Protein AF-A0A8K1FDN0-F1 (afdb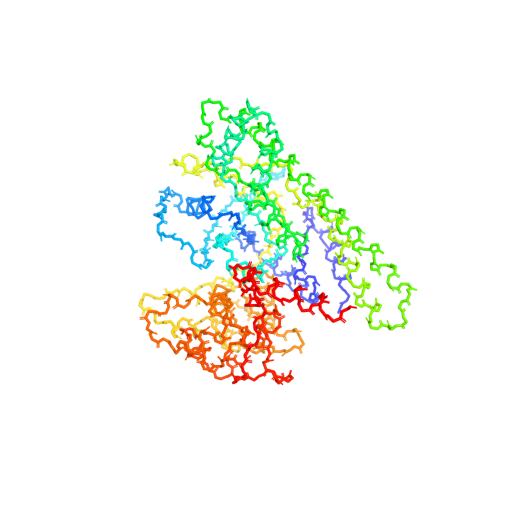_monomer_lite)

Radius of gyration: 26.01 Å; chains: 1; bounding box: 62×66×81 Å

Structure (mmCIF, N/CA/C/O backbone):
data_AF-A0A8K1FDN0-F1
#
_entry.id   AF-A0A8K1FDN0-F1
#
loop_
_atom_site.group_PDB
_atom_site.id
_atom_site.type_symbol
_atom_site.label_atom_id
_atom_site.label_alt_id
_atom_site.label_comp_id
_atom_site.label_asym_id
_atom_site.label_entity_id
_atom_site.label_seq_id
_atom_site.pdbx_PDB_ins_code
_atom_site.Cartn_x
_atom_site.Cartn_y
_atom_site.Cartn_z
_atom_site.occupancy
_atom_site.B_iso_or_equiv
_atom_site.auth_seq_id
_atom_site.auth_comp_id
_atom_site.auth_asym_id
_atom_site.auth_atom_id
_atom_site.pdbx_PDB_model_num
ATOM 1 N N . MET A 1 1 ? -29.673 6.121 6.613 1.00 52.88 1 MET A N 1
ATOM 2 C CA . MET A 1 1 ? -29.598 7.569 6.909 1.00 52.88 1 MET A CA 1
ATOM 3 C C . MET A 1 1 ? -28.917 8.258 5.747 1.00 52.88 1 MET A C 1
ATOM 5 O O . MET A 1 1 ? -28.013 7.662 5.174 1.00 52.88 1 MET A O 1
ATOM 9 N N . ASP A 1 2 ? -29.366 9.460 5.398 1.00 77.56 2 ASP A N 1
ATOM 10 C CA . ASP A 1 2 ? -28.738 10.281 4.362 1.00 77.56 2 ASP A CA 1
ATOM 11 C C . ASP A 1 2 ? -27.363 10.771 4.853 1.00 77.56 2 ASP A C 1
ATOM 13 O O . ASP A 1 2 ? -27.277 11.447 5.880 1.00 77.56 2 ASP A O 1
ATOM 17 N N . ILE A 1 3 ? -26.295 10.378 4.150 1.00 80.56 3 ILE A N 1
ATOM 18 C CA . ILE A 1 3 ? -24.901 10.748 4.454 1.00 80.56 3 ILE A CA 1
ATOM 19 C C . ILE A 1 3 ? -24.767 12.272 4.514 1.00 80.56 3 ILE A C 1
ATOM 21 O O . ILE A 1 3 ? -24.139 12.804 5.428 1.00 80.56 3 ILE A O 1
ATOM 25 N N . VAL A 1 4 ? -25.421 12.973 3.583 1.00 79.00 4 VAL A N 1
ATOM 26 C CA . VAL A 1 4 ? -25.337 14.431 3.465 1.00 79.00 4 VAL A CA 1
ATOM 27 C C . VAL A 1 4 ? -25.906 15.098 4.713 1.00 79.00 4 VAL A C 1
ATOM 29 O O . VAL A 1 4 ? -25.285 16.003 5.265 1.00 79.00 4 VAL A O 1
ATOM 32 N N . ALA A 1 5 ? -27.046 14.615 5.211 1.00 78.00 5 ALA A N 1
ATOM 33 C CA . ALA A 1 5 ? -27.681 15.167 6.403 1.00 78.00 5 ALA A CA 1
ATOM 34 C C . ALA A 1 5 ? -26.796 15.034 7.656 1.00 78.00 5 ALA A C 1
ATOM 36 O O . ALA A 1 5 ? -26.719 15.969 8.454 1.00 78.00 5 ALA A O 1
ATOM 37 N N . VAL A 1 6 ? -26.103 13.900 7.813 1.00 78.00 6 VAL A N 1
ATOM 38 C CA . VAL A 1 6 ? -25.187 13.661 8.941 1.00 78.00 6 VAL A CA 1
ATOM 39 C C . VAL A 1 6 ? -23.973 14.590 8.867 1.00 78.00 6 VAL A C 1
ATOM 41 O O . VAL A 1 6 ? -23.654 15.255 9.854 1.00 78.00 6 VAL A O 1
ATOM 44 N N . CYS A 1 7 ? -23.328 14.687 7.700 1.00 76.69 7 CYS A N 1
ATOM 45 C CA . CYS A 1 7 ? -22.164 15.555 7.503 1.00 76.69 7 CYS A CA 1
ATOM 46 C C . CYS A 1 7 ? -22.513 17.035 7.719 1.00 76.69 7 CYS A C 1
ATOM 48 O O . CYS A 1 7 ? -21.816 17.731 8.453 1.00 76.69 7 CYS A O 1
ATOM 50 N N . VAL A 1 8 ? -23.630 17.505 7.148 1.00 78.50 8 VAL A N 1
ATOM 51 C CA . VAL A 1 8 ? -24.090 18.897 7.295 1.00 78.50 8 VAL A CA 1
ATOM 52 C C . VAL A 1 8 ? -24.383 19.230 8.754 1.00 78.50 8 VAL A C 1
ATOM 54 O O . VAL A 1 8 ? -23.975 20.289 9.229 1.00 78.50 8 VAL A O 1
ATOM 57 N N . LYS A 1 9 ? -25.052 18.329 9.483 1.00 79.00 9 LYS A N 1
ATOM 58 C CA . LYS A 1 9 ? -25.319 18.520 10.912 1.00 79.00 9 LYS A CA 1
ATOM 59 C C . LYS A 1 9 ? -24.020 18.626 11.710 1.00 79.00 9 LYS A C 1
ATOM 61 O O . LYS A 1 9 ? -23.882 19.532 12.522 1.00 79.00 9 LYS A O 1
ATOM 66 N N . HIS A 1 10 ? -23.061 17.739 11.450 1.00 74.31 10 HIS A N 1
ATOM 67 C CA . HIS A 1 10 ? -21.774 17.764 12.135 1.00 74.31 10 HIS A CA 1
ATOM 68 C C . HIS A 1 10 ? -21.011 19.073 11.900 1.00 74.31 10 HIS A C 1
ATOM 70 O O . HIS A 1 10 ? -20.575 19.706 12.859 1.00 74.31 10 HIS A O 1
ATOM 76 N N . TRP A 1 11 ? -20.899 19.515 10.646 1.00 74.75 11 TRP A N 1
ATOM 77 C CA . TRP A 1 11 ? -20.204 20.760 10.320 1.00 74.75 11 TRP A CA 1
ATOM 78 C C . TRP A 1 11 ? -20.925 21.999 10.861 1.00 74.75 11 TRP A C 1
ATOM 80 O O . TRP A 1 11 ? -20.268 22.953 11.275 1.00 74.75 11 TRP A O 1
ATOM 90 N N . ALA A 1 12 ? -22.261 21.986 10.912 1.00 73.31 12 ALA A N 1
ATOM 91 C CA . ALA A 1 12 ? -23.035 23.049 11.550 1.00 73.31 12 ALA A CA 1
ATOM 92 C C . ALA A 1 12 ? -22.771 23.123 13.066 1.00 73.31 12 ALA A C 1
ATOM 94 O O . ALA A 1 12 ? -22.576 24.220 13.596 1.00 73.31 12 ALA A O 1
ATOM 95 N N . ASP A 1 13 ? -22.704 21.972 13.744 1.00 69.31 13 ASP A N 1
ATOM 96 C CA . ASP A 1 13 ? -22.394 21.883 15.175 1.00 69.31 13 ASP A CA 1
ATOM 97 C C . ASP A 1 13 ? -20.944 22.327 15.473 1.00 69.31 13 ASP A C 1
ATOM 99 O O . ASP A 1 13 ? -20.707 23.044 16.450 1.00 69.31 13 ASP A O 1
ATOM 103 N N . GLU A 1 14 ? -19.967 21.954 14.631 1.00 67.44 14 GLU A N 1
ATOM 104 C CA . GLU A 1 14 ? -18.563 22.382 14.778 1.00 67.44 14 GLU A CA 1
ATOM 105 C C . GLU A 1 14 ? -18.415 23.906 14.640 1.00 67.44 14 GLU A C 1
ATOM 107 O O . GLU A 1 14 ? -17.796 24.536 15.501 1.00 67.44 14 GLU A O 1
ATOM 112 N N . GLN A 1 15 ? -19.056 24.511 13.633 1.00 61.34 15 GLN A N 1
ATOM 113 C CA . GLN A 1 15 ? -19.046 25.963 13.402 1.00 61.34 15 GLN A CA 1
ATOM 114 C C . GLN A 1 15 ? -19.706 26.759 14.542 1.00 61.34 15 GLN A C 1
ATOM 116 O O . GLN A 1 15 ? -19.290 27.882 14.833 1.00 61.34 15 GLN A O 1
ATOM 121 N N . GLN A 1 16 ? -20.725 26.199 15.207 1.00 56.97 16 GLN A N 1
ATOM 122 C CA . GLN A 1 16 ? -21.401 26.858 16.331 1.00 56.97 16 GLN A CA 1
ATOM 123 C C . GLN A 1 16 ? -20.631 26.758 17.653 1.00 56.97 16 GLN A C 1
ATOM 125 O O . GLN A 1 16 ? -20.734 27.671 18.477 1.00 56.97 16 GLN A O 1
ATOM 130 N N . HIS A 1 17 ? -19.871 25.679 17.881 1.00 53.75 17 HIS A N 1
ATOM 131 C CA . HIS A 1 17 ? -19.325 25.383 19.208 1.00 53.75 17 HIS A CA 1
ATOM 132 C C . HIS A 1 17 ? -17.808 25.564 19.382 1.00 53.75 17 HIS A C 1
ATOM 134 O O . HIS A 1 17 ? -17.395 25.750 20.530 1.00 53.75 17 HIS A O 1
ATOM 140 N N . ARG A 1 18 ? -16.961 25.589 18.334 1.00 50.69 18 ARG A N 1
ATOM 141 C CA . ARG A 1 18 ? -15.517 25.917 18.459 1.00 50.69 18 ARG A CA 1
ATOM 142 C C . ARG A 1 18 ? -14.921 26.460 17.152 1.00 50.69 18 ARG A C 1
ATOM 144 O O . ARG A 1 18 ? -15.207 25.948 16.083 1.00 50.69 18 ARG A O 1
ATOM 151 N N . LYS A 1 19 ? -13.968 27.400 17.251 1.00 48.00 19 LYS A N 1
ATOM 152 C CA . LYS A 1 19 ? -13.029 27.778 16.169 1.00 48.00 19 LYS A CA 1
ATOM 153 C C . LYS A 1 19 ? -12.035 26.635 15.848 1.00 48.00 19 LYS A C 1
ATOM 155 O O . LYS A 1 19 ? -10.828 26.844 15.905 1.00 48.00 19 LYS A O 1
ATOM 160 N N . ARG A 1 20 ? -12.505 25.405 15.630 1.00 48.81 20 ARG A N 1
ATOM 161 C CA . ARG A 1 20 ? -11.653 24.252 15.295 1.00 48.81 20 ARG A CA 1
ATOM 162 C C . ARG A 1 20 ? -11.696 24.026 13.783 1.00 48.81 20 ARG A C 1
ATOM 164 O O . ARG A 1 20 ? -12.725 24.278 13.164 1.00 48.81 20 ARG A O 1
ATOM 171 N N . ALA A 1 21 ? -10.581 23.594 13.195 1.00 55.53 21 ALA A N 1
ATOM 172 C CA . ALA A 1 21 ? -10.560 23.168 11.799 1.00 55.53 21 ALA A CA 1
ATOM 173 C C . ALA A 1 21 ? -11.542 22.002 11.603 1.00 55.53 21 ALA A C 1
ATOM 175 O O . ALA A 1 21 ? -11.623 21.130 12.468 1.00 55.53 21 ALA A O 1
ATOM 176 N N . LEU A 1 22 ? -12.288 22.026 10.495 1.00 58.75 22 LEU A N 1
ATOM 177 C CA . LEU A 1 22 ? -13.262 20.990 10.151 1.00 58.75 22 LEU A CA 1
ATOM 178 C C . LEU A 1 22 ? -12.576 19.622 10.112 1.00 58.75 22 LEU A C 1
ATOM 180 O O . LEU A 1 22 ? -11.565 19.461 9.424 1.00 58.75 22 LEU A O 1
ATOM 184 N N . THR A 1 23 ? -13.129 18.643 10.828 1.00 66.75 23 THR A N 1
ATOM 185 C CA . THR A 1 23 ? -12.606 17.273 10.784 1.00 66.75 23 THR A CA 1
ATOM 186 C C . THR A 1 23 ? -12.982 16.641 9.440 1.00 66.75 23 THR A C 1
ATOM 188 O O . THR A 1 23 ? -14.165 16.457 9.141 1.00 66.75 23 THR A O 1
ATOM 191 N N . GLU A 1 24 ? -11.991 16.318 8.605 1.00 76.62 24 GLU A N 1
ATOM 192 C CA . GLU A 1 24 ? -12.232 15.613 7.343 1.00 76.62 24 GLU A CA 1
ATOM 193 C C . GLU A 1 24 ? -12.692 14.177 7.627 1.00 76.62 24 GLU A C 1
ATOM 195 O O . GLU A 1 24 ? -12.065 13.451 8.399 1.00 76.62 24 GLU A O 1
ATOM 200 N N . ILE A 1 25 ? -13.805 13.761 7.017 1.00 85.31 25 ILE A N 1
ATOM 201 C CA . ILE A 1 25 ? -14.350 12.415 7.211 1.00 85.31 25 ILE A CA 1
ATOM 202 C C . ILE A 1 25 ? -13.663 11.471 6.218 1.00 85.31 25 ILE A C 1
ATOM 204 O O . ILE A 1 25 ? -13.808 11.662 5.007 1.00 85.31 25 ILE A O 1
ATOM 208 N N . PRO A 1 26 ? -12.959 10.426 6.689 1.00 87.38 26 PRO A N 1
ATOM 209 C CA . PRO A 1 26 ? -12.273 9.503 5.798 1.00 87.38 26 PRO A CA 1
ATOM 210 C C . PRO A 1 26 ? -13.236 8.766 4.856 1.00 87.38 26 PRO A C 1
ATOM 212 O O . PRO A 1 26 ? -14.322 8.347 5.259 1.00 87.38 26 PRO A O 1
ATOM 215 N N . PHE A 1 27 ? -12.810 8.537 3.612 1.00 84.94 27 PHE A N 1
ATOM 216 C CA . PHE A 1 27 ? -13.577 7.805 2.600 1.00 84.94 27 PHE A CA 1
ATOM 217 C C . PHE A 1 27 ? -14.055 6.420 3.075 1.00 84.94 27 PHE A C 1
ATOM 219 O O . PHE A 1 27 ? -15.198 6.053 2.824 1.00 84.94 27 PHE A O 1
ATOM 226 N N . GLU A 1 28 ? -13.225 5.698 3.827 1.00 87.31 28 GLU A N 1
ATOM 227 C CA . GLU A 1 28 ? -13.504 4.374 4.407 1.00 87.31 28 GLU A CA 1
ATOM 228 C C . GLU A 1 28 ? -14.698 4.402 5.371 1.00 87.31 28 GLU A C 1
ATOM 230 O O . GLU A 1 28 ? -15.425 3.422 5.518 1.00 87.31 28 GLU A O 1
ATOM 235 N N . ILE A 1 29 ? -14.919 5.546 6.020 1.00 89.31 29 ILE A N 1
ATOM 236 C CA . ILE A 1 29 ? -16.065 5.784 6.899 1.00 89.31 29 ILE A CA 1
ATOM 237 C C . ILE A 1 29 ? -17.268 6.249 6.066 1.00 89.31 29 ILE A C 1
ATOM 239 O O . ILE A 1 29 ? -18.388 5.788 6.294 1.00 89.31 29 ILE A O 1
ATOM 243 N N . LEU A 1 30 ? -17.045 7.113 5.066 1.00 86.88 30 LEU A N 1
ATOM 244 C CA . LEU A 1 30 ? -18.099 7.654 4.198 1.00 86.88 30 LEU A CA 1
ATOM 245 C C . LEU A 1 30 ? -18.864 6.564 3.439 1.00 86.88 30 LEU A C 1
ATOM 247 O O . LEU A 1 30 ? -20.097 6.577 3.433 1.00 86.88 30 LEU A O 1
ATOM 251 N N . ILE A 1 31 ? -18.162 5.599 2.835 1.00 84.19 31 ILE A N 1
ATOM 252 C CA . ILE A 1 31 ? -18.788 4.551 2.008 1.00 84.19 31 ILE A CA 1
ATOM 253 C C . ILE A 1 31 ? -19.705 3.605 2.796 1.00 84.19 31 ILE A C 1
ATOM 255 O O . ILE A 1 31 ? -20.489 2.867 2.201 1.00 84.19 31 ILE A O 1
ATOM 259 N N . ARG A 1 32 ? -19.648 3.634 4.133 1.00 82.81 32 ARG A N 1
ATOM 260 C CA . ARG A 1 32 ? -20.455 2.769 5.012 1.00 82.81 32 ARG A CA 1
ATOM 261 C C . ARG A 1 32 ? -21.753 3.395 5.489 1.00 82.81 32 ARG A C 1
ATOM 263 O O . ARG A 1 32 ? -22.588 2.705 6.074 1.00 82.81 32 ARG A O 1
ATOM 270 N N . GLY A 1 33 ? -21.960 4.672 5.187 1.00 85.38 33 GLY A N 1
ATOM 271 C CA . GLY A 1 33 ? -23.205 5.374 5.455 1.00 85.38 33 GLY A CA 1
ATOM 272 C C . GLY A 1 33 ? -23.245 6.117 6.791 1.00 85.38 33 GLY A C 1
ATOM 273 O O . GLY A 1 33 ? -22.330 6.066 7.610 1.00 85.38 33 GLY A O 1
ATOM 274 N N . GLY A 1 34 ? -24.354 6.833 7.001 1.00 84.81 34 GLY A N 1
ATOM 275 C CA . GLY A 1 34 ? -24.495 7.822 8.077 1.00 84.81 34 GLY A CA 1
ATOM 276 C C . GLY A 1 34 ? -24.262 7.305 9.502 1.00 84.81 34 GLY A C 1
ATOM 277 O O . GLY A 1 34 ? -23.654 8.007 10.298 1.00 84.81 34 GLY A O 1
ATOM 278 N N . GLU A 1 35 ? -24.685 6.080 9.828 1.00 85.62 35 GLU A N 1
ATOM 279 C CA . GLU A 1 35 ? -24.536 5.536 11.192 1.00 85.62 35 GLU A CA 1
ATOM 280 C C . GLU A 1 35 ? -23.058 5.320 11.575 1.00 85.62 35 GLU A C 1
ATOM 282 O O . GLU A 1 35 ? -22.634 5.642 12.689 1.00 85.62 35 GLU A O 1
ATOM 287 N N . THR A 1 36 ? -22.250 4.816 10.638 1.00 86.69 36 THR A N 1
ATOM 288 C CA . THR A 1 36 ? -20.805 4.637 10.828 1.00 86.69 36 THR A CA 1
ATOM 289 C C . THR A 1 36 ? -20.095 5.981 10.972 1.00 86.69 36 THR A C 1
ATOM 291 O O . THR A 1 36 ? -19.227 6.115 11.833 1.00 86.69 36 THR A O 1
ATOM 294 N N . ILE A 1 37 ? -20.513 6.991 10.202 1.00 89.19 37 ILE A N 1
ATOM 295 C CA . ILE A 1 37 ? -20.001 8.364 10.312 1.00 89.19 37 ILE A CA 1
ATOM 296 C C . ILE A 1 37 ? -20.283 8.940 11.706 1.00 89.19 37 ILE A C 1
ATOM 298 O O . ILE A 1 37 ? -19.366 9.440 12.353 1.00 89.19 37 ILE A O 1
ATOM 302 N N . GLU A 1 38 ? -21.519 8.839 12.203 1.00 86.44 38 GLU A N 1
ATOM 303 C CA . GLU A 1 38 ? -21.872 9.340 13.540 1.00 86.44 38 GLU A CA 1
ATOM 304 C C . GLU A 1 38 ? -21.057 8.657 14.644 1.00 86.44 38 GLU A C 1
ATOM 306 O O . GLU A 1 38 ? -20.554 9.329 15.548 1.00 86.44 38 GLU A O 1
ATOM 311 N N . THR A 1 39 ? -20.891 7.335 14.543 1.00 88.56 39 THR A N 1
ATOM 312 C CA . THR A 1 39 ? -20.127 6.527 15.506 1.00 88.56 39 THR A CA 1
ATOM 313 C C . THR A 1 39 ? -18.651 6.922 15.504 1.00 88.56 39 THR A C 1
ATOM 315 O O . THR A 1 39 ? -18.072 7.161 16.562 1.00 88.56 39 THR A O 1
ATOM 318 N N . TYR A 1 40 ? -18.055 7.069 14.318 1.00 90.94 40 TYR A N 1
ATOM 319 C CA . TYR A 1 40 ? -16.671 7.513 14.158 1.00 90.94 40 TYR A CA 1
ATOM 320 C C . TYR A 1 40 ? -16.454 8.915 14.743 1.00 90.94 40 TYR A C 1
ATOM 322 O O . TYR A 1 40 ? -15.577 9.110 15.579 1.00 90.94 40 TYR A O 1
ATOM 330 N N . LEU A 1 41 ? -17.297 9.885 14.377 1.00 88.88 41 LEU A N 1
ATOM 331 C CA . LEU A 1 41 ? -17.181 11.267 14.856 1.00 88.88 41 LEU A CA 1
ATOM 332 C C . LEU A 1 41 ? -17.452 11.404 16.357 1.00 88.88 41 LEU A C 1
ATOM 334 O O . LEU A 1 41 ? -16.943 12.316 17.009 1.00 88.88 41 LEU A O 1
ATOM 338 N N . LYS A 1 42 ? -18.293 10.539 16.929 1.00 88.31 42 LYS A N 1
ATOM 339 C CA . LYS A 1 42 ? -18.464 10.448 18.380 1.00 88.31 42 LYS A CA 1
ATOM 340 C C . LYS A 1 42 ? -17.165 9.977 19.041 1.00 88.31 42 LYS A C 1
ATOM 342 O O . LYS A 1 42 ? -16.681 10.661 19.935 1.00 88.31 42 LYS A O 1
ATOM 347 N N . GLU A 1 43 ? -16.566 8.898 18.546 1.00 89.06 43 GLU A N 1
ATOM 348 C CA . GLU A 1 43 ? -15.330 8.338 19.101 1.00 89.06 43 GLU A CA 1
ATOM 349 C C . GLU A 1 43 ? -14.135 9.305 18.969 1.00 89.06 43 GLU A C 1
ATOM 351 O O . GLU A 1 43 ? -13.343 9.438 19.902 1.00 89.06 43 GLU A O 1
ATOM 356 N N . VAL A 1 44 ? -14.026 10.049 17.858 1.00 89.38 44 VAL A N 1
ATOM 357 C CA . VAL A 1 44 ? -13.019 11.120 17.695 1.00 89.38 44 VAL A CA 1
ATOM 358 C C . VAL A 1 44 ? -13.187 12.211 18.758 1.00 89.38 44 VAL A C 1
ATOM 360 O O . VAL A 1 44 ? -12.197 12.709 19.285 1.00 89.38 44 VAL A O 1
ATOM 363 N N . ARG A 1 45 ? -14.429 12.586 19.095 1.00 86.50 45 ARG A N 1
ATOM 364 C CA . ARG A 1 45 ? -14.720 13.617 20.109 1.00 86.50 45 ARG A CA 1
ATOM 365 C C . ARG A 1 45 ? -14.478 13.142 21.539 1.00 86.50 45 ARG A C 1
ATOM 367 O O . ARG A 1 45 ? -14.147 13.964 22.390 1.00 86.50 45 ARG A O 1
ATOM 374 N N . GLU A 1 46 ? -14.696 11.858 21.800 1.00 87.19 46 GLU A N 1
ATOM 375 C CA . GLU A 1 46 ? -14.474 11.230 23.108 1.00 87.19 46 GLU A CA 1
ATOM 376 C C . GLU A 1 46 ? -12.991 10.902 23.348 1.00 87.19 46 GLU A C 1
ATOM 378 O O . GLU A 1 46 ? -12.545 10.873 24.495 1.00 87.19 46 GLU A O 1
ATOM 383 N N . SER A 1 47 ? -12.213 10.718 22.277 1.00 85.69 47 SER A N 1
ATOM 384 C CA . SER A 1 47 ? -10.763 10.523 22.345 1.00 85.69 47 SER A CA 1
ATOM 385 C C . SER A 1 47 ? -10.048 11.809 22.774 1.00 85.69 47 SER A C 1
ATOM 387 O O . SER A 1 47 ? -10.339 12.903 22.285 1.00 85.69 47 SER A O 1
ATOM 389 N N . SER A 1 48 ? -9.079 11.682 23.683 1.00 83.94 48 SER A N 1
ATOM 390 C CA . SER A 1 48 ? -8.169 12.786 24.002 1.00 83.94 48 SER A CA 1
ATOM 391 C C . SER A 1 48 ? -7.206 13.043 22.835 1.00 83.94 48 SER A C 1
ATOM 393 O O . SER A 1 48 ? -6.981 12.157 22.014 1.00 83.94 48 SER A O 1
ATOM 395 N N . GLU A 1 49 ? -6.607 14.236 22.752 1.00 80.25 49 GLU A N 1
ATOM 396 C CA . GLU A 1 49 ? -5.636 14.552 21.685 1.00 80.25 49 GLU A CA 1
ATOM 397 C C . GLU A 1 49 ? -4.413 13.622 21.704 1.00 80.25 49 GLU A C 1
ATOM 399 O O . GLU A 1 49 ? -3.849 13.338 20.654 1.00 80.25 49 GLU A O 1
ATOM 404 N N . GLU A 1 50 ? -4.052 13.096 22.876 1.00 81.38 50 GLU A N 1
ATOM 405 C CA . GLU A 1 50 ? -2.957 12.136 23.049 1.00 81.38 50 GLU A CA 1
ATOM 406 C C . GLU A 1 50 ? -3.320 10.714 22.600 1.00 81.38 50 GLU A C 1
ATOM 408 O O . GLU A 1 50 ? -2.436 9.926 22.278 1.00 81.38 50 GLU A O 1
ATOM 413 N N . ASP A 1 51 ? -4.615 10.381 22.563 1.00 86.19 51 ASP A N 1
ATOM 414 C CA . ASP A 1 51 ? -5.108 9.081 22.097 1.00 86.19 51 ASP A CA 1
ATOM 415 C C . ASP A 1 51 ? -5.360 9.054 20.571 1.00 86.19 51 ASP A C 1
ATOM 417 O O . ASP A 1 51 ? -5.590 7.982 20.005 1.00 86.19 51 ASP A O 1
ATOM 421 N N . LEU A 1 52 ? -5.357 10.216 19.905 1.00 90.62 52 LEU A N 1
ATOM 422 C CA . LEU A 1 52 ? -5.566 10.338 18.462 1.00 90.62 52 LEU A CA 1
ATOM 423 C C . LEU A 1 52 ? -4.267 10.059 17.698 1.00 90.62 52 LEU A C 1
ATOM 425 O O . LEU A 1 52 ? -3.262 10.745 17.882 1.00 90.62 52 LEU A O 1
ATOM 429 N N . VAL A 1 53 ? -4.313 9.085 16.787 1.00 92.94 53 VAL A N 1
ATOM 430 C CA . VAL A 1 53 ? -3.141 8.650 16.013 1.00 92.94 53 VAL A CA 1
ATOM 431 C C . VAL A 1 53 ? -3.408 8.795 14.519 1.00 92.94 53 VAL A C 1
ATOM 433 O O . VAL A 1 53 ? -4.405 8.306 14.001 1.00 92.94 53 VAL A O 1
ATOM 436 N N . LEU A 1 54 ? -2.505 9.446 13.796 1.00 92.94 54 LEU A N 1
ATOM 437 C CA . LEU A 1 54 ? -2.531 9.534 12.342 1.00 92.94 54 LEU A CA 1
ATOM 438 C C . LEU A 1 54 ? -1.836 8.317 11.740 1.00 92.94 54 LEU A C 1
ATOM 440 O O . LEU A 1 54 ? -0.614 8.198 11.746 1.00 92.94 54 LEU A O 1
ATOM 444 N N . ARG A 1 55 ? -2.634 7.397 11.208 1.00 92.94 55 ARG A N 1
ATOM 445 C CA . ARG A 1 55 ? -2.175 6.153 10.599 1.00 92.94 55 ARG A CA 1
ATOM 446 C C . ARG A 1 55 ? -1.878 6.354 9.115 1.00 92.94 55 ARG A C 1
ATOM 448 O O . ARG A 1 55 ? -2.749 6.790 8.359 1.00 92.94 55 ARG A O 1
ATOM 455 N N . ARG A 1 56 ? -0.691 5.941 8.664 1.00 92.44 56 ARG A N 1
ATOM 456 C CA . ARG A 1 56 ? -0.295 5.985 7.247 1.00 92.44 56 ARG A CA 1
ATOM 457 C C . ARG A 1 56 ? 0.431 4.720 6.806 1.00 92.44 56 ARG A C 1
ATOM 459 O O . ARG A 1 56 ? 1.232 4.149 7.542 1.00 92.44 56 ARG A O 1
ATOM 466 N N . LYS A 1 57 ? 0.193 4.299 5.567 1.00 91.00 57 LYS A N 1
ATOM 467 C CA . LYS A 1 57 ? 0.982 3.248 4.921 1.00 91.00 57 LYS A CA 1
ATOM 468 C C . LYS A 1 57 ? 1.859 3.841 3.841 1.00 91.00 57 LYS A C 1
ATOM 470 O O . LYS A 1 57 ? 1.399 4.668 3.058 1.00 91.00 57 LYS A O 1
ATOM 475 N N . VAL A 1 58 ? 3.100 3.390 3.813 1.00 92.00 58 VAL A N 1
ATOM 476 C CA . VAL A 1 58 ? 4.087 3.781 2.818 1.00 92.00 58 VAL A CA 1
ATOM 477 C C . VAL A 1 58 ? 4.529 2.521 2.097 1.00 92.00 58 VAL A C 1
ATOM 479 O O . VAL A 1 58 ? 4.935 1.552 2.728 1.00 92.00 58 VAL A O 1
ATOM 482 N N . CYS A 1 59 ? 4.403 2.518 0.784 1.00 89.94 59 CYS A N 1
ATOM 483 C CA . CYS A 1 59 ? 4.797 1.438 -0.097 1.00 89.94 59 CYS A CA 1
ATOM 484 C C . CYS A 1 59 ? 6.080 1.849 -0.808 1.00 89.94 59 CYS A C 1
ATOM 486 O O . CYS A 1 59 ? 6.129 2.911 -1.423 1.00 89.94 59 CYS A O 1
ATOM 488 N N . ILE A 1 60 ? 7.112 1.019 -0.734 1.00 87.75 60 ILE A N 1
ATOM 489 C CA . ILE A 1 60 ? 8.417 1.336 -1.308 1.00 87.75 60 ILE A CA 1
ATOM 490 C C . ILE A 1 60 ? 8.632 0.428 -2.501 1.00 87.75 60 ILE A C 1
ATOM 492 O O . ILE A 1 60 ? 8.555 -0.797 -2.403 1.00 87.75 60 ILE A O 1
ATOM 496 N N . VAL A 1 61 ? 8.821 1.062 -3.652 1.00 86.94 61 VAL A N 1
ATOM 497 C CA . VAL A 1 61 ? 8.832 0.419 -4.963 1.00 86.94 61 VAL A CA 1
ATOM 498 C C . VAL A 1 61 ? 10.004 0.924 -5.778 1.00 86.94 61 VAL A C 1
ATOM 500 O O . VAL A 1 61 ? 10.558 1.986 -5.518 1.00 86.94 61 VAL A O 1
ATOM 503 N N . GLY A 1 62 ? 10.418 0.132 -6.754 1.00 81.62 62 GLY A N 1
ATOM 504 C CA . GLY A 1 62 ? 11.606 0.407 -7.545 1.00 81.62 62 GLY A CA 1
ATOM 505 C C . GLY A 1 62 ? 12.385 -0.868 -7.798 1.00 81.62 62 GLY A C 1
ATOM 506 O O . GLY A 1 62 ? 12.147 -1.914 -7.182 1.00 81.62 62 GLY A O 1
ATOM 507 N N . SER A 1 63 ? 13.329 -0.787 -8.725 1.00 76.56 63 SER A N 1
ATOM 508 C CA . SER A 1 63 ? 14.057 -1.961 -9.196 1.00 76.56 63 SER A CA 1
ATOM 509 C C . SER A 1 63 ? 14.820 -2.708 -8.093 1.00 76.56 63 SER A C 1
ATOM 511 O O . SER A 1 63 ? 15.097 -2.179 -7.008 1.00 76.56 63 SER A O 1
ATOM 513 N N . SER A 1 64 ? 15.147 -3.978 -8.343 1.00 72.00 64 SER A N 1
ATOM 514 C CA . SER A 1 64 ? 16.038 -4.739 -7.464 1.00 72.00 64 SER A CA 1
ATOM 515 C C . SER A 1 64 ? 17.347 -3.975 -7.253 1.00 72.00 64 SER A C 1
ATOM 517 O O . SER A 1 64 ? 17.920 -3.488 -8.227 1.00 72.00 64 SER A O 1
ATOM 519 N N . ARG A 1 65 ? 17.823 -3.926 -6.002 1.00 71.25 65 ARG A N 1
ATOM 520 C CA . ARG A 1 65 ? 19.041 -3.208 -5.581 1.00 71.25 65 ARG A CA 1
ATOM 521 C C . ARG A 1 65 ? 18.985 -1.677 -5.631 1.00 71.25 65 ARG A C 1
ATOM 523 O O . ARG A 1 65 ? 19.986 -1.059 -5.336 1.00 71.25 65 ARG A O 1
ATOM 530 N N . ALA A 1 66 ? 17.824 -1.059 -5.850 1.00 72.88 66 ALA A N 1
ATOM 531 C CA . ALA A 1 66 ? 17.665 0.399 -5.738 1.00 72.88 66 ALA A CA 1
ATOM 532 C C . ALA A 1 66 ? 17.727 0.947 -4.286 1.00 72.88 66 ALA A C 1
ATOM 534 O O . ALA A 1 66 ? 17.008 1.879 -3.952 1.00 72.88 66 ALA A O 1
ATOM 535 N N . GLY A 1 67 ? 18.439 0.293 -3.362 1.00 76.19 67 GLY A N 1
ATOM 536 C CA . GLY A 1 67 ? 18.579 0.752 -1.971 1.00 76.19 67 GLY A CA 1
ATOM 537 C C . GLY A 1 67 ? 17.326 0.718 -1.073 1.00 76.19 67 GLY A C 1
ATOM 538 O O . GLY A 1 67 ? 17.422 1.116 0.085 1.00 76.19 67 GLY A O 1
ATOM 539 N N . LYS A 1 68 ? 16.167 0.222 -1.545 1.00 83.75 68 LYS A N 1
ATOM 540 C CA . LYS A 1 68 ? 14.873 0.222 -0.814 1.00 83.75 68 LYS A CA 1
ATOM 541 C C . LYS A 1 68 ? 14.977 -0.296 0.624 1.00 83.75 68 LYS A C 1
ATOM 543 O O . LYS A 1 68 ? 14.771 0.453 1.575 1.00 83.75 68 LYS A O 1
ATOM 548 N N . THR A 1 69 ? 15.350 -1.563 0.788 1.00 82.00 69 THR A N 1
ATOM 549 C CA . THR A 1 69 ? 15.424 -2.228 2.094 1.00 82.00 69 THR A CA 1
ATOM 550 C C . THR A 1 69 ? 16.421 -1.550 3.027 1.00 82.00 69 THR A C 1
ATOM 552 O O . THR A 1 69 ? 16.140 -1.382 4.213 1.00 82.00 69 THR A O 1
ATOM 555 N N . SER A 1 70 ? 17.565 -1.109 2.495 1.00 82.12 70 SER A N 1
ATOM 556 C CA . SER A 1 70 ? 18.590 -0.380 3.249 1.00 82.12 70 SER A CA 1
ATOM 557 C C . SER A 1 70 ? 18.072 0.968 3.750 1.00 82.12 70 SER A C 1
ATOM 559 O O . SER A 1 70 ? 18.279 1.296 4.919 1.00 82.12 70 SER A O 1
ATOM 561 N N . LEU A 1 71 ? 17.343 1.717 2.914 1.00 83.69 71 LEU A N 1
ATOM 562 C CA . LEU A 1 71 ? 16.707 2.978 3.296 1.00 83.69 71 LEU A CA 1
ATOM 563 C C . LEU A 1 71 ? 15.708 2.762 4.439 1.00 83.69 71 LEU A C 1
ATOM 565 O O . LEU A 1 71 ? 15.821 3.411 5.478 1.00 83.69 71 LEU A O 1
ATOM 569 N N . VAL A 1 72 ? 14.778 1.812 4.297 1.00 85.88 72 VAL A N 1
ATOM 570 C CA . VAL A 1 72 ? 13.730 1.573 5.308 1.00 85.88 72 VAL A CA 1
ATOM 571 C C . VAL A 1 72 ? 14.297 1.070 6.616 1.00 85.88 72 VAL A C 1
ATOM 573 O O . VAL A 1 72 ? 13.941 1.581 7.680 1.00 85.88 72 VAL A O 1
ATOM 576 N N . LYS A 1 73 ? 15.181 0.069 6.557 1.00 84.50 73 LYS A N 1
ATOM 577 C CA . LYS A 1 73 ? 15.822 -0.465 7.758 1.00 84.50 73 LYS A CA 1
ATOM 578 C C . LYS A 1 73 ? 16.526 0.668 8.493 1.00 84.50 73 LYS A C 1
ATOM 580 O O . LYS A 1 73 ? 16.252 0.874 9.666 1.00 84.50 73 LYS A O 1
ATOM 585 N N . SER A 1 74 ? 17.308 1.481 7.792 1.00 84.62 74 SER A N 1
ATOM 586 C CA . SER A 1 74 ? 18.096 2.528 8.440 1.00 84.62 74 SER A CA 1
ATOM 587 C C . SER A 1 74 ? 17.256 3.647 9.060 1.00 84.62 74 SER A C 1
ATOM 589 O O . SER A 1 74 ? 17.552 4.047 10.183 1.00 84.62 74 SER A O 1
ATOM 591 N N . ILE A 1 75 ? 16.187 4.126 8.407 1.00 85.38 75 ILE A N 1
ATOM 592 C CA . ILE A 1 75 ? 15.325 5.179 8.993 1.00 85.38 75 ILE A CA 1
ATOM 593 C C . ILE A 1 75 ? 14.476 4.666 10.166 1.00 85.38 75 ILE A C 1
ATOM 595 O O . ILE A 1 75 ? 14.134 5.432 11.071 1.00 85.38 75 ILE A O 1
ATOM 599 N N . THR A 1 76 ? 14.128 3.373 10.163 1.00 84.19 76 THR A N 1
ATOM 600 C CA . THR A 1 76 ? 13.295 2.767 11.212 1.00 84.19 76 THR A CA 1
ATOM 601 C C . THR A 1 76 ? 14.118 2.305 12.411 1.00 84.19 76 THR A C 1
ATOM 603 O O . THR A 1 76 ? 13.711 2.545 13.547 1.00 84.19 76 THR A O 1
ATOM 606 N N . SER A 1 77 ? 15.295 1.711 12.191 1.00 77.81 77 SER A N 1
ATOM 607 C CA . SER A 1 77 ? 16.190 1.237 13.254 1.00 77.81 77 SER A CA 1
ATOM 608 C C . SER A 1 77 ? 17.221 2.270 13.712 1.00 77.81 77 SER A C 1
ATOM 610 O O . SER A 1 77 ? 17.905 2.030 14.705 1.00 77.81 77 SER A O 1
ATOM 612 N N . MET A 1 78 ? 17.340 3.407 13.015 1.00 71.06 78 MET A N 1
ATOM 613 C CA . MET A 1 78 ? 18.369 4.433 13.247 1.00 71.06 78 MET A CA 1
ATOM 614 C C . MET A 1 78 ? 19.800 3.877 13.210 1.00 71.06 78 MET A C 1
ATOM 616 O O . MET A 1 78 ? 20.679 4.332 13.942 1.00 71.06 78 MET A O 1
ATOM 620 N N . SER A 1 79 ? 20.043 2.869 12.371 1.00 63.03 79 SER A N 1
ATOM 621 C CA . SER A 1 79 ? 21.352 2.229 12.232 1.00 63.03 79 SER A CA 1
ATOM 622 C C . SER A 1 79 ? 21.635 1.885 10.775 1.00 63.03 79 SER A C 1
ATOM 624 O O . SER A 1 79 ? 20.824 1.196 10.151 1.00 63.03 79 SER A O 1
ATOM 626 N N . SER A 1 80 ? 22.797 2.293 10.248 1.00 49.50 80 SER A N 1
ATOM 627 C CA . SER A 1 80 ? 23.219 1.863 8.913 1.00 49.50 80 SER A CA 1
ATOM 628 C C . SER A 1 80 ? 23.446 0.355 8.944 1.00 49.50 80 SER A C 1
ATOM 630 O O . SER A 1 80 ? 24.303 -0.167 9.657 1.00 49.50 80 SER A O 1
ATOM 632 N N . THR A 1 81 ? 22.609 -0.374 8.215 1.00 52.50 81 THR A N 1
ATOM 633 C CA . THR A 1 81 ? 22.763 -1.819 8.072 1.00 52.50 81 THR A CA 1
ATOM 634 C C . THR A 1 81 ? 23.003 -2.081 6.602 1.00 52.50 81 THR A C 1
ATOM 636 O O . THR A 1 81 ? 22.076 -1.985 5.801 1.00 52.50 81 THR A O 1
ATOM 639 N N . LEU A 1 82 ? 24.251 -2.387 6.240 1.00 49.56 82 LEU A N 1
ATOM 640 C CA . LEU A 1 82 ? 24.540 -2.968 4.934 1.00 49.56 82 LEU A CA 1
ATOM 641 C C . LEU A 1 82 ? 23.845 -4.328 4.898 1.00 49.56 82 LEU A C 1
ATOM 643 O O . LEU A 1 82 ? 24.227 -5.255 5.615 1.00 49.56 82 LEU A O 1
ATOM 647 N N . VAL A 1 83 ? 22.766 -4.416 4.128 1.00 52.44 83 VAL A N 1
ATOM 648 C CA . VAL A 1 83 ? 22.111 -5.689 3.840 1.00 52.44 83 VAL A CA 1
ATOM 649 C C . VAL A 1 83 ? 23.077 -6.476 2.954 1.00 52.44 83 VAL A C 1
ATOM 651 O O . VAL A 1 83 ? 23.567 -5.944 1.962 1.00 52.44 83 VAL A O 1
ATOM 654 N N . ALA A 1 84 ? 23.422 -7.704 3.349 1.00 43.25 84 ALA A N 1
ATOM 655 C CA . ALA A 1 84 ? 24.302 -8.550 2.547 1.00 43.25 84 ALA A CA 1
ATOM 656 C C . ALA A 1 84 ? 23.671 -8.801 1.166 1.00 43.25 84 ALA A C 1
ATOM 658 O O . ALA A 1 84 ? 22.454 -8.955 1.076 1.00 43.25 84 ALA A O 1
ATOM 659 N N . ASP A 1 85 ? 24.492 -8.887 0.114 1.00 42.19 85 ASP A N 1
ATOM 660 C CA . ASP A 1 85 ? 24.034 -9.062 -1.277 1.00 42.19 85 ASP A CA 1
ATOM 661 C C . ASP A 1 85 ? 23.121 -10.287 -1.488 1.00 42.19 85 ASP A C 1
ATOM 663 O O . ASP A 1 85 ? 22.344 -10.294 -2.438 1.00 42.19 85 ASP A O 1
ATOM 667 N N . ASP A 1 86 ? 23.179 -11.280 -0.592 1.00 38.00 86 ASP A N 1
ATOM 668 C CA . ASP A 1 86 ? 22.384 -12.515 -0.632 1.00 38.00 86 ASP A CA 1
ATOM 669 C C . ASP A 1 86 ? 21.053 -12.439 0.157 1.00 38.00 86 ASP A C 1
ATOM 671 O O . ASP A 1 86 ? 20.244 -13.367 0.096 1.00 38.00 86 ASP A O 1
ATOM 675 N N . ASP A 1 87 ? 20.795 -11.356 0.903 1.00 45.00 87 ASP A N 1
ATOM 676 C CA . ASP A 1 87 ? 19.576 -11.160 1.709 1.00 45.00 87 ASP A CA 1
ATOM 677 C C . ASP A 1 87 ? 18.510 -10.413 0.889 1.00 45.00 87 ASP A C 1
ATOM 679 O O . ASP A 1 87 ? 18.115 -9.279 1.168 1.00 45.00 87 ASP A O 1
ATOM 683 N N . HIS A 1 88 ? 18.093 -11.035 -0.216 1.00 49.69 88 HIS A N 1
ATOM 684 C CA . HIS A 1 88 ? 17.030 -10.513 -1.070 1.00 49.69 88 HIS A CA 1
ATOM 685 C C . HIS A 1 88 ? 15.665 -10.647 -0.380 1.00 49.69 88 HIS A C 1
ATOM 687 O O . HIS A 1 88 ? 15.285 -11.744 0.027 1.00 49.69 88 HIS A O 1
ATOM 693 N N . THR A 1 89 ? 14.877 -9.566 -0.318 1.00 50.50 89 THR A N 1
ATOM 694 C CA . THR A 1 89 ? 13.471 -9.624 0.116 1.00 50.50 89 THR A CA 1
ATOM 695 C C . THR A 1 89 ? 12.699 -10.591 -0.787 1.00 50.50 89 THR A C 1
ATOM 697 O O . THR A 1 89 ? 12.503 -10.329 -1.971 1.00 50.50 89 THR A O 1
ATOM 700 N N . ILE A 1 90 ? 12.280 -11.735 -0.233 1.00 50.88 90 ILE A N 1
ATOM 701 C CA . ILE A 1 90 ? 11.634 -12.836 -0.979 1.00 50.88 90 ILE A CA 1
ATOM 702 C C . ILE A 1 90 ? 10.132 -12.569 -1.202 1.00 50.88 90 ILE A C 1
ATOM 704 O O . ILE A 1 90 ? 9.506 -13.163 -2.077 1.00 50.88 90 ILE A O 1
ATOM 708 N N . SER A 1 91 ? 9.512 -11.703 -0.390 1.00 57.31 91 SER A N 1
ATOM 709 C CA . SER A 1 91 ? 8.086 -11.376 -0.531 1.00 57.31 91 SER A CA 1
ATOM 710 C C . SER A 1 91 ? 7.761 -9.939 -0.121 1.00 57.31 91 SER A C 1
ATOM 712 O O . SER A 1 91 ? 7.702 -9.074 -0.987 1.00 57.31 91 SER A O 1
ATOM 714 N N . VAL A 1 92 ? 7.537 -9.673 1.167 1.00 70.38 92 VAL A N 1
ATOM 715 C CA . VAL A 1 92 ? 7.273 -8.330 1.705 1.00 70.38 92 VAL A CA 1
ATOM 716 C C . VAL A 1 92 ? 7.846 -8.224 3.104 1.00 70.38 92 VAL A C 1
ATOM 718 O O . VAL A 1 92 ? 7.456 -9.006 3.977 1.00 70.38 92 VAL A O 1
ATOM 721 N N . ASP A 1 93 ? 8.677 -7.213 3.325 1.00 75.25 93 ASP A N 1
ATOM 722 C CA . ASP A 1 93 ? 9.135 -6.842 4.658 1.00 75.25 93 ASP A CA 1
ATOM 723 C C . ASP A 1 93 ? 8.307 -5.660 5.178 1.00 75.25 93 ASP A C 1
ATOM 725 O O . ASP A 1 93 ? 8.060 -4.676 4.475 1.00 75.25 93 ASP A O 1
ATOM 729 N N . LEU A 1 94 ? 7.824 -5.780 6.417 1.00 79.94 94 LEU A N 1
ATOM 730 C CA . LEU A 1 94 ? 7.034 -4.747 7.082 1.00 79.94 94 LEU A CA 1
ATOM 731 C C . LEU A 1 94 ? 7.868 -4.074 8.165 1.00 79.94 94 LEU A C 1
ATOM 733 O O . LEU A 1 94 ? 8.315 -4.737 9.102 1.00 79.94 94 LEU A O 1
ATOM 737 N N . PHE A 1 95 ? 7.993 -2.754 8.079 1.00 85.69 95 PHE A N 1
ATOM 738 C CA . PHE A 1 95 ? 8.661 -1.944 9.096 1.00 85.69 95 PHE A CA 1
ATOM 739 C C . PHE A 1 95 ? 7.695 -0.928 9.692 1.00 85.69 95 PHE A C 1
ATOM 741 O O . PHE A 1 95 ? 6.727 -0.510 9.055 1.00 85.69 95 PHE A O 1
ATOM 748 N N . HIS A 1 96 ? 7.947 -0.546 10.937 1.00 87.75 96 HIS A N 1
ATOM 749 C CA . HIS A 1 96 ? 7.068 0.320 11.711 1.00 87.75 96 HIS A CA 1
ATOM 750 C C . HIS A 1 96 ? 7.837 1.539 12.209 1.00 87.75 96 HIS A C 1
ATOM 752 O O . HIS A 1 96 ? 8.989 1.420 12.625 1.00 87.75 96 HIS A O 1
ATOM 758 N N . LEU A 1 97 ? 7.201 2.703 12.123 1.00 90.06 97 LEU A N 1
ATOM 759 C CA . LEU A 1 97 ? 7.764 3.977 12.531 1.00 90.06 97 LEU A CA 1
ATOM 760 C C . LEU A 1 97 ? 6.688 4.814 13.214 1.00 90.06 97 LEU A C 1
ATOM 762 O O . LEU A 1 97 ? 5.674 5.149 12.603 1.00 90.06 97 LEU A O 1
ATOM 766 N N . SER A 1 98 ? 6.956 5.216 14.452 1.00 90.94 98 SER A N 1
ATOM 767 C CA . SER A 1 98 ? 6.158 6.217 15.155 1.00 90.94 98 SER A CA 1
ATOM 768 C C . SER A 1 98 ? 6.974 7.468 15.427 1.00 90.94 98 SER A C 1
ATOM 770 O O . SER A 1 98 ? 8.144 7.386 15.810 1.00 90.94 98 SER A O 1
ATOM 772 N N . PHE A 1 99 ? 6.339 8.622 15.248 1.00 92.00 99 PHE A N 1
ATOM 773 C CA . PHE A 1 99 ? 6.921 9.926 15.543 1.00 92.00 99 PHE A CA 1
ATOM 774 C C . PHE A 1 99 ? 5.837 10.925 15.957 1.00 92.00 99 PHE A C 1
ATOM 776 O O . PHE A 1 99 ? 4.639 10.672 15.805 1.00 92.00 99 PHE A O 1
ATOM 783 N N . THR A 1 100 ? 6.265 12.054 16.516 1.00 90.00 100 THR A N 1
ATOM 784 C CA . THR A 1 100 ? 5.380 13.138 16.951 1.00 90.00 100 THR A CA 1
ATOM 785 C C . THR A 1 100 ? 5.681 14.413 16.189 1.00 90.00 100 THR A C 1
ATOM 787 O O . THR A 1 100 ? 6.836 14.821 16.110 1.00 90.00 100 THR A O 1
ATOM 790 N N . GLU A 1 101 ? 4.637 15.061 15.692 1.00 86.88 101 GLU A N 1
ATOM 791 C CA . GLU A 1 101 ? 4.690 16.375 15.057 1.00 86.88 101 GLU A CA 1
ATOM 792 C C . GLU A 1 101 ? 4.269 17.437 16.080 1.00 86.88 101 GLU A C 1
ATOM 794 O O . GLU A 1 101 ? 3.198 17.333 16.690 1.00 86.88 101 GLU A O 1
ATOM 799 N N . GLU A 1 102 ? 5.112 18.448 16.285 1.00 82.69 102 GLU A N 1
ATOM 800 C CA . GLU A 1 102 ? 4.794 19.598 17.134 1.00 82.69 102 GLU A CA 1
ATOM 801 C C . GLU A 1 102 ? 4.112 20.682 16.296 1.00 82.69 102 GLU A C 1
ATOM 803 O O . GLU A 1 102 ? 4.649 21.128 15.284 1.00 82.69 102 GLU A O 1
ATOM 808 N N . ILE A 1 103 ? 2.920 21.106 16.718 1.00 74.94 103 ILE A N 1
ATOM 809 C CA . ILE A 1 103 ? 2.154 22.149 16.036 1.00 74.94 103 ILE A CA 1
ATOM 810 C C . ILE A 1 103 ? 2.265 23.435 16.834 1.00 74.94 103 ILE A C 1
ATOM 812 O O . ILE A 1 103 ? 1.757 23.541 17.956 1.00 74.94 103 ILE A O 1
ATOM 816 N N . GLU A 1 104 ? 2.885 24.435 16.218 1.00 60.22 104 GLU A N 1
ATOM 817 C CA . GLU A 1 104 ? 2.829 25.814 16.683 1.00 60.22 104 GLU A CA 1
ATOM 818 C C . GLU A 1 104 ? 1.524 26.451 16.206 1.00 60.22 104 GLU A C 1
ATOM 820 O O . GLU A 1 104 ? 1.433 27.034 15.124 1.00 60.22 104 GLU A O 1
ATOM 825 N N . ASP A 1 105 ? 0.474 26.312 17.012 1.00 55.06 105 ASP A N 1
ATOM 826 C CA . ASP A 1 105 ? -0.781 26.997 16.739 1.00 55.06 105 ASP A CA 1
ATOM 827 C C . ASP A 1 105 ? -0.645 28.485 17.106 1.00 55.06 105 ASP A C 1
ATOM 829 O O . ASP A 1 105 ? -0.142 28.833 18.183 1.00 55.06 105 ASP A O 1
ATOM 833 N N . LYS A 1 106 ? -1.123 29.389 16.237 1.00 51.28 106 LYS A N 1
ATOM 834 C CA . LYS A 1 106 ? -1.000 30.854 16.425 1.00 51.28 106 LYS A CA 1
ATOM 835 C C . LYS A 1 106 ? -1.662 31.369 17.720 1.00 51.28 106 LYS A C 1
ATOM 837 O O . LYS A 1 106 ? -1.379 32.488 18.138 1.00 51.28 106 LYS A O 1
ATOM 842 N N . ASP A 1 107 ? -2.482 30.540 18.373 1.00 51.22 107 ASP A N 1
ATOM 843 C CA . ASP A 1 107 ? -3.218 30.819 19.614 1.00 51.22 107 ASP A CA 1
ATOM 844 C C . ASP A 1 107 ? -2.602 30.175 20.889 1.00 51.22 107 ASP A C 1
ATOM 846 O O . ASP A 1 107 ? -3.275 30.027 21.911 1.00 51.22 107 ASP A O 1
ATOM 850 N N . SER A 1 108 ? -1.296 29.863 20.895 1.00 46.69 108 SER A N 1
ATOM 851 C CA . SER A 1 108 ? -0.509 29.525 22.110 1.00 46.69 108 SER A CA 1
ATOM 852 C C . SER A 1 108 ? -0.831 28.194 22.816 1.00 46.69 108 SER A C 1
ATOM 854 O O . SER A 1 108 ? -0.505 28.030 23.995 1.00 46.69 108 SER A O 1
ATOM 856 N N . ARG A 1 109 ? -1.422 27.207 22.132 1.00 52.56 109 ARG A N 1
ATOM 857 C CA . ARG A 1 109 ? -1.422 25.812 22.613 1.00 52.56 109 ARG A CA 1
ATOM 858 C C . ARG A 1 109 ? -0.496 24.988 21.733 1.00 52.56 109 ARG A C 1
ATOM 860 O O . ARG A 1 109 ? -0.827 24.723 20.586 1.00 52.56 109 ARG A O 1
ATOM 867 N N . ALA A 1 110 ? 0.649 24.594 22.285 1.00 58.09 110 ALA A N 1
ATOM 868 C CA . ALA A 1 110 ? 1.497 23.578 21.678 1.00 58.09 110 ALA A CA 1
ATOM 869 C C . ALA A 1 110 ? 0.706 22.262 21.638 1.00 58.09 110 ALA A C 1
ATOM 871 O O . ALA A 1 110 ? 0.457 21.653 22.680 1.00 58.09 110 ALA A O 1
ATOM 872 N N . GLY A 1 111 ? 0.246 21.878 20.449 1.00 69.81 111 GLY A N 1
ATOM 873 C CA . GLY A 1 111 ? -0.399 20.592 20.204 1.00 69.81 111 GLY A CA 1
ATOM 874 C C . GLY A 1 111 ? 0.629 19.580 19.712 1.00 69.81 111 GLY A C 1
ATOM 875 O O . GLY A 1 111 ? 1.567 19.947 19.005 1.00 69.81 111 GLY A O 1
ATOM 876 N N . LYS A 1 112 ? 0.460 18.304 20.068 1.00 82.75 112 LYS A N 1
ATOM 877 C CA . LYS A 1 112 ? 1.261 17.202 19.519 1.00 82.75 112 LYS A CA 1
ATOM 878 C C . LYS A 1 112 ? 0.357 16.267 18.736 1.00 82.75 112 LYS A C 1
ATOM 880 O O . LYS A 1 112 ? -0.652 15.815 19.271 1.00 82.75 112 LYS A O 1
ATOM 885 N N . LYS A 1 113 ? 0.719 15.971 17.489 1.00 87.88 113 LYS A N 1
ATOM 886 C CA . LYS A 1 113 ? 0.093 14.901 16.704 1.00 87.88 113 LYS A CA 1
ATOM 887 C C . LYS A 1 113 ? 0.986 13.673 16.718 1.00 87.88 113 LYS A C 1
ATOM 889 O O . LYS A 1 113 ? 2.193 13.782 16.512 1.00 87.88 113 LYS A O 1
ATOM 894 N N . TYR A 1 114 ? 0.383 12.511 16.928 1.00 91.69 114 TYR A N 1
ATOM 895 C CA . TYR A 1 114 ? 1.072 11.227 16.899 1.00 91.69 114 TYR A CA 1
ATOM 896 C C . TYR A 1 114 ? 0.872 10.580 15.535 1.00 91.69 114 TYR A C 1
ATOM 898 O O . TYR A 1 114 ? -0.261 10.452 15.078 1.00 91.69 114 TYR A O 1
ATOM 906 N N . HIS A 1 115 ? 1.959 10.164 14.895 1.00 93.19 115 HIS A N 1
ATOM 907 C CA . HIS A 1 115 ? 1.940 9.494 13.599 1.00 93.19 115 HIS A CA 1
ATOM 908 C C . HIS A 1 115 ? 2.361 8.033 13.755 1.00 93.19 115 HIS A C 1
ATOM 910 O O . HIS A 1 115 ? 3.338 7.725 14.439 1.00 93.19 115 HIS A O 1
ATOM 916 N N . ASP A 1 116 ? 1.618 7.138 13.108 1.00 92.94 116 ASP A N 1
ATOM 917 C CA . ASP A 1 116 ? 1.878 5.702 13.031 1.00 92.94 116 ASP A CA 1
ATOM 918 C C . ASP A 1 116 ? 2.005 5.273 11.563 1.00 92.94 116 ASP A C 1
ATOM 920 O O . ASP A 1 116 ? 1.016 5.127 10.828 1.00 92.94 116 ASP A O 1
ATOM 924 N N . VAL A 1 117 ? 3.245 5.046 11.138 1.00 93.25 117 VAL A N 1
ATOM 925 C CA . VAL A 1 117 ? 3.593 4.714 9.763 1.00 93.25 117 VAL A CA 1
ATOM 926 C C . VAL A 1 117 ? 4.018 3.256 9.652 1.00 93.25 117 VAL A C 1
ATOM 928 O O . VAL A 1 117 ? 4.875 2.770 10.387 1.00 93.25 117 VAL A O 1
ATOM 931 N N . SER A 1 118 ? 3.443 2.541 8.681 1.00 90.38 118 SER A N 1
ATOM 932 C CA . SER A 1 118 ? 3.944 1.218 8.291 1.00 90.38 118 SER A CA 1
ATOM 933 C C . SER A 1 118 ? 4.513 1.252 6.889 1.00 90.38 118 SER A C 1
ATOM 935 O O . SER A 1 118 ? 3.802 1.595 5.944 1.00 90.38 118 SER A O 1
ATOM 937 N N . PHE A 1 119 ? 5.764 0.832 6.772 1.00 89.62 119 PHE A N 1
ATOM 938 C CA . PHE A 1 119 ? 6.461 0.670 5.511 1.00 89.62 119 PHE A CA 1
ATOM 939 C C . PHE A 1 119 ? 6.275 -0.746 4.986 1.00 89.62 119 PHE A C 1
ATOM 941 O O . PHE A 1 119 ? 6.437 -1.718 5.724 1.00 89.62 119 PHE A O 1
ATOM 948 N N . TRP A 1 120 ? 5.930 -0.832 3.710 1.00 87.50 120 TRP A N 1
ATOM 949 C CA . TRP A 1 120 ? 5.813 -2.052 2.935 1.00 87.50 120 TRP A CA 1
ATOM 950 C C . TRP A 1 120 ? 6.946 -2.048 1.923 1.00 87.50 120 TRP A C 1
ATOM 952 O O . TRP A 1 120 ? 6.892 -1.315 0.935 1.00 87.50 120 TRP A O 1
ATOM 962 N N . ASP A 1 121 ? 7.982 -2.828 2.207 1.00 83.19 121 ASP A N 1
ATOM 963 C CA . ASP A 1 121 ? 9.099 -3.028 1.296 1.00 83.19 121 ASP A CA 1
ATOM 964 C C . ASP A 1 121 ? 8.817 -4.266 0.449 1.00 83.19 121 ASP A C 1
ATOM 966 O O . ASP A 1 121 ? 8.822 -5.402 0.936 1.00 83.19 121 ASP A O 1
ATOM 970 N N . PHE A 1 122 ? 8.473 -4.023 -0.812 1.00 72.75 122 PHE A N 1
ATOM 971 C CA . PHE A 1 122 ? 8.162 -5.076 -1.763 1.00 72.75 122 PHE A CA 1
ATOM 972 C C . PHE A 1 122 ? 9.432 -5.564 -2.455 1.00 72.75 122 PHE A C 1
ATOM 974 O O . PHE A 1 122 ? 10.302 -4.780 -2.851 1.00 72.75 122 PHE A O 1
ATOM 981 N N . ALA A 1 123 ? 9.505 -6.879 -2.664 1.00 66.38 123 ALA A N 1
ATOM 982 C CA . ALA A 1 123 ? 10.538 -7.473 -3.493 1.00 66.38 123 ALA A CA 1
ATOM 983 C C . ALA A 1 123 ? 10.543 -6.812 -4.885 1.00 66.38 123 ALA A C 1
ATOM 985 O O . ALA A 1 123 ? 9.510 -6.677 -5.535 1.00 66.38 123 ALA A O 1
ATOM 986 N N . GLY A 1 124 ? 11.721 -6.403 -5.362 1.00 59.84 124 GLY A N 1
ATOM 987 C CA . GLY A 1 124 ? 11.861 -5.726 -6.657 1.00 59.84 124 GLY A CA 1
ATOM 988 C C . GLY A 1 124 ? 11.863 -6.655 -7.878 1.00 59.84 124 GLY A C 1
ATOM 989 O O . GLY A 1 124 ? 12.261 -6.198 -8.945 1.00 59.84 124 GLY A O 1
ATOM 990 N N . GLN A 1 125 ? 11.523 -7.940 -7.716 1.00 60.84 125 GLN A N 1
ATOM 991 C CA . GLN A 1 125 ? 11.588 -8.952 -8.779 1.00 60.84 125 GLN A CA 1
ATOM 992 C C . GLN A 1 125 ? 10.260 -9.069 -9.538 1.00 60.84 125 GLN A C 1
ATOM 994 O O . GLN A 1 125 ? 9.182 -8.851 -8.978 1.00 60.84 125 GLN A O 1
ATOM 999 N N . ASP A 1 126 ? 10.349 -9.426 -10.819 1.00 56.53 126 ASP A N 1
ATOM 1000 C CA . ASP A 1 126 ? 9.227 -9.385 -11.756 1.00 56.53 126 ASP A CA 1
ATOM 1001 C C . ASP A 1 126 ? 8.131 -10.412 -11.493 1.00 56.53 126 ASP A C 1
ATOM 1003 O O . ASP A 1 126 ? 6.967 -10.199 -11.843 1.00 56.53 126 ASP A O 1
ATOM 1007 N N . GLU A 1 127 ? 8.478 -11.500 -10.819 1.00 55.97 127 GLU A N 1
ATOM 1008 C CA . GLU A 1 127 ? 7.567 -12.590 -10.524 1.00 55.97 127 GLU A CA 1
ATOM 1009 C C . GLU A 1 127 ? 6.501 -12.181 -9.499 1.00 55.97 127 GLU A C 1
ATOM 1011 O O . GLU A 1 127 ? 5.421 -12.765 -9.482 1.00 55.97 127 GLU A O 1
ATOM 1016 N N . TYR A 1 128 ? 6.741 -11.158 -8.670 1.00 58.53 128 TYR A N 1
ATOM 1017 C CA . TYR A 1 128 ? 5.881 -10.843 -7.522 1.00 58.53 128 TYR A CA 1
ATOM 1018 C C . TYR A 1 128 ? 4.848 -9.733 -7.759 1.00 58.53 128 TYR A C 1
ATOM 1020 O O . TYR A 1 128 ? 3.945 -9.538 -6.936 1.00 58.53 128 TYR A O 1
ATOM 1028 N N . HIS A 1 129 ? 4.911 -9.057 -8.907 1.00 65.31 129 HIS A N 1
ATOM 1029 C CA . HIS A 1 129 ? 4.084 -7.888 -9.240 1.00 65.31 129 HIS A CA 1
ATOM 1030 C C . HIS A 1 129 ? 2.584 -8.136 -9.127 1.00 65.31 129 HIS A C 1
ATOM 1032 O O . HIS A 1 129 ? 1.840 -7.308 -8.599 1.00 65.31 129 HIS A O 1
ATOM 1038 N N . VAL A 1 130 ? 2.126 -9.302 -9.580 1.00 65.94 130 VAL A N 1
ATOM 1039 C CA . VAL A 1 130 ? 0.703 -9.655 -9.564 1.00 65.94 130 VAL A CA 1
ATOM 1040 C C . VAL A 1 130 ? 0.180 -9.747 -8.130 1.00 65.94 130 VAL A C 1
ATOM 1042 O O . VAL A 1 130 ? -0.865 -9.176 -7.827 1.00 65.94 130 VAL A O 1
ATOM 1045 N N . ALA A 1 131 ? 0.926 -10.397 -7.233 1.00 68.06 131 ALA A N 1
ATOM 1046 C CA . ALA A 1 131 ? 0.529 -10.554 -5.838 1.00 68.06 131 ALA A CA 1
ATOM 1047 C C . ALA A 1 131 ? 0.604 -9.227 -5.070 1.00 68.06 131 ALA A C 1
ATOM 1049 O O . ALA A 1 131 ? -0.303 -8.919 -4.302 1.00 68.06 131 ALA A O 1
ATOM 1050 N N . HIS A 1 132 ? 1.651 -8.428 -5.291 1.00 71.12 132 HIS A N 1
ATOM 1051 C CA . HIS A 1 132 ? 1.842 -7.133 -4.627 1.00 71.12 132 HIS A CA 1
ATOM 1052 C C . HIS A 1 132 ? 0.753 -6.127 -4.994 1.00 71.12 132 HIS A C 1
ATOM 1054 O O . HIS A 1 132 ? 0.243 -5.415 -4.130 1.00 71.12 132 HIS A O 1
ATOM 1060 N N . SER A 1 133 ? 0.323 -6.152 -6.255 1.00 69.75 133 SER A N 1
ATOM 1061 C CA . SER A 1 133 ? -0.667 -5.216 -6.777 1.00 69.75 133 SER A CA 1
ATOM 1062 C C . SER A 1 133 ? -2.044 -5.273 -6.109 1.00 69.75 133 SER A C 1
ATOM 1064 O O . SER A 1 133 ? -2.795 -4.302 -6.160 1.00 69.75 133 SER A O 1
ATOM 1066 N N . LEU A 1 134 ? -2.365 -6.388 -5.449 1.00 73.00 134 LEU A N 1
ATOM 1067 C CA . LEU A 1 134 ? -3.625 -6.588 -4.726 1.00 73.00 134 LEU A CA 1
ATOM 1068 C C . LEU A 1 134 ? -3.687 -5.806 -3.416 1.00 73.00 134 LEU A C 1
ATOM 1070 O O . LEU A 1 134 ? -4.764 -5.635 -2.854 1.00 73.00 134 LEU A O 1
ATOM 1074 N N . PHE A 1 135 ? -2.533 -5.365 -2.917 1.00 74.81 135 PHE A N 1
ATOM 1075 C CA . PHE A 1 135 ? -2.413 -4.659 -1.645 1.00 74.81 135 PHE A CA 1
ATOM 1076 C C . PHE A 1 135 ? -2.218 -3.160 -1.832 1.00 74.81 135 PHE A C 1
ATOM 1078 O O . PHE A 1 135 ? -2.153 -2.440 -0.843 1.00 74.81 135 PHE A O 1
ATOM 1085 N N . PHE A 1 136 ? -2.167 -2.682 -3.077 1.00 78.62 136 PHE A N 1
ATOM 1086 C CA . PHE A 1 136 ? -2.172 -1.259 -3.378 1.00 78.62 136 PHE A CA 1
ATOM 1087 C C . PHE A 1 136 ? -3.496 -0.641 -2.928 1.00 78.62 136 PHE A C 1
ATOM 1089 O O . PHE A 1 136 ? -4.570 -1.119 -3.294 1.00 78.62 136 PHE A O 1
ATOM 1096 N N . SER A 1 137 ? -3.421 0.432 -2.143 1.00 79.00 137 SER A N 1
ATOM 1097 C CA . SER A 1 137 ? -4.597 1.158 -1.667 1.00 79.00 137 SER A CA 1
ATOM 1098 C C . SER A 1 137 ? -4.486 2.657 -1.930 1.00 79.00 137 SER A C 1
ATOM 1100 O O . SER A 1 137 ? -3.392 3.204 -2.082 1.00 79.00 137 SER A O 1
ATOM 1102 N N . ARG A 1 138 ? -5.641 3.330 -1.955 1.00 78.69 138 ARG A N 1
ATOM 1103 C CA . ARG A 1 138 ? -5.766 4.776 -2.202 1.00 78.69 138 ARG A CA 1
ATOM 1104 C C . ARG A 1 138 ? -5.017 5.641 -1.180 1.00 78.69 138 ARG A C 1
ATOM 1106 O O . ARG A 1 138 ? -4.575 6.737 -1.504 1.00 78.69 138 ARG A O 1
ATOM 1113 N N . ARG A 1 139 ? -4.884 5.165 0.063 1.00 85.19 139 ARG A N 1
ATOM 1114 C CA . ARG A 1 139 ? -4.186 5.873 1.153 1.00 85.19 139 ARG A CA 1
ATOM 1115 C C . ARG A 1 139 ? -2.730 5.456 1.328 1.00 85.19 139 ARG A C 1
ATOM 1117 O O . ARG A 1 139 ? -2.113 5.878 2.308 1.00 85.19 139 ARG A O 1
ATOM 1124 N N . MET A 1 140 ? -2.176 4.633 0.445 1.00 88.38 140 MET A N 1
ATOM 1125 C CA . MET A 1 140 ? -0.737 4.394 0.454 1.00 88.38 140 MET A CA 1
ATOM 1126 C C . MET A 1 140 ? -0.003 5.561 -0.201 1.00 88.38 140 MET A C 1
ATOM 1128 O O . MET A 1 140 ? -0.418 6.058 -1.245 1.00 88.38 140 MET A O 1
ATOM 1132 N N . LEU A 1 141 ? 1.089 5.975 0.432 1.00 91.88 141 LEU A N 1
ATOM 1133 C CA . LEU A 1 141 ? 2.120 6.802 -0.184 1.00 91.88 141 LEU A CA 1
ATOM 1134 C C . LEU A 1 141 ? 3.120 5.878 -0.881 1.00 91.88 141 LEU A C 1
ATOM 1136 O O . LEU A 1 141 ? 3.646 4.975 -0.233 1.00 91.88 141 LEU A O 1
ATOM 1140 N N . TYR A 1 142 ? 3.399 6.092 -2.161 1.00 92.12 142 TYR A N 1
ATOM 1141 C CA . TYR A 1 142 ? 4.332 5.276 -2.935 1.00 92.12 142 TYR A CA 1
ATOM 1142 C C . TYR A 1 142 ? 5.662 6.010 -3.100 1.00 92.12 142 TYR A C 1
ATOM 1144 O O . TYR A 1 142 ? 5.738 7.022 -3.792 1.00 92.12 142 TYR A O 1
ATOM 1152 N N . LEU A 1 143 ? 6.719 5.488 -2.479 1.00 92.50 143 LEU A N 1
ATOM 1153 C CA . LEU A 1 143 ? 8.081 5.974 -2.687 1.00 92.50 143 LEU A CA 1
ATOM 1154 C C . LEU A 1 143 ? 8.710 5.181 -3.835 1.00 92.50 143 LEU A C 1
ATOM 1156 O O . LEU A 1 143 ? 8.985 3.989 -3.690 1.00 92.50 143 LEU A O 1
ATOM 1160 N N . LEU A 1 144 ? 8.905 5.840 -4.975 1.00 91.69 144 LEU A N 1
ATOM 1161 C CA . LEU A 1 144 ? 9.601 5.297 -6.139 1.00 91.69 144 LEU A CA 1
ATOM 1162 C C . LEU A 1 144 ? 11.103 5.530 -5.956 1.00 91.69 144 LEU A C 1
ATOM 1164 O O . LEU A 1 144 ? 11.577 6.649 -6.112 1.00 91.69 144 LEU A O 1
ATOM 1168 N N . CYS A 1 145 ? 11.854 4.492 -5.603 1.00 91.12 145 CYS A N 1
ATOM 1169 C CA . CYS A 1 145 ? 13.297 4.582 -5.404 1.00 91.12 145 CYS A CA 1
ATOM 1170 C C . CYS A 1 145 ? 14.059 4.379 -6.719 1.00 91.12 145 CYS A C 1
ATOM 1172 O O . CYS A 1 145 ? 13.874 3.370 -7.409 1.00 91.12 145 CYS A O 1
ATOM 1174 N N . VAL A 1 146 ? 14.957 5.315 -7.018 1.00 91.00 146 VAL A N 1
ATOM 1175 C CA . VAL A 1 146 ? 15.864 5.292 -8.166 1.00 91.00 146 VAL A CA 1
ATOM 1176 C C . VAL A 1 146 ? 17.292 5.356 -7.653 1.00 91.00 146 VAL A C 1
ATOM 1178 O O . VAL A 1 146 ? 17.658 6.310 -6.976 1.00 91.00 146 VAL A O 1
ATOM 1181 N N . ASP A 1 147 ? 18.096 4.356 -8.004 1.00 90.75 147 ASP A N 1
ATOM 1182 C CA . ASP A 1 147 ? 19.541 4.398 -7.803 1.00 90.75 147 ASP A CA 1
ATOM 1183 C C . ASP A 1 147 ? 20.145 5.413 -8.776 1.00 90.75 147 ASP A C 1
ATOM 1185 O O . ASP A 1 147 ? 20.229 5.176 -9.988 1.00 90.75 147 ASP A O 1
ATOM 1189 N N . VAL A 1 148 ? 20.514 6.575 -8.237 1.00 90.00 148 VAL A N 1
ATOM 1190 C CA . VAL A 1 148 ? 21.033 7.676 -9.046 1.00 90.00 148 VAL A CA 1
ATOM 1191 C C . VAL A 1 148 ? 22.475 7.442 -9.459 1.00 90.00 148 VAL A C 1
ATOM 1193 O O . VAL A 1 148 ? 22.882 7.918 -10.516 1.00 90.00 148 VAL A O 1
ATOM 1196 N N . THR A 1 149 ? 23.237 6.664 -8.695 1.00 89.25 149 THR A N 1
ATOM 1197 C CA . THR A 1 149 ? 24.598 6.291 -9.082 1.00 89.25 149 THR A CA 1
ATOM 1198 C C . THR A 1 149 ? 24.568 5.371 -10.298 1.00 89.25 149 THR A C 1
ATOM 1200 O O . THR A 1 149 ? 25.278 5.616 -11.277 1.00 89.25 149 THR A O 1
ATOM 1203 N N . ALA A 1 150 ? 23.695 4.360 -10.307 1.00 90.00 150 ALA A N 1
ATOM 1204 C CA . ALA A 1 150 ? 23.476 3.524 -11.484 1.00 90.00 150 ALA A CA 1
ATOM 1205 C C . ALA A 1 150 ? 22.968 4.337 -12.680 1.00 90.00 150 ALA A C 1
ATOM 1207 O O . ALA A 1 150 ? 23.475 4.161 -13.788 1.00 90.00 150 ALA A O 1
ATOM 1208 N N . PHE A 1 151 ? 22.021 5.254 -12.460 1.00 91.25 151 PHE A N 1
ATOM 1209 C CA . PHE A 1 151 ? 21.521 6.119 -13.528 1.00 91.25 151 PHE A CA 1
ATOM 1210 C C . PHE A 1 151 ? 22.627 7.010 -14.110 1.00 91.25 151 PHE A C 1
ATOM 1212 O O . PHE A 1 151 ? 22.800 7.053 -15.326 1.00 91.25 151 PHE A O 1
ATOM 1219 N N . ASN A 1 152 ? 23.439 7.646 -13.258 1.00 90.69 152 ASN A N 1
ATOM 1220 C CA . ASN A 1 152 ? 24.572 8.459 -13.693 1.00 90.69 152 ASN A CA 1
ATOM 1221 C C . ASN A 1 152 ? 25.548 7.653 -14.558 1.00 90.69 152 ASN A C 1
ATOM 1223 O O . ASN A 1 152 ? 25.983 8.135 -15.600 1.00 90.69 152 ASN A O 1
ATOM 1227 N N . ASN A 1 153 ? 25.850 6.415 -14.160 1.00 89.50 153 ASN A N 1
ATOM 1228 C CA . ASN A 1 153 ? 26.735 5.538 -14.921 1.00 89.50 153 ASN A CA 1
ATOM 1229 C C . ASN A 1 153 ? 26.168 5.202 -16.310 1.00 89.50 153 ASN A C 1
ATOM 1231 O O . ASN A 1 153 ? 26.924 5.164 -17.278 1.00 89.50 153 ASN A O 1
ATOM 1235 N N . GLU A 1 154 ? 24.859 4.963 -16.437 1.00 88.81 154 GLU A N 1
ATOM 1236 C CA . GLU A 1 154 ? 24.227 4.734 -17.745 1.00 88.81 154 GLU A CA 1
ATOM 1237 C C . GLU A 1 154 ? 24.233 5.997 -18.616 1.00 88.81 154 GLU A C 1
ATOM 1239 O O . GLU A 1 154 ? 24.554 5.929 -19.805 1.00 88.81 154 GLU A O 1
ATOM 1244 N N . VAL A 1 155 ? 23.995 7.167 -18.020 1.00 87.56 155 VAL A N 1
ATOM 1245 C CA . VAL A 1 155 ? 24.112 8.455 -18.715 1.00 87.56 155 VAL A CA 1
ATOM 1246 C C . VAL A 1 155 ? 25.547 8.686 -19.196 1.00 87.56 155 VAL A C 1
ATOM 1248 O O . VAL A 1 155 ? 25.759 9.046 -20.353 1.00 87.56 155 VAL A O 1
ATOM 1251 N N . GLU A 1 156 ? 26.560 8.445 -18.365 1.00 86.50 156 GLU A N 1
ATOM 1252 C CA . GLU A 1 156 ? 27.967 8.593 -18.757 1.00 86.50 156 GLU A CA 1
ATOM 1253 C C . GLU A 1 156 ? 28.368 7.610 -19.865 1.00 86.50 156 GLU A C 1
ATOM 1255 O O . GLU A 1 156 ? 29.016 8.006 -20.840 1.00 86.50 156 GLU A O 1
ATOM 1260 N N . LYS A 1 157 ? 27.916 6.350 -19.782 1.00 84.06 157 LYS A N 1
ATOM 1261 C CA . LYS A 1 157 ? 28.093 5.366 -20.861 1.00 84.06 157 LYS A CA 1
ATOM 1262 C C . LYS A 1 157 ? 27.469 5.869 -22.156 1.00 84.06 157 LYS A C 1
ATOM 1264 O O . LYS A 1 157 ? 28.153 5.860 -23.178 1.00 84.06 157 LYS A O 1
ATOM 1269 N N . SER A 1 158 ? 26.234 6.367 -22.116 1.00 80.81 158 SER A N 1
ATOM 1270 C CA . SER A 1 158 ? 25.548 6.901 -23.297 1.00 80.81 158 SER A CA 1
ATOM 1271 C C . SER A 1 158 ? 26.322 8.070 -23.931 1.00 80.81 158 SER A C 1
ATOM 1273 O O . SER A 1 158 ? 26.505 8.104 -25.147 1.00 80.81 158 SER A O 1
ATOM 1275 N N . ARG A 1 159 ? 26.887 8.974 -23.114 1.00 77.38 159 ARG A N 1
ATOM 1276 C CA . ARG A 1 159 ? 27.681 10.127 -23.573 1.00 77.38 159 ARG A CA 1
ATOM 1277 C C . ARG A 1 159 ? 29.014 9.710 -24.195 1.00 77.38 159 ARG A C 1
ATOM 1279 O O . ARG A 1 159 ? 29.400 10.283 -25.204 1.00 77.38 159 ARG A O 1
ATOM 1286 N N . SER A 1 160 ? 29.680 8.685 -23.659 1.00 70.31 160 SER A N 1
ATOM 1287 C CA . SER A 1 160 ? 30.923 8.152 -24.249 1.00 70.31 160 SER A CA 1
ATOM 1288 C C . SER A 1 160 ? 30.725 7.454 -25.606 1.00 70.31 160 SER A C 1
ATOM 1290 O O . SER A 1 160 ? 31.674 7.345 -26.377 1.00 70.31 160 SER A O 1
ATOM 1292 N N . HIS A 1 161 ? 29.501 7.015 -25.927 1.00 62.25 161 HIS A N 1
ATOM 1293 C CA . HIS A 1 161 ? 29.158 6.419 -27.226 1.00 62.25 161 HIS A CA 1
ATOM 1294 C C . HIS A 1 161 ? 28.700 7.458 -28.271 1.00 62.25 161 HIS A C 1
ATOM 1296 O O . HIS A 1 161 ? 28.636 7.128 -29.456 1.00 62.25 161 HIS A O 1
ATOM 1302 N N . LYS A 1 162 ? 28.433 8.717 -27.876 1.00 54.53 162 LYS A N 1
ATOM 1303 C CA . LYS A 1 162 ? 28.056 9.804 -28.807 1.00 54.53 162 LYS A CA 1
ATOM 1304 C C . LYS A 1 162 ? 29.188 10.231 -29.750 1.00 54.53 162 LYS A C 1
ATOM 1306 O O . LYS A 1 162 ? 28.911 10.813 -30.791 1.00 54.53 162 LYS A O 1
ATOM 1311 N N . ASP A 1 163 ? 30.437 9.871 -29.455 1.00 55.47 163 ASP A N 1
ATOM 1312 C CA . ASP A 1 163 ? 31.593 10.157 -30.317 1.00 55.47 163 ASP A CA 1
ATOM 1313 C C . ASP A 1 163 ? 31.662 9.273 -31.593 1.00 55.47 163 ASP A C 1
ATOM 1315 O O . ASP A 1 163 ? 32.590 9.420 -32.388 1.00 55.47 163 ASP A O 1
ATOM 1319 N N . GLN A 1 164 ? 30.707 8.350 -31.814 1.00 55.28 164 GLN A N 1
ATOM 1320 C CA . GLN A 1 164 ? 30.693 7.391 -32.940 1.00 55.28 164 GLN A CA 1
ATOM 1321 C C . GLN A 1 164 ? 29.397 7.392 -33.794 1.00 55.28 164 GLN A C 1
ATOM 1323 O O . GLN A 1 164 ? 28.977 6.336 -34.262 1.00 55.28 164 GLN A O 1
ATOM 1328 N N . ASP A 1 165 ? 28.778 8.553 -34.047 1.00 58.34 165 ASP A N 1
ATOM 1329 C CA . ASP A 1 165 ? 27.641 8.730 -34.989 1.00 58.34 165 ASP A CA 1
ATOM 1330 C C . ASP A 1 165 ? 26.340 7.953 -34.651 1.00 58.34 165 ASP A C 1
ATOM 1332 O O . ASP A 1 165 ? 25.534 7.675 -35.538 1.00 58.34 165 ASP A O 1
ATOM 1336 N N . ASN A 1 166 ? 26.095 7.598 -33.382 1.00 65.56 166 ASN A N 1
ATOM 1337 C CA . ASN A 1 166 ? 24.956 6.749 -32.989 1.00 65.56 166 ASN A CA 1
ATOM 1338 C C . ASN A 1 166 ? 24.125 7.361 -31.837 1.00 65.56 166 ASN A C 1
ATOM 1340 O O . ASN A 1 166 ? 23.971 6.759 -30.773 1.00 65.56 166 ASN A O 1
ATOM 1344 N N . GLU A 1 167 ? 23.614 8.585 -32.029 1.00 66.81 167 GLU A N 1
ATOM 1345 C CA . GLU A 1 167 ? 22.794 9.304 -31.032 1.00 66.81 167 GLU A CA 1
ATOM 1346 C C . GLU A 1 167 ? 21.546 8.511 -30.605 1.00 66.81 167 GLU A C 1
ATOM 1348 O O . GLU A 1 167 ? 21.281 8.407 -29.406 1.00 66.81 167 GLU A O 1
ATOM 1353 N N . ASP A 1 168 ? 20.874 7.849 -31.552 1.00 71.62 168 ASP A N 1
ATOM 1354 C CA . ASP A 1 168 ? 19.681 7.024 -31.301 1.00 71.62 168 ASP A CA 1
ATOM 1355 C C . ASP A 1 168 ? 19.957 5.868 -30.319 1.00 71.62 168 ASP A C 1
ATOM 1357 O O . ASP A 1 168 ? 19.114 5.498 -29.500 1.00 71.62 168 ASP A O 1
ATOM 1361 N N . ALA A 1 169 ? 21.159 5.284 -30.375 1.00 73.50 169 ALA A N 1
ATOM 1362 C CA . ALA A 1 169 ? 21.540 4.186 -29.490 1.00 73.50 169 ALA A CA 1
ATOM 1363 C C . ALA A 1 169 ? 21.801 4.671 -28.056 1.00 73.50 169 ALA A C 1
ATOM 1365 O O . ALA A 1 169 ? 21.526 3.943 -27.103 1.00 73.50 169 ALA A O 1
ATOM 1366 N N . ALA A 1 170 ? 22.323 5.890 -27.897 1.00 70.81 170 ALA A N 1
ATOM 1367 C CA . ALA A 1 170 ? 22.561 6.494 -26.591 1.00 70.81 170 ALA A CA 1
ATOM 1368 C C . ALA A 1 170 ? 21.239 6.846 -25.888 1.00 70.81 170 ALA A C 1
ATOM 1370 O O . ALA A 1 170 ? 21.085 6.560 -24.701 1.00 70.81 170 ALA A O 1
ATOM 1371 N N . GLU A 1 171 ? 20.279 7.406 -26.628 1.00 79.25 171 GLU A N 1
ATOM 1372 C CA . GLU A 1 171 ? 18.934 7.710 -26.126 1.00 79.25 171 GLU A CA 1
ATOM 1373 C C . GLU A 1 171 ? 18.185 6.429 -25.727 1.00 79.25 171 GLU A C 1
ATOM 1375 O O . GLU A 1 171 ? 17.656 6.337 -24.620 1.00 79.25 171 GLU A O 1
ATOM 1380 N N . ALA A 1 172 ? 18.282 5.368 -26.539 1.00 84.62 172 ALA A N 1
ATOM 1381 C CA . ALA A 1 172 ? 17.670 4.073 -26.243 1.00 84.62 172 ALA A CA 1
ATOM 1382 C C . ALA A 1 172 ? 18.139 3.436 -24.916 1.00 84.62 172 ALA A C 1
ATOM 1384 O O . ALA A 1 172 ? 17.367 2.718 -24.276 1.00 84.62 172 ALA A O 1
ATOM 1385 N N . VAL A 1 173 ? 19.385 3.676 -24.486 1.00 86.38 173 VAL A N 1
ATOM 1386 C CA . VAL A 1 173 ? 19.909 3.164 -23.203 1.00 86.38 173 VAL A CA 1
ATOM 1387 C C . VAL A 1 173 ? 19.247 3.866 -22.017 1.00 86.38 173 VAL A C 1
ATOM 1389 O O . VAL A 1 173 ? 18.827 3.201 -21.066 1.00 86.38 173 VAL A O 1
ATOM 1392 N N . ILE A 1 174 ? 19.123 5.194 -22.080 1.00 88.56 174 ILE A N 1
ATOM 1393 C CA . ILE A 1 174 ? 18.471 5.991 -21.032 1.00 88.56 174 ILE A CA 1
ATOM 1394 C C . ILE A 1 174 ? 16.983 5.628 -20.972 1.00 88.56 174 ILE A C 1
ATOM 1396 O O . ILE A 1 174 ? 16.466 5.325 -19.893 1.00 88.56 174 ILE A O 1
ATOM 1400 N N . ASP A 1 175 ? 16.326 5.546 -22.129 1.00 90.81 175 ASP A N 1
ATOM 1401 C CA . ASP A 1 175 ? 14.942 5.100 -22.263 1.00 90.81 175 ASP A CA 1
ATOM 1402 C C . ASP A 1 175 ? 14.716 3.728 -21.641 1.00 90.81 175 ASP A C 1
ATOM 1404 O O . ASP A 1 175 ? 13.759 3.536 -20.889 1.00 90.81 175 ASP A O 1
ATOM 1408 N N . ALA A 1 176 ? 15.587 2.759 -21.936 1.00 90.19 176 ALA A N 1
ATOM 1409 C CA . ALA A 1 176 ? 15.495 1.419 -21.372 1.00 90.19 176 ALA A CA 1
ATOM 1410 C C . ALA A 1 176 ? 15.604 1.458 -19.842 1.00 90.19 176 ALA A C 1
ATOM 1412 O O . ALA A 1 176 ? 14.777 0.852 -19.154 1.00 90.19 176 ALA A O 1
ATOM 1413 N N . PHE A 1 177 ? 16.553 2.231 -19.301 1.00 91.25 177 PHE A N 1
ATOM 1414 C CA . PHE A 1 177 ? 16.695 2.395 -17.857 1.00 91.25 177 PHE A CA 1
ATOM 1415 C C . PHE A 1 177 ? 15.426 2.987 -17.234 1.00 91.25 177 PHE A C 1
ATOM 1417 O O . PHE A 1 177 ? 14.843 2.377 -16.338 1.00 91.25 177 PHE A O 1
ATOM 1424 N N . VAL A 1 178 ? 14.956 4.145 -17.708 1.00 92.25 178 VAL A N 1
ATOM 1425 C CA . VAL A 1 178 ? 13.777 4.820 -17.136 1.00 92.25 178 VAL A CA 1
ATOM 1426 C C . VAL A 1 178 ? 12.532 3.944 -17.288 1.00 92.25 178 VAL A C 1
ATOM 1428 O O . VAL A 1 178 ? 11.740 3.822 -16.347 1.00 92.25 178 VAL A O 1
ATOM 1431 N N . ARG A 1 179 ? 12.388 3.255 -18.426 1.00 91.25 179 ARG A N 1
ATOM 1432 C CA . ARG A 1 179 ? 11.273 2.347 -18.709 1.00 91.25 179 ARG A CA 1
ATOM 1433 C C . ARG A 1 179 ? 11.202 1.207 -17.705 1.00 91.25 179 ARG A C 1
ATOM 1435 O O . ARG A 1 179 ? 10.145 0.966 -17.122 1.00 91.25 179 ARG A O 1
ATOM 1442 N N . GLU A 1 180 ? 12.310 0.502 -17.511 1.00 86.31 180 GLU A N 1
ATOM 1443 C CA . GLU A 1 180 ? 12.368 -0.693 -16.668 1.00 86.31 180 GLU A CA 1
ATOM 1444 C C . GLU A 1 180 ? 12.398 -0.356 -15.177 1.00 86.31 180 GLU A C 1
ATOM 1446 O O . GLU A 1 180 ? 11.789 -1.058 -14.364 1.00 86.31 180 GLU A O 1
ATOM 1451 N N . ARG A 1 181 ? 13.101 0.718 -14.806 1.00 86.88 181 ARG A N 1
ATOM 1452 C CA . ARG A 1 181 ? 13.426 1.031 -13.410 1.00 86.88 181 ARG A CA 1
ATOM 1453 C C . ARG A 1 181 ? 12.414 1.964 -12.750 1.00 86.88 181 ARG A C 1
ATOM 1455 O O . ARG A 1 181 ? 12.242 1.856 -11.536 1.00 86.88 181 ARG A O 1
ATOM 1462 N N . VAL A 1 182 ? 11.722 2.814 -13.518 1.00 90.88 182 VAL A N 1
ATOM 1463 C CA . VAL A 1 182 ? 10.806 3.847 -12.993 1.00 90.88 182 VAL A CA 1
ATOM 1464 C C . VAL A 1 182 ? 9.405 3.722 -13.590 1.00 90.88 182 VAL A C 1
ATOM 1466 O O . VAL A 1 182 ? 8.448 3.428 -12.869 1.00 90.88 182 VAL A O 1
ATOM 1469 N N . TRP A 1 183 ? 9.276 3.887 -14.909 1.00 92.56 183 TRP A N 1
ATOM 1470 C CA . TRP A 1 183 ? 7.985 3.968 -15.599 1.00 92.56 183 TRP A CA 1
ATOM 1471 C C . TRP A 1 183 ? 7.137 2.709 -15.416 1.00 92.56 183 TRP A C 1
ATOM 1473 O O . TRP A 1 183 ? 5.941 2.797 -15.146 1.00 92.56 183 TRP A O 1
ATOM 1483 N N . ARG A 1 184 ? 7.751 1.523 -15.498 1.00 88.56 184 ARG A N 1
ATOM 1484 C CA . ARG A 1 184 ? 7.074 0.238 -15.263 1.00 88.56 184 ARG A CA 1
ATOM 1485 C C . ARG A 1 184 ? 6.386 0.190 -13.896 1.00 88.56 184 ARG A C 1
ATOM 1487 O O . ARG A 1 184 ? 5.232 -0.234 -13.822 1.00 88.56 184 ARG A O 1
ATOM 1494 N N . TRP A 1 185 ? 7.064 0.637 -12.837 1.00 87.38 185 TRP A N 1
ATOM 1495 C CA . TRP A 1 185 ? 6.512 0.663 -11.478 1.00 87.38 185 TRP A CA 1
ATOM 1496 C C . TRP A 1 185 ? 5.381 1.675 -11.353 1.00 87.38 185 TRP A C 1
ATOM 1498 O O . TRP A 1 185 ? 4.302 1.319 -10.876 1.00 87.38 185 TRP A O 1
ATOM 1508 N N . PHE A 1 186 ? 5.607 2.898 -11.839 1.00 91.19 186 PHE A N 1
ATOM 1509 C CA . PHE A 1 186 ? 4.587 3.940 -11.862 1.00 91.19 186 PHE A CA 1
ATOM 1510 C C . PHE A 1 186 ? 3.328 3.461 -12.596 1.00 91.19 186 PHE A C 1
ATOM 1512 O O . PHE A 1 186 ? 2.261 3.384 -11.991 1.00 91.19 186 PHE A O 1
ATOM 1519 N N . ARG A 1 187 ? 3.458 3.017 -13.854 1.00 89.38 187 ARG A N 1
ATOM 1520 C CA . ARG A 1 187 ? 2.346 2.525 -14.681 1.00 89.38 187 ARG A CA 1
ATOM 1521 C C . ARG A 1 187 ? 1.603 1.374 -14.005 1.00 89.38 187 ARG A C 1
ATOM 1523 O O . ARG A 1 187 ? 0.374 1.343 -14.020 1.00 89.38 187 ARG A O 1
ATOM 1530 N N . MET A 1 188 ? 2.313 0.425 -13.398 1.00 85.75 188 MET A N 1
ATOM 1531 C CA . MET A 1 188 ? 1.690 -0.718 -12.724 1.00 85.75 188 MET A CA 1
ATOM 1532 C C . MET A 1 188 ? 0.809 -0.305 -11.536 1.00 85.75 188 MET A C 1
ATOM 1534 O O . MET A 1 188 ? -0.261 -0.890 -11.340 1.00 85.75 188 MET A O 1
ATOM 1538 N N . ILE A 1 189 ? 1.268 0.656 -10.733 1.00 88.12 189 ILE A N 1
ATOM 1539 C CA . ILE A 1 189 ? 0.534 1.150 -9.563 1.00 88.12 189 ILE A CA 1
ATOM 1540 C C . ILE A 1 189 ? -0.603 2.056 -10.028 1.00 88.12 189 ILE A C 1
ATOM 1542 O O . ILE A 1 189 ? -1.753 1.815 -9.670 1.00 88.12 189 ILE A O 1
ATOM 1546 N N . PHE A 1 190 ? -0.299 3.027 -10.890 1.00 89.50 190 PHE A N 1
ATOM 1547 C CA . PHE A 1 190 ? -1.236 4.023 -11.399 1.00 89.50 190 PHE A CA 1
ATOM 1548 C C . PHE A 1 190 ? -2.444 3.395 -12.102 1.00 89.50 190 PHE A C 1
ATOM 1550 O O . PHE A 1 190 ? -3.585 3.742 -11.816 1.00 89.50 190 PHE A O 1
ATOM 1557 N N . THR A 1 191 ? -2.223 2.393 -12.959 1.00 85.69 191 THR A N 1
ATOM 1558 C CA . THR A 1 191 ? -3.319 1.711 -13.679 1.00 85.69 191 THR A CA 1
ATOM 1559 C C . THR A 1 191 ? -4.300 0.975 -12.764 1.00 85.69 191 THR A C 1
ATOM 1561 O O . THR A 1 191 ? -5.418 0.681 -13.184 1.00 85.69 191 THR A O 1
ATOM 1564 N N . ARG A 1 192 ? -3.911 0.671 -11.519 1.00 83.31 192 ARG A N 1
ATOM 1565 C CA . ARG A 1 192 ? -4.781 0.043 -10.512 1.00 83.31 192 ARG A CA 1
ATOM 1566 C C . ARG A 1 192 ? -5.301 1.021 -9.473 1.00 83.31 192 ARG A C 1
ATOM 1568 O O . ARG A 1 192 ? -6.435 0.881 -9.027 1.00 83.31 192 ARG A O 1
ATOM 1575 N N . GLN A 1 193 ? -4.469 1.974 -9.071 1.00 86.38 193 GLN A N 1
ATOM 1576 C CA . GLN A 1 193 ? -4.771 3.011 -8.094 1.00 86.38 193 GLN A CA 1
ATOM 1577 C C . GLN A 1 193 ? -4.440 4.376 -8.711 1.00 86.38 193 GLN A C 1
ATOM 1579 O O . GLN A 1 193 ? -3.373 4.926 -8.453 1.00 86.38 193 GLN A O 1
ATOM 1584 N N . PRO A 1 194 ? -5.353 4.938 -9.517 1.00 86.50 194 PRO A N 1
ATOM 1585 C CA . PRO A 1 194 ? -5.145 6.229 -10.180 1.00 86.50 194 PRO A CA 1
ATOM 1586 C C . PRO A 1 194 ? -5.030 7.401 -9.192 1.00 86.50 194 PRO A C 1
ATOM 1588 O O . PRO A 1 194 ? -4.366 8.395 -9.447 1.00 86.50 194 PRO A O 1
ATOM 1591 N N . ASP A 1 195 ? -5.648 7.239 -8.019 1.00 83.94 195 ASP A N 1
ATOM 159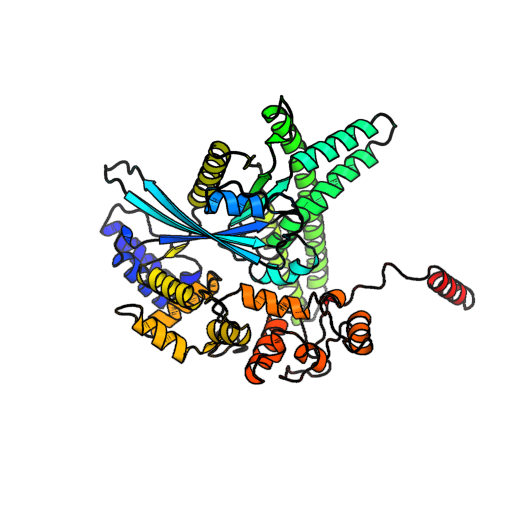2 C CA . ASP A 1 195 ? -5.612 8.176 -6.896 1.00 83.94 195 ASP A CA 1
ATOM 1593 C C . ASP A 1 195 ? -4.325 8.051 -6.041 1.00 83.94 195 ASP A C 1
ATOM 1595 O O . ASP A 1 195 ? -4.218 8.703 -4.997 1.00 83.94 195 ASP A O 1
ATOM 1599 N N . ALA A 1 196 ? -3.385 7.174 -6.423 1.00 85.81 196 ALA A N 1
ATOM 1600 C CA . ALA A 1 196 ? -2.141 6.939 -5.696 1.00 85.81 196 ALA A CA 1
ATOM 1601 C C . ALA A 1 196 ? -1.263 8.193 -5.651 1.00 85.81 196 ALA A C 1
ATOM 1603 O O . ALA A 1 196 ? -1.177 8.960 -6.604 1.00 85.81 196 ALA A O 1
ATOM 1604 N N . GLU A 1 197 ? -0.592 8.379 -4.521 1.00 89.25 197 GLU A N 1
ATOM 1605 C CA . GLU A 1 197 ? 0.350 9.473 -4.327 1.00 89.25 197 GLU A CA 1
ATOM 1606 C C . GLU A 1 197 ? 1.773 8.952 -4.480 1.00 89.25 197 GLU A C 1
ATOM 1608 O O . GLU A 1 197 ? 2.156 8.001 -3.794 1.00 89.25 197 GLU A O 1
ATOM 1613 N N . PHE A 1 198 ? 2.548 9.575 -5.362 1.00 92.00 198 PHE A N 1
ATOM 1614 C CA . PHE A 1 198 ? 3.903 9.156 -5.681 1.00 92.00 198 PHE A CA 1
ATOM 1615 C C . PHE A 1 198 ? 4.923 10.201 -5.248 1.00 92.00 198 PHE A C 1
ATOM 1617 O O . PHE A 1 198 ? 4.730 11.398 -5.444 1.00 92.00 198 PHE A O 1
ATOM 1624 N N . VAL A 1 199 ? 6.048 9.733 -4.717 1.00 93.19 199 VAL A N 1
ATOM 1625 C CA . VAL A 1 199 ? 7.226 10.557 -4.442 1.00 93.19 199 VAL A CA 1
ATOM 1626 C C . VAL A 1 199 ? 8.444 9.837 -4.991 1.00 93.19 199 VAL A C 1
ATOM 1628 O O . VAL A 1 199 ? 8.681 8.671 -4.671 1.00 93.19 199 VAL A O 1
ATOM 1631 N N . LEU A 1 200 ? 9.212 10.525 -5.833 1.00 93.44 200 LEU A N 1
ATOM 1632 C CA . LEU A 1 200 ? 10.431 9.977 -6.412 1.00 93.44 200 LEU A CA 1
ATOM 1633 C C . LEU A 1 200 ? 11.603 10.209 -5.449 1.00 93.44 200 LEU A C 1
ATOM 1635 O O . LEU A 1 200 ? 11.900 11.343 -5.073 1.00 93.44 200 LEU A O 1
ATOM 1639 N N . ILE A 1 201 ? 12.257 9.128 -5.035 1.00 92.38 201 ILE A N 1
ATOM 1640 C CA . ILE A 1 201 ? 13.391 9.132 -4.112 1.00 92.38 201 ILE A CA 1
ATOM 1641 C C . ILE A 1 201 ? 14.646 8.732 -4.878 1.00 92.38 201 ILE A C 1
ATOM 1643 O O . ILE A 1 201 ? 14.744 7.625 -5.402 1.00 92.38 201 ILE A O 1
ATOM 1647 N N . ALA A 1 202 ? 15.614 9.634 -4.906 1.00 91.00 202 ALA A N 1
ATOM 1648 C CA . ALA A 1 202 ? 16.916 9.443 -5.518 1.00 91.00 202 ALA A CA 1
ATOM 1649 C C . ALA A 1 202 ? 17.877 8.839 -4.477 1.00 91.00 202 ALA A C 1
ATOM 1651 O O . ALA A 1 202 ? 18.410 9.557 -3.636 1.00 91.00 202 ALA A O 1
ATOM 1652 N N . THR A 1 203 ? 18.052 7.519 -4.476 1.00 89.19 203 THR A N 1
ATOM 1653 C CA . THR A 1 203 ? 18.942 6.806 -3.544 1.00 89.19 203 THR A CA 1
ATOM 1654 C C . THR A 1 203 ? 20.386 6.790 -4.042 1.00 89.19 203 THR A C 1
ATOM 1656 O O . THR A 1 203 ? 20.629 6.955 -5.237 1.00 89.19 203 THR A O 1
ATOM 1659 N N . GLU A 1 204 ? 21.334 6.535 -3.133 1.00 84.00 204 GLU A N 1
ATOM 1660 C CA . GLU A 1 204 ? 22.780 6.474 -3.433 1.00 84.00 204 GLU A CA 1
ATOM 1661 C C . GLU A 1 204 ? 23.301 7.773 -4.065 1.00 84.00 204 GLU A C 1
ATOM 1663 O O . GLU A 1 204 ? 24.139 7.768 -4.964 1.00 84.00 204 GLU A O 1
ATOM 1668 N N . ALA A 1 205 ? 22.771 8.914 -3.615 1.00 80.81 205 ALA A N 1
ATOM 1669 C CA . ALA A 1 205 ? 23.119 10.225 -4.159 1.00 80.81 205 ALA A CA 1
ATOM 1670 C C . ALA A 1 205 ? 24.591 10.625 -3.912 1.00 80.81 205 ALA A C 1
ATOM 1672 O O . ALA A 1 205 ? 25.108 11.523 -4.572 1.00 80.81 205 ALA A O 1
ATOM 1673 N N . ASP A 1 206 ? 25.280 9.965 -2.983 1.00 79.69 206 ASP A N 1
ATOM 1674 C CA . ASP A 1 206 ? 26.691 10.182 -2.661 1.00 79.69 206 ASP A CA 1
ATOM 1675 C C . ASP A 1 206 ? 27.671 9.597 -3.677 1.00 79.69 206 ASP A C 1
ATOM 1677 O O . ASP A 1 206 ? 28.800 10.079 -3.777 1.00 79.69 206 ASP A O 1
ATOM 1681 N N . GLY A 1 207 ? 27.255 8.608 -4.471 1.00 78.62 207 GLY A N 1
ATOM 1682 C CA . GLY A 1 207 ? 28.092 8.082 -5.552 1.00 78.62 207 GLY A CA 1
ATOM 1683 C C . GLY A 1 207 ? 28.248 9.049 -6.734 1.00 78.62 207 GLY A C 1
ATOM 1684 O O . GLY A 1 207 ? 29.071 8.811 -7.618 1.00 78.62 207 GLY A O 1
ATOM 1685 N N . VAL A 1 208 ? 27.535 10.182 -6.735 1.00 78.00 208 VAL A N 1
ATOM 1686 C CA . VAL A 1 208 ? 27.524 11.194 -7.805 1.00 78.00 208 VAL A CA 1
ATOM 1687 C C . VAL A 1 208 ? 28.648 12.243 -7.630 1.00 78.00 208 VAL A C 1
ATOM 1689 O O . VAL A 1 208 ? 28.426 13.435 -7.767 1.00 78.00 208 VAL A O 1
ATOM 1692 N N . GLY A 1 209 ? 29.886 11.829 -7.337 1.00 71.75 209 GLY A N 1
ATOM 1693 C CA . GLY A 1 209 ? 31.104 12.664 -7.437 1.00 71.75 209 GLY A CA 1
ATOM 1694 C C . GLY A 1 209 ? 31.143 14.037 -6.712 1.00 71.75 209 GLY A C 1
ATOM 1695 O O . GLY A 1 209 ? 30.262 14.428 -5.955 1.00 71.75 209 GLY A O 1
ATOM 1696 N N . ASN A 1 210 ? 32.220 14.810 -6.935 1.00 55.09 210 ASN A N 1
ATOM 1697 C CA . ASN A 1 210 ? 32.516 16.050 -6.181 1.00 55.09 210 ASN A CA 1
ATOM 1698 C C . ASN A 1 210 ? 31.640 17.278 -6.543 1.00 55.09 210 ASN A C 1
ATOM 1700 O O . ASN A 1 210 ? 31.671 18.260 -5.805 1.00 55.09 210 ASN A O 1
ATOM 1704 N N . ASN A 1 211 ? 30.847 17.222 -7.624 1.00 63.41 211 ASN A N 1
ATOM 1705 C CA . ASN A 1 211 ? 29.855 18.245 -8.019 1.00 63.41 211 ASN A CA 1
ATOM 1706 C C . ASN A 1 211 ? 28.412 17.717 -7.860 1.00 63.41 211 ASN A C 1
ATOM 1708 O O . ASN A 1 211 ? 27.544 17.995 -8.690 1.00 63.41 211 ASN A O 1
ATOM 1712 N N . GLY A 1 212 ? 28.173 16.913 -6.818 1.00 74.00 212 GLY A N 1
ATOM 1713 C CA . GLY A 1 212 ? 26.957 16.115 -6.652 1.00 74.00 212 GLY A CA 1
ATOM 1714 C C . GLY A 1 212 ? 25.648 16.877 -6.845 1.00 74.00 212 GLY A C 1
ATOM 1715 O O . GLY A 1 212 ? 24.810 16.417 -7.603 1.00 74.00 212 GLY A O 1
ATOM 1716 N N . GLU A 1 213 ? 25.460 18.060 -6.254 1.00 82.31 213 GLU A N 1
ATOM 1717 C CA . GLU A 1 213 ? 24.176 18.779 -6.364 1.00 82.31 213 GLU A CA 1
ATOM 1718 C C . GLU A 1 213 ? 23.846 19.255 -7.786 1.00 82.31 213 GLU A C 1
ATOM 1720 O O . GLU A 1 213 ? 22.727 19.050 -8.254 1.00 82.31 213 GLU A O 1
ATOM 1725 N N . GLU A 1 214 ? 24.805 19.865 -8.488 1.00 85.94 214 GLU A N 1
ATOM 1726 C CA . GLU A 1 214 ? 24.613 20.315 -9.874 1.00 85.94 214 GLU A CA 1
ATOM 1727 C C . GLU A 1 214 ? 24.377 19.110 -10.790 1.00 85.94 214 GLU A C 1
ATOM 1729 O O . GLU A 1 214 ? 23.435 19.092 -11.582 1.00 85.94 214 GLU A O 1
ATOM 1734 N N . ARG A 1 215 ? 25.162 18.042 -10.602 1.00 88.44 215 ARG A N 1
ATOM 1735 C CA . ARG A 1 215 ? 25.007 16.808 -11.373 1.00 88.44 215 ARG A CA 1
ATOM 1736 C C . ARG A 1 215 ? 23.666 16.120 -11.108 1.00 88.44 215 ARG A C 1
ATOM 1738 O O . ARG A 1 215 ? 23.047 15.622 -12.042 1.00 88.44 215 ARG A O 1
ATOM 1745 N N . LEU A 1 216 ? 23.184 16.117 -9.867 1.00 88.19 216 LEU A N 1
ATOM 1746 C CA . LEU A 1 216 ? 21.854 15.615 -9.515 1.00 88.19 216 LEU A CA 1
ATOM 1747 C C . LEU A 1 216 ? 20.749 16.435 -10.194 1.00 88.19 216 LEU A C 1
ATOM 1749 O O . LEU A 1 216 ? 19.750 15.867 -10.621 1.00 88.19 216 LEU A O 1
ATOM 1753 N N . GLN A 1 217 ? 20.905 17.751 -10.331 1.00 89.12 217 GLN A N 1
ATOM 1754 C CA . GLN A 1 217 ? 19.934 18.565 -11.067 1.00 89.12 217 GLN A CA 1
ATOM 1755 C C . GLN A 1 217 ? 19.935 18.236 -12.565 1.00 89.12 217 GLN A C 1
ATOM 1757 O O . GLN A 1 217 ? 18.862 18.085 -13.145 1.00 89.12 217 GLN A O 1
ATOM 1762 N N . GLU A 1 218 ? 21.107 18.056 -13.180 1.00 89.69 218 GLU A N 1
ATOM 1763 C CA . GLU A 1 218 ? 21.206 17.617 -14.580 1.00 89.69 218 GLU A CA 1
ATOM 1764 C C . GLU A 1 218 ? 20.531 16.259 -14.807 1.00 89.69 218 GLU A C 1
ATOM 1766 O O . GLU A 1 218 ? 19.724 16.110 -15.723 1.00 89.69 218 GLU A O 1
ATOM 1771 N N . LEU A 1 219 ? 20.829 15.275 -13.951 1.00 91.31 219 LEU A N 1
ATOM 1772 C CA . LEU A 1 219 ? 20.237 13.938 -14.036 1.00 91.31 219 LEU A CA 1
ATOM 1773 C C . LEU A 1 219 ? 18.721 13.974 -13.816 1.00 91.31 219 LEU A C 1
ATOM 1775 O O . LEU A 1 219 ? 17.996 13.221 -14.461 1.00 91.31 219 LEU A O 1
ATOM 1779 N N . ALA A 1 220 ? 18.227 14.862 -12.948 1.00 92.00 220 ALA A N 1
ATOM 1780 C CA . ALA A 1 220 ? 16.794 15.060 -12.774 1.00 92.00 220 ALA A CA 1
ATOM 1781 C C . ALA A 1 220 ? 16.143 15.521 -14.083 1.00 92.00 220 ALA A C 1
ATOM 1783 O O . ALA A 1 220 ? 15.140 14.947 -14.496 1.00 92.00 220 ALA A O 1
ATOM 1784 N N . VAL A 1 221 ? 16.723 16.525 -14.752 1.00 92.38 221 VAL A N 1
ATOM 1785 C CA . VAL A 1 221 ? 16.203 17.043 -16.027 1.00 92.38 221 VAL A CA 1
ATOM 1786 C C . VAL A 1 221 ? 16.158 15.945 -17.090 1.00 92.38 221 VAL A C 1
ATOM 1788 O O . VAL A 1 221 ? 15.143 15.809 -17.768 1.00 92.38 221 VAL A O 1
ATOM 1791 N N . GLU A 1 222 ? 17.214 15.134 -17.206 1.00 91.38 222 GLU A N 1
ATOM 1792 C CA . GLU A 1 222 ? 17.242 14.008 -18.151 1.00 91.38 222 GLU A CA 1
ATOM 1793 C C . GLU A 1 222 ? 16.165 12.962 -17.832 1.00 91.38 222 GLU A C 1
ATOM 1795 O O . GLU A 1 222 ? 15.412 12.554 -18.715 1.00 91.38 222 GLU A O 1
ATOM 1800 N N . LEU A 1 223 ? 16.044 12.555 -16.566 1.00 93.88 223 LEU A N 1
ATOM 1801 C CA . LEU A 1 223 ? 15.071 11.546 -16.152 1.00 93.88 223 LEU A CA 1
ATOM 1802 C C . LEU A 1 223 ? 13.623 12.020 -16.345 1.00 93.88 223 LEU A C 1
ATOM 1804 O O . LEU A 1 223 ? 12.794 11.257 -16.841 1.00 93.88 223 LEU A O 1
ATOM 1808 N N . PHE A 1 224 ? 13.309 13.262 -15.967 1.00 94.38 224 PHE A N 1
ATOM 1809 C CA . PHE A 1 224 ? 11.960 13.810 -16.124 1.00 94.38 224 PHE A CA 1
ATOM 1810 C C . PHE A 1 224 ? 11.597 14.071 -17.586 1.00 94.38 224 PHE A C 1
ATOM 1812 O O . PHE A 1 224 ? 10.446 13.843 -17.940 1.00 94.38 224 PHE A O 1
ATOM 1819 N N . GLY A 1 225 ? 12.559 14.438 -18.442 1.00 93.38 225 GLY A N 1
ATOM 1820 C CA . GLY A 1 225 ? 12.327 14.536 -19.887 1.00 93.38 225 GLY A CA 1
ATOM 1821 C C . GLY A 1 225 ? 11.822 13.216 -20.477 1.00 93.38 225 GLY A C 1
ATOM 1822 O O . GLY A 1 225 ? 10.748 13.172 -21.069 1.00 93.38 225 GLY A O 1
ATOM 1823 N N . VAL A 1 226 ? 12.522 12.113 -20.195 1.00 93.88 226 VAL A N 1
ATOM 1824 C CA . VAL A 1 226 ? 12.117 10.773 -20.663 1.00 93.88 226 VAL A CA 1
ATOM 1825 C C . VAL A 1 226 ? 10.781 10.327 -20.048 1.00 93.88 226 VAL A C 1
ATOM 1827 O O . VAL A 1 226 ? 9.966 9.669 -20.700 1.00 93.88 226 VAL A O 1
ATOM 1830 N N . LEU A 1 227 ? 10.515 10.678 -18.784 1.00 93.81 227 LEU A N 1
ATOM 1831 C CA . LEU A 1 227 ? 9.223 10.389 -18.154 1.00 93.81 227 LEU A CA 1
ATOM 1832 C C . LEU A 1 227 ? 8.069 11.157 -18.811 1.00 93.81 227 LEU A C 1
ATOM 1834 O O . LEU A 1 227 ? 6.996 10.576 -18.977 1.00 93.81 227 LEU A O 1
ATOM 1838 N N . ASP A 1 228 ? 8.278 12.414 -19.197 1.00 93.19 228 ASP A N 1
ATOM 1839 C CA . ASP A 1 228 ? 7.285 13.219 -19.913 1.00 93.19 228 ASP A CA 1
ATOM 1840 C C . ASP A 1 228 ? 7.010 12.665 -21.321 1.00 93.19 228 ASP A C 1
ATOM 1842 O O . ASP A 1 228 ? 5.854 12.643 -21.764 1.00 93.19 228 ASP A O 1
ATOM 1846 N N . ASP A 1 229 ? 8.026 12.118 -21.993 1.00 93.06 229 ASP A N 1
ATOM 1847 C CA . ASP A 1 229 ? 7.860 11.434 -23.279 1.00 93.06 229 ASP A CA 1
ATOM 1848 C C . ASP A 1 229 ? 7.032 10.148 -23.131 1.00 93.06 229 ASP A C 1
ATOM 1850 O O . ASP A 1 229 ? 6.068 9.919 -23.874 1.00 93.06 229 ASP A O 1
ATOM 1854 N N . PHE A 1 230 ? 7.326 9.319 -22.121 1.00 94.12 230 PHE A N 1
ATOM 1855 C CA . PHE A 1 230 ? 6.523 8.126 -21.829 1.00 94.12 230 PHE A CA 1
ATOM 1856 C C . PHE A 1 230 ? 5.098 8.461 -21.404 1.00 94.12 230 PHE A C 1
ATOM 1858 O O . PHE A 1 230 ? 4.160 7.769 -21.811 1.00 94.12 230 PHE A O 1
ATOM 1865 N N . LYS A 1 231 ? 4.922 9.526 -20.625 1.00 93.44 231 LYS A N 1
ATOM 1866 C CA . LYS A 1 231 ? 3.615 10.049 -20.240 1.00 93.44 231 LYS A CA 1
ATOM 1867 C C . LYS A 1 231 ? 2.806 10.451 -21.470 1.00 93.44 231 LYS A C 1
ATOM 1869 O O . LYS A 1 231 ? 1.670 10.004 -21.606 1.00 93.44 231 LYS A O 1
ATOM 1874 N N . SER A 1 232 ? 3.396 11.224 -22.378 1.00 93.50 232 SER A N 1
ATOM 1875 C CA . SER A 1 232 ? 2.742 11.677 -23.613 1.00 93.50 232 SER A CA 1
ATOM 1876 C C . SER A 1 232 ? 2.351 10.497 -24.507 1.00 93.50 232 SER A C 1
ATOM 1878 O O . SER A 1 232 ? 1.206 10.394 -24.938 1.00 93.50 232 SER A O 1
ATOM 1880 N N . SER A 1 233 ? 3.262 9.539 -24.697 1.00 93.75 233 SER A N 1
ATOM 1881 C CA . SER A 1 233 ? 2.989 8.311 -25.454 1.00 93.75 233 SER A CA 1
ATOM 1882 C C . SER A 1 233 ? 1.847 7.485 -24.842 1.00 93.75 233 SER A C 1
ATOM 1884 O O . SER A 1 233 ? 0.960 6.999 -25.546 1.00 93.75 233 SER A O 1
ATOM 1886 N N . PHE A 1 234 ? 1.813 7.367 -23.514 1.00 93.06 234 PHE A N 1
ATOM 1887 C CA . PHE A 1 234 ? 0.768 6.630 -22.808 1.00 93.06 234 PHE A CA 1
ATOM 1888 C C . PHE A 1 234 ? -0.602 7.320 -22.870 1.00 93.06 234 PHE A C 1
ATOM 1890 O O . PHE A 1 234 ? -1.617 6.640 -23.036 1.00 93.06 234 PHE A O 1
ATOM 1897 N N . MET A 1 235 ? -0.637 8.655 -22.797 1.00 91.50 235 MET A N 1
ATOM 1898 C CA . MET A 1 235 ? -1.852 9.446 -23.029 1.00 91.50 235 MET A CA 1
ATOM 1899 C C . MET A 1 235 ? -2.397 9.200 -24.438 1.00 91.50 235 MET A C 1
ATOM 1901 O O . MET A 1 235 ? -3.565 8.842 -24.591 1.00 91.50 235 MET A O 1
ATOM 1905 N N . ASP A 1 236 ? -1.536 9.281 -25.454 1.00 93.69 236 ASP A N 1
ATOM 1906 C CA . ASP A 1 236 ? -1.903 9.034 -26.850 1.00 93.69 236 ASP A CA 1
ATOM 1907 C C . ASP A 1 236 ? -2.469 7.620 -27.068 1.00 93.69 236 ASP A C 1
ATOM 1909 O O . ASP A 1 236 ? -3.434 7.438 -27.816 1.00 93.69 236 ASP A O 1
ATOM 1913 N N . GLU A 1 237 ? -1.870 6.595 -26.450 1.00 92.81 237 GLU A N 1
ATOM 1914 C CA . GLU A 1 237 ? -2.364 5.211 -26.505 1.00 92.81 237 GLU A CA 1
ATOM 1915 C C . GLU A 1 237 ? -3.784 5.098 -25.939 1.00 92.81 237 GLU A C 1
ATOM 1917 O O . GLU A 1 237 ? -4.666 4.494 -26.560 1.00 92.81 237 GLU A O 1
ATOM 1922 N N . MET A 1 238 ? -4.020 5.711 -24.780 1.00 92.19 238 MET A N 1
ATOM 1923 C CA . MET A 1 238 ? -5.318 5.704 -24.116 1.00 92.19 238 MET A CA 1
ATOM 1924 C C . MET A 1 238 ? -6.382 6.484 -24.894 1.00 92.19 238 MET A C 1
ATOM 1926 O O . MET A 1 238 ? -7.509 6.006 -25.038 1.00 92.19 238 MET A O 1
ATOM 1930 N N . GLU A 1 239 ? -6.045 7.657 -25.429 1.00 94.00 239 GLU A N 1
ATOM 1931 C CA . GLU A 1 239 ? -6.957 8.459 -26.248 1.00 94.00 239 GLU A CA 1
ATOM 1932 C C . GLU A 1 239 ? -7.367 7.720 -27.527 1.00 94.00 239 GLU A C 1
ATOM 1934 O O . GLU A 1 239 ? -8.555 7.677 -27.870 1.00 94.00 239 GLU A O 1
ATOM 1939 N N . LYS A 1 240 ? -6.413 7.049 -28.188 1.00 93.81 240 LYS A N 1
ATOM 1940 C CA . LYS A 1 240 ? -6.691 6.178 -29.341 1.00 93.81 240 LYS A CA 1
ATOM 1941 C C . LYS A 1 240 ? -7.612 5.018 -28.958 1.00 93.81 240 LYS A C 1
ATOM 1943 O O . LYS A 1 240 ? -8.549 4.718 -29.703 1.00 93.81 240 LYS A O 1
ATOM 1948 N N . GLU A 1 241 ? -7.396 4.375 -27.805 1.00 92.62 241 GLU A N 1
ATOM 1949 C CA . GLU A 1 241 ? -8.275 3.305 -27.306 1.00 92.62 241 GLU A CA 1
ATOM 1950 C C . GLU A 1 241 ? -9.704 3.826 -27.075 1.00 92.62 241 GLU A C 1
ATOM 1952 O O . GLU A 1 241 ? -10.667 3.217 -27.554 1.00 92.62 241 GLU A O 1
ATOM 1957 N N . ILE A 1 242 ? -9.858 4.985 -26.425 1.00 92.12 242 ILE A N 1
ATOM 1958 C CA . ILE A 1 242 ? -11.160 5.636 -26.211 1.00 92.12 242 ILE A CA 1
ATOM 1959 C C . ILE A 1 242 ? -11.851 5.923 -27.548 1.00 92.12 242 ILE A C 1
ATOM 1961 O O . ILE A 1 242 ? -13.043 5.638 -27.702 1.00 92.12 242 ILE A O 1
ATOM 1965 N N . GLU A 1 243 ? -11.130 6.465 -28.532 1.00 93.06 243 GLU A N 1
ATOM 1966 C CA . GLU A 1 243 ? -11.691 6.775 -29.847 1.00 93.06 243 GLU A CA 1
ATOM 1967 C C . GLU A 1 243 ? -12.208 5.508 -30.551 1.00 93.06 243 GLU A C 1
ATOM 1969 O O . GLU A 1 243 ? -13.332 5.487 -31.068 1.00 93.06 243 GLU A O 1
ATOM 1974 N N . ILE A 1 244 ? -11.425 4.424 -30.524 1.00 91.25 244 ILE A N 1
ATOM 1975 C CA . ILE A 1 244 ? -11.805 3.127 -31.098 1.00 91.25 244 ILE A CA 1
ATOM 1976 C C . ILE A 1 244 ? -13.045 2.564 -30.391 1.00 91.25 244 ILE A C 1
ATOM 1978 O O . ILE A 1 244 ? -13.988 2.122 -31.057 1.00 91.25 244 ILE A O 1
ATOM 1982 N N . LEU A 1 245 ? -13.084 2.600 -29.056 1.00 88.94 245 LEU A N 1
ATOM 1983 C CA . LEU A 1 245 ? -14.211 2.089 -28.272 1.00 88.94 245 LEU A CA 1
ATOM 1984 C C . LEU A 1 245 ? -15.491 2.899 -28.504 1.00 88.94 245 LEU A C 1
ATOM 1986 O O . LEU A 1 245 ? -16.566 2.310 -28.640 1.00 88.94 245 LEU A O 1
ATOM 1990 N N . ARG A 1 246 ? -15.406 4.229 -28.630 1.00 90.38 246 ARG A N 1
ATOM 1991 C CA . ARG A 1 246 ? -16.558 5.089 -28.961 1.00 90.38 246 ARG A CA 1
ATOM 1992 C C . ARG A 1 246 ? -17.117 4.777 -30.357 1.00 90.38 246 ARG A C 1
ATOM 1994 O O . ARG A 1 246 ? -18.336 4.665 -30.522 1.00 90.38 246 ARG A O 1
ATOM 2001 N N . LYS A 1 247 ? -16.247 4.552 -31.351 1.00 89.19 247 LYS A N 1
ATOM 2002 C CA . LYS A 1 247 ? -16.653 4.131 -32.709 1.00 89.19 247 LYS A CA 1
ATOM 2003 C C . LYS A 1 247 ? -17.350 2.763 -32.704 1.00 89.19 247 LYS A C 1
ATOM 2005 O O . LYS A 1 247 ? -18.394 2.605 -33.332 1.00 89.19 247 LYS A O 1
ATOM 2010 N N . ARG A 1 248 ? -16.838 1.790 -31.944 1.00 84.94 248 ARG A N 1
ATOM 2011 C CA . ARG A 1 248 ? -17.488 0.472 -31.783 1.00 84.94 248 ARG A CA 1
ATOM 2012 C C . ARG A 1 248 ? -18.835 0.577 -31.068 1.00 84.94 248 ARG A C 1
ATOM 2014 O O . ARG A 1 248 ? -19.830 0.060 -31.551 1.00 84.94 248 ARG A O 1
ATOM 2021 N N . THR A 1 249 ? -18.904 1.344 -29.983 1.00 84.12 249 THR A N 1
ATOM 2022 C CA . THR A 1 249 ? -20.136 1.505 -29.187 1.00 84.12 249 THR A CA 1
ATOM 2023 C C . THR A 1 249 ? -21.288 2.119 -29.991 1.00 84.12 249 THR A C 1
ATOM 2025 O O . THR A 1 249 ? -22.443 1.782 -29.760 1.00 84.12 249 THR A O 1
ATOM 2028 N N . SER A 1 250 ? -20.991 3.011 -30.942 1.00 80.06 250 SER A N 1
ATOM 2029 C CA . SER A 1 250 ? -22.006 3.635 -31.811 1.00 80.06 250 SER A CA 1
ATOM 2030 C C . SER A 1 250 ? -22.507 2.737 -32.950 1.00 80.06 250 SER A C 1
ATOM 2032 O O . SER A 1 250 ? -23.559 3.027 -33.516 1.00 80.06 250 SER A O 1
ATOM 2034 N N . SER A 1 251 ? -21.786 1.660 -33.277 1.00 79.44 251 SER A N 1
ATOM 2035 C CA . SER A 1 251 ? -22.163 0.686 -34.314 1.00 79.44 251 SER A CA 1
ATOM 2036 C C . SER A 1 251 ? -22.714 -0.631 -33.752 1.00 79.44 251 SER A C 1
ATOM 2038 O O . SER A 1 251 ? -23.395 -1.354 -34.476 1.00 79.44 251 SER A O 1
ATOM 2040 N N . GLU A 1 252 ? -22.461 -0.928 -32.476 1.00 77.62 252 GLU A N 1
ATOM 2041 C CA . GLU A 1 252 ? -22.903 -2.149 -31.799 1.00 77.62 252 GLU A CA 1
ATOM 2042 C C . GLU A 1 252 ? -24.387 -2.083 -31.411 1.00 77.62 252 GLU A C 1
ATOM 2044 O O . GLU A 1 252 ? -24.847 -1.065 -30.898 1.00 77.62 252 GLU A O 1
ATOM 2049 N N . THR A 1 253 ? -25.145 -3.164 -31.608 1.00 74.38 253 THR A N 1
ATOM 2050 C CA . THR A 1 253 ? -26.573 -3.231 -31.219 1.00 74.38 253 THR A CA 1
ATOM 2051 C C . THR A 1 253 ? -26.812 -3.950 -29.893 1.00 74.38 253 THR A C 1
ATOM 2053 O O . THR A 1 253 ? -27.889 -3.818 -29.314 1.00 74.38 253 THR A O 1
ATOM 2056 N N . ASP A 1 254 ? -25.827 -4.711 -29.414 1.00 83.81 254 ASP A N 1
ATOM 2057 C CA . ASP A 1 254 ? -25.917 -5.460 -28.164 1.00 83.81 254 ASP A CA 1
ATOM 2058 C C . ASP A 1 254 ? -25.702 -4.565 -26.929 1.00 83.81 254 ASP A C 1
ATOM 2060 O O . ASP A 1 254 ? -24.682 -3.886 -26.786 1.00 83.81 254 ASP A O 1
ATOM 2064 N N . ALA A 1 255 ? -26.673 -4.577 -26.015 1.00 79.69 255 ALA A N 1
ATOM 2065 C CA . ALA A 1 255 ? -26.685 -3.715 -24.837 1.00 79.69 255 ALA A CA 1
ATOM 2066 C C . ALA A 1 255 ? -25.598 -4.087 -23.814 1.00 79.69 255 ALA A C 1
ATOM 2068 O O . ALA A 1 255 ? -25.048 -3.192 -23.167 1.00 79.69 255 ALA A O 1
ATOM 2069 N N . GLU A 1 256 ? -25.262 -5.374 -23.676 1.00 81.75 256 GLU A N 1
ATOM 2070 C CA . GLU A 1 256 ? -24.213 -5.824 -22.752 1.00 81.75 256 GLU A CA 1
ATOM 2071 C C . GLU A 1 256 ? -22.829 -5.380 -23.239 1.00 81.75 256 GLU A C 1
ATOM 2073 O O . GLU A 1 256 ? -22.070 -4.761 -22.489 1.00 81.75 256 GLU A O 1
ATOM 2078 N N . THR A 1 257 ? -22.534 -5.585 -24.524 1.00 79.94 257 THR A N 1
ATOM 2079 C CA . THR A 1 257 ? -21.272 -5.151 -25.145 1.00 79.94 257 THR A CA 1
ATOM 2080 C C . THR A 1 257 ? -21.112 -3.626 -25.128 1.00 79.94 257 THR A C 1
ATOM 2082 O O . THR A 1 257 ? -20.024 -3.106 -24.840 1.00 79.94 257 THR A O 1
ATOM 2085 N N . GLN A 1 258 ? -22.200 -2.878 -25.355 1.00 80.75 258 GLN A N 1
ATOM 2086 C CA . GLN A 1 258 ? -22.196 -1.421 -25.193 1.00 80.75 258 GLN A CA 1
ATOM 2087 C C . GLN A 1 258 ? -21.895 -1.002 -23.750 1.00 80.75 258 GLN A C 1
ATOM 2089 O O . GLN A 1 258 ? -21.159 -0.038 -23.535 1.00 80.75 258 GLN A O 1
ATOM 2094 N N . GLN A 1 259 ? -22.457 -1.696 -22.759 1.00 85.00 259 GLN A N 1
ATOM 2095 C CA . GLN A 1 259 ? -22.250 -1.368 -21.352 1.00 85.00 259 GLN A CA 1
ATOM 2096 C C . GLN A 1 259 ? -20.801 -1.617 -20.916 1.00 85.00 259 GLN A C 1
ATOM 2098 O O . GLN A 1 259 ? -20.213 -0.762 -20.253 1.00 85.00 259 GLN A O 1
ATOM 2103 N N . VAL A 1 260 ? -20.200 -2.738 -21.332 1.00 86.12 260 VAL A N 1
ATOM 2104 C CA . VAL A 1 260 ? -18.779 -3.039 -21.078 1.00 86.12 260 VAL A CA 1
ATOM 2105 C C . VAL A 1 260 ? -17.881 -1.968 -21.699 1.00 86.12 260 VAL A C 1
ATOM 2107 O O . VAL A 1 260 ? -16.991 -1.440 -21.033 1.00 86.12 260 VAL A O 1
ATOM 2110 N N . SER A 1 261 ? -18.160 -1.585 -22.948 1.00 84.81 261 SER A N 1
ATOM 2111 C CA . SER A 1 261 ? -17.391 -0.551 -23.651 1.00 84.81 261 SER A CA 1
ATOM 2112 C C . SER A 1 261 ? -17.502 0.814 -22.964 1.00 84.81 261 SER A C 1
ATOM 2114 O O . SER A 1 261 ? -16.493 1.488 -22.772 1.00 84.81 261 SER A O 1
ATOM 2116 N N . LYS A 1 262 ? -18.706 1.206 -22.522 1.00 88.62 262 LYS A N 1
ATOM 2117 C CA . LYS A 1 262 ? -18.930 2.449 -21.761 1.00 88.62 262 LYS A CA 1
ATOM 2118 C C . LYS A 1 262 ? -18.200 2.451 -20.419 1.00 88.62 262 LYS A C 1
ATOM 2120 O O . LYS A 1 262 ? -17.612 3.470 -20.068 1.00 88.62 262 LYS A O 1
ATOM 2125 N N . SER A 1 263 ? -18.203 1.327 -19.696 1.00 88.31 263 SER A N 1
ATOM 2126 C CA . SER A 1 263 ? -17.446 1.185 -18.443 1.00 88.31 263 SER A CA 1
ATOM 2127 C C . SER A 1 263 ? -15.953 1.393 -18.684 1.00 88.31 263 SER A C 1
ATOM 2129 O O . SER A 1 263 ? -15.327 2.203 -18.006 1.00 88.31 263 SER A O 1
ATOM 2131 N N . ARG A 1 264 ? -15.399 0.736 -19.712 1.00 90.69 264 ARG A N 1
ATOM 2132 C CA . ARG A 1 264 ? -13.984 0.865 -20.072 1.00 90.69 264 ARG A CA 1
ATOM 2133 C C . ARG A 1 264 ? -13.608 2.291 -20.481 1.00 90.69 264 ARG A C 1
ATOM 2135 O O . ARG A 1 264 ? -12.561 2.777 -20.070 1.00 90.69 264 ARG A O 1
ATOM 2142 N N . ILE A 1 265 ? -14.458 2.975 -21.249 1.00 91.00 265 ILE A N 1
ATOM 2143 C CA . ILE A 1 265 ? -14.244 4.386 -21.614 1.00 91.00 265 ILE A CA 1
ATOM 2144 C C . ILE A 1 265 ? -14.185 5.258 -20.355 1.00 91.00 265 ILE A C 1
ATOM 2146 O O . ILE A 1 265 ? -13.245 6.030 -20.204 1.00 91.00 265 ILE A O 1
ATOM 2150 N N . SER A 1 266 ? -15.135 5.094 -19.430 1.00 91.50 266 SER A N 1
ATOM 2151 C CA . SER A 1 266 ? -15.152 5.862 -18.180 1.00 91.50 266 SER A CA 1
ATOM 2152 C C . SER A 1 266 ? -13.916 5.602 -17.310 1.00 91.50 266 SER A C 1
ATOM 2154 O O . SER A 1 266 ? -13.431 6.525 -16.658 1.00 91.50 266 SER A O 1
ATOM 2156 N N . GLU A 1 267 ? -13.402 4.369 -17.286 1.00 89.94 267 GLU A N 1
ATOM 2157 C CA . GLU A 1 267 ? -12.154 4.026 -16.589 1.00 89.94 267 GLU A CA 1
ATOM 2158 C C . GLU A 1 267 ? -10.942 4.732 -17.211 1.00 89.94 267 GLU A C 1
ATOM 2160 O O . GLU A 1 267 ? -10.131 5.310 -16.488 1.00 89.94 267 GLU A O 1
ATOM 2165 N N . LEU A 1 268 ? -10.829 4.711 -18.543 1.00 90.81 268 LEU A N 1
ATOM 2166 C CA . LEU A 1 268 ? -9.738 5.368 -19.266 1.00 90.81 268 LEU A CA 1
ATOM 2167 C C . LEU A 1 268 ? -9.788 6.891 -19.106 1.00 90.81 268 LEU A C 1
ATOM 2169 O O . LEU A 1 268 ? -8.760 7.508 -18.858 1.00 90.81 268 LEU A O 1
ATOM 2173 N N . GLU A 1 269 ? -10.970 7.502 -19.176 1.00 91.56 269 GLU A N 1
ATOM 2174 C CA . GLU A 1 269 ? -11.142 8.942 -18.946 1.00 91.56 269 GLU A CA 1
ATOM 2175 C C . GLU A 1 269 ? -10.734 9.347 -17.524 1.00 91.56 269 GLU A C 1
ATOM 2177 O O . GLU A 1 269 ? -10.070 10.368 -17.342 1.00 91.56 269 GLU A O 1
ATOM 2182 N N . LYS A 1 270 ? -11.073 8.529 -16.515 1.00 90.25 270 LYS A N 1
ATOM 2183 C CA . LYS A 1 270 ? -10.631 8.761 -15.133 1.00 90.25 270 LYS A CA 1
ATOM 2184 C C . LYS A 1 270 ? -9.105 8.708 -15.025 1.00 90.25 270 LYS A C 1
ATOM 2186 O O . LYS A 1 270 ? -8.516 9.570 -14.381 1.00 90.25 270 LYS A O 1
ATOM 2191 N N . LEU A 1 271 ? -8.476 7.715 -15.652 1.00 91.00 271 LEU A N 1
ATOM 2192 C CA . LEU A 1 271 ? -7.019 7.591 -15.693 1.00 91.00 271 LEU A CA 1
ATOM 2193 C C . LEU A 1 271 ? -6.377 8.816 -16.369 1.00 91.00 271 LEU A C 1
ATOM 2195 O O . LEU A 1 271 ? -5.478 9.409 -15.788 1.00 91.00 271 LEU A O 1
ATOM 2199 N N . LEU A 1 272 ? -6.868 9.257 -17.533 1.00 90.88 272 LEU A N 1
ATOM 2200 C CA . LEU A 1 272 ? -6.336 10.447 -18.218 1.00 90.88 272 LEU A CA 1
ATOM 2201 C C . LEU A 1 272 ? -6.387 11.690 -17.318 1.00 90.88 272 LEU A C 1
ATOM 2203 O O . LEU A 1 272 ? -5.414 12.429 -17.230 1.00 90.88 272 LEU A O 1
ATOM 2207 N N . MET A 1 273 ? -7.501 11.889 -16.605 1.00 89.44 273 MET A N 1
ATOM 2208 C CA . MET A 1 273 ? -7.683 13.041 -15.718 1.00 89.44 273 MET A CA 1
ATOM 2209 C C . MET A 1 273 ? -6.688 13.065 -14.546 1.00 89.44 273 MET A C 1
ATOM 2211 O O . MET A 1 273 ? -6.348 14.138 -14.062 1.00 89.44 273 MET A O 1
ATOM 2215 N N . GLN A 1 274 ? -6.234 11.900 -14.076 1.00 89.06 274 GLN A N 1
ATOM 2216 C CA . GLN A 1 274 ? -5.399 11.784 -12.875 1.00 89.06 274 GLN A CA 1
ATOM 2217 C C . GLN A 1 274 ? -3.907 11.625 -13.171 1.00 89.06 274 GLN A C 1
ATOM 2219 O O . GLN A 1 274 ? -3.089 11.757 -12.260 1.00 89.06 274 GLN A O 1
ATOM 2224 N N . LEU A 1 275 ? -3.528 11.362 -14.426 1.00 88.06 275 LEU A N 1
ATOM 2225 C CA . LEU A 1 275 ? -2.134 11.111 -14.784 1.00 88.06 275 LEU A CA 1
ATOM 2226 C C . LEU A 1 275 ? -1.237 12.312 -14.452 1.00 88.06 275 LEU A C 1
ATOM 2228 O O . LEU A 1 275 ? -0.196 12.127 -13.823 1.00 88.06 275 LEU A O 1
ATOM 2232 N N . ASP A 1 276 ? -1.672 13.525 -14.805 1.00 83.00 276 ASP A N 1
ATOM 2233 C CA . ASP A 1 276 ? -0.924 14.766 -14.567 1.00 83.00 276 ASP A CA 1
ATOM 2234 C C . ASP A 1 276 ? -0.671 15.043 -13.083 1.00 83.00 276 ASP A C 1
ATOM 2236 O O . ASP A 1 276 ? 0.420 15.470 -12.719 1.00 83.00 276 ASP A O 1
ATOM 2240 N N . GLU A 1 277 ? -1.662 14.787 -12.228 1.00 83.00 277 GLU A N 1
ATOM 2241 C CA . GLU A 1 277 ? -1.558 15.032 -10.785 1.00 83.00 277 GLU A CA 1
ATOM 2242 C C . GLU A 1 277 ? -0.727 13.960 -10.065 1.00 83.00 277 GLU A C 1
ATOM 2244 O O . GLU A 1 277 ? -0.180 14.212 -8.992 1.00 83.00 277 GLU A O 1
ATOM 2249 N N . SER A 1 278 ? -0.661 12.752 -10.631 1.00 84.25 278 SER A N 1
ATOM 2250 C CA . SER A 1 278 ? -0.032 11.594 -9.988 1.00 84.25 278 SER A CA 1
ATOM 2251 C C . SER A 1 278 ? 1.465 11.461 -10.272 1.00 84.25 278 SER A C 1
ATOM 2253 O O . SER A 1 278 ? 2.191 10.934 -9.428 1.00 84.25 278 SER A O 1
ATOM 2255 N N . LEU A 1 279 ? 1.946 11.901 -11.440 1.00 86.31 279 LEU A N 1
ATOM 2256 C CA . LEU A 1 279 ? 3.355 11.756 -11.798 1.00 86.31 279 LEU A CA 1
ATOM 2257 C C . LEU A 1 279 ? 4.207 12.786 -11.029 1.00 86.31 279 LEU A C 1
ATOM 2259 O O . LEU A 1 279 ? 3.926 13.983 -11.112 1.00 86.31 279 LEU A O 1
ATOM 2263 N N . PRO A 1 280 ? 5.259 12.367 -10.300 1.00 87.06 280 PRO A N 1
ATOM 2264 C CA . PRO A 1 280 ? 6.136 13.306 -9.607 1.00 87.06 280 PRO A CA 1
ATOM 2265 C C . PRO A 1 280 ? 6.816 14.270 -10.583 1.00 87.06 280 PRO A C 1
ATOM 2267 O O . PRO A 1 280 ? 7.304 13.845 -11.625 1.00 87.06 280 PRO A O 1
ATOM 2270 N N . SER A 1 281 ? 6.913 15.547 -10.211 1.00 84.31 281 SER A N 1
ATOM 2271 C CA . SER A 1 281 ? 7.625 16.580 -10.983 1.00 84.31 281 SER A CA 1
ATOM 2272 C C . SER A 1 281 ? 9.032 16.881 -10.452 1.00 84.31 281 SER A C 1
ATOM 2274 O O . SER A 1 281 ? 9.733 17.744 -10.974 1.00 84.31 281 SER A O 1
ATOM 2276 N N . SER A 1 282 ? 9.422 16.247 -9.348 1.00 89.19 282 SER A N 1
ATOM 2277 C CA . SER A 1 282 ? 10.737 16.389 -8.733 1.00 89.19 282 SER A CA 1
ATOM 2278 C C . SER A 1 282 ? 11.109 15.118 -7.978 1.00 89.19 282 SER A C 1
ATOM 2280 O O . SER A 1 282 ? 10.249 14.315 -7.604 1.00 89.19 282 SER A O 1
ATOM 2282 N N . TRP A 1 283 ? 12.411 14.924 -7.774 1.00 92.56 283 TRP A N 1
ATOM 2283 C CA . TRP A 1 283 ? 12.928 13.868 -6.916 1.00 92.56 283 TRP A CA 1
ATOM 2284 C C . TRP A 1 283 ? 13.540 14.431 -5.641 1.00 92.56 283 TRP A C 1
ATOM 2286 O O . TRP A 1 283 ? 13.937 15.594 -5.574 1.00 92.56 283 TRP A O 1
ATOM 2296 N N . THR A 1 284 ? 13.616 13.594 -4.617 1.00 89.62 284 THR A N 1
ATOM 2297 C CA . THR A 1 284 ? 14.293 13.918 -3.364 1.00 89.62 284 THR A CA 1
ATOM 2298 C C . THR A 1 284 ? 15.545 13.050 -3.243 1.00 89.62 284 THR A C 1
ATOM 2300 O O . THR A 1 284 ? 15.402 11.836 -3.066 1.00 89.62 284 THR A O 1
ATOM 2303 N N . PRO A 1 285 ? 16.757 13.624 -3.350 1.00 86.94 285 PRO A N 1
ATOM 2304 C CA . PRO A 1 285 ? 17.993 12.874 -3.164 1.00 86.94 285 PRO A CA 1
ATOM 2305 C C . PRO A 1 285 ? 18.179 12.511 -1.690 1.00 86.94 285 PRO A C 1
ATOM 2307 O O . PRO A 1 285 ? 18.094 13.375 -0.821 1.00 86.94 285 PRO A O 1
ATOM 2310 N N . LEU A 1 286 ? 18.434 11.235 -1.411 1.00 85.62 286 LEU A N 1
ATOM 2311 C CA . LEU A 1 286 ? 18.669 10.695 -0.077 1.00 85.62 286 LEU A CA 1
ATOM 2312 C C . LEU A 1 286 ? 19.923 9.816 -0.063 1.00 85.62 286 LEU A C 1
ATOM 2314 O O . LEU A 1 286 ? 20.156 9.005 -0.962 1.00 85.62 286 LEU A O 1
ATOM 2318 N N . ASN A 1 287 ? 20.689 9.938 1.020 1.00 82.06 287 ASN A N 1
ATOM 2319 C CA . ASN A 1 287 ? 21.799 9.054 1.355 1.00 82.06 287 ASN A CA 1
ATOM 2320 C C . ASN A 1 287 ? 21.588 8.446 2.752 1.00 82.06 287 ASN A C 1
ATOM 2322 O O . ASN A 1 287 ? 20.912 9.024 3.601 1.00 82.06 287 ASN A O 1
ATOM 2326 N N . VAL A 1 288 ? 22.149 7.260 2.981 1.00 76.94 288 VAL A N 1
ATOM 2327 C CA . VAL A 1 288 ? 21.966 6.437 4.179 1.00 76.94 288 VAL A CA 1
ATOM 2328 C C . VAL A 1 288 ? 23.305 5.841 4.670 1.00 76.94 288 VAL A C 1
ATOM 2330 O O . VAL A 1 288 ? 23.333 4.813 5.346 1.00 76.94 288 VAL A O 1
ATOM 2333 N N . CYS A 1 289 ? 24.436 6.469 4.333 1.00 76.12 289 CYS A N 1
ATOM 2334 C CA . CYS A 1 289 ? 25.775 5.969 4.676 1.00 76.12 289 CYS A CA 1
ATOM 2335 C C . CYS A 1 289 ? 26.176 6.206 6.143 1.00 76.12 289 CYS A C 1
ATOM 2337 O O . CYS A 1 289 ? 26.810 5.349 6.763 1.00 76.12 289 CYS A O 1
ATOM 2339 N N . ASP A 1 290 ? 25.789 7.345 6.715 1.00 80.56 290 ASP A N 1
ATOM 2340 C CA . ASP A 1 290 ? 26.152 7.769 8.068 1.00 80.56 290 ASP A CA 1
ATOM 2341 C C . ASP A 1 290 ? 24.928 8.211 8.892 1.00 80.56 290 ASP A C 1
ATOM 2343 O O . ASP A 1 290 ? 23.811 8.339 8.388 1.00 80.56 290 ASP A O 1
ATOM 2347 N N . GLN A 1 291 ? 25.132 8.422 10.194 1.00 81.62 291 GLN A N 1
ATOM 2348 C CA . GLN A 1 291 ? 24.047 8.712 11.134 1.00 81.62 291 GLN A CA 1
ATOM 2349 C C . GLN A 1 291 ? 23.356 10.063 10.871 1.00 81.62 291 GLN A C 1
ATOM 2351 O O . GLN A 1 291 ? 22.154 10.177 11.114 1.00 81.62 291 GLN A O 1
ATOM 2356 N N . GLU A 1 292 ? 24.075 11.070 10.369 1.00 84.94 292 GLU A N 1
ATOM 2357 C CA . GLU A 1 292 ? 23.500 12.377 10.034 1.00 84.94 292 GLU A CA 1
ATOM 2358 C C . GLU A 1 292 ? 22.630 12.267 8.779 1.00 84.94 292 GLU A C 1
ATOM 2360 O O . GLU A 1 292 ? 21.475 12.700 8.789 1.00 84.94 292 GLU A O 1
ATOM 2365 N N . SER A 1 293 ? 23.126 11.575 7.750 1.00 84.19 293 SER A N 1
ATOM 2366 C CA . SER A 1 293 ? 22.365 11.279 6.531 1.00 84.19 293 SER A CA 1
ATOM 2367 C C . SER A 1 293 ? 21.101 10.455 6.814 1.00 84.19 293 SER A C 1
ATOM 2369 O O . SER A 1 293 ? 20.030 10.769 6.295 1.00 84.19 293 SER A O 1
ATOM 2371 N N . ILE A 1 294 ? 21.171 9.461 7.711 1.00 85.75 294 ILE A N 1
ATOM 2372 C CA . ILE A 1 294 ? 19.996 8.687 8.155 1.00 85.75 294 ILE A CA 1
ATOM 2373 C C . ILE A 1 294 ? 18.962 9.587 8.839 1.00 85.75 294 ILE A C 1
ATOM 2375 O O . ILE A 1 294 ? 17.766 9.490 8.550 1.00 85.75 294 ILE A O 1
ATOM 2379 N N . GLN A 1 295 ? 19.402 10.472 9.739 1.00 87.00 295 GLN A N 1
ATOM 2380 C CA . GLN A 1 295 ? 18.509 11.399 10.432 1.00 87.00 295 GLN A CA 1
ATOM 2381 C C . GLN A 1 295 ? 17.860 12.384 9.453 1.00 87.00 295 GLN A C 1
ATOM 2383 O O . GLN A 1 295 ? 16.666 12.678 9.571 1.00 87.00 295 GLN A O 1
ATOM 2388 N N . HIS A 1 296 ? 18.622 12.867 8.471 1.00 89.06 296 HIS A N 1
ATOM 2389 C CA . HIS A 1 296 ? 18.104 13.707 7.401 1.00 89.06 296 HIS A CA 1
ATOM 2390 C C . HIS A 1 296 ? 17.041 12.964 6.581 1.00 89.06 296 HIS A C 1
ATOM 2392 O O . HIS A 1 296 ? 15.912 13.442 6.479 1.00 89.06 296 HIS A O 1
ATOM 2398 N N . ALA A 1 297 ? 17.352 11.758 6.093 1.00 87.81 297 ALA A N 1
ATOM 2399 C CA . ALA A 1 297 ? 16.424 10.929 5.327 1.00 87.81 297 ALA A CA 1
ATOM 2400 C C . ALA A 1 297 ? 15.131 10.634 6.094 1.00 87.81 297 ALA A C 1
ATOM 2402 O O . ALA A 1 297 ? 14.036 10.756 5.543 1.00 87.81 297 ALA A O 1
ATOM 2403 N N . ARG A 1 298 ? 15.237 10.322 7.390 1.00 91.62 298 ARG A N 1
ATOM 2404 C CA . ARG A 1 298 ? 14.069 10.140 8.253 1.00 91.62 298 ARG A CA 1
ATOM 2405 C C . ARG A 1 298 ? 13.237 11.416 8.351 1.00 91.62 298 ARG A C 1
ATOM 2407 O O . ARG A 1 298 ? 12.034 11.355 8.140 1.00 91.62 298 ARG A O 1
ATOM 2414 N N . THR A 1 299 ? 13.865 12.559 8.620 1.00 91.12 299 THR A N 1
ATOM 2415 C CA . THR A 1 299 ? 13.168 13.853 8.752 1.00 91.12 299 THR A CA 1
ATOM 2416 C C . THR A 1 299 ? 12.431 14.226 7.464 1.00 91.12 299 THR A C 1
ATOM 2418 O O . THR A 1 299 ? 11.309 14.729 7.504 1.00 91.12 299 THR A O 1
ATOM 2421 N N . VAL A 1 300 ? 13.043 13.954 6.310 1.00 91.75 300 VAL A N 1
ATOM 2422 C CA . VAL A 1 300 ? 12.428 14.179 4.999 1.00 91.75 300 VAL A CA 1
ATOM 2423 C C . VAL A 1 300 ? 11.215 13.270 4.799 1.00 91.75 300 VAL A C 1
ATOM 2425 O O . VAL A 1 300 ? 10.158 13.760 4.419 1.00 91.75 300 VAL A O 1
ATOM 2428 N N . ILE A 1 301 ? 11.320 11.975 5.110 1.00 91.38 301 ILE A N 1
ATOM 2429 C CA . ILE A 1 301 ? 10.197 11.032 4.976 1.00 91.38 301 ILE A CA 1
ATOM 2430 C C . ILE A 1 301 ? 9.063 11.363 5.957 1.00 91.38 301 ILE A C 1
ATOM 2432 O O . ILE A 1 301 ? 7.897 11.323 5.567 1.00 91.38 301 ILE A O 1
ATOM 2436 N N . GLU A 1 302 ? 9.380 11.730 7.202 1.00 93.06 302 GLU A N 1
ATOM 2437 C CA . GLU A 1 302 ? 8.396 12.210 8.181 1.00 93.06 302 GLU A CA 1
ATOM 2438 C C . GLU A 1 302 ? 7.651 13.440 7.640 1.00 93.06 302 GLU A C 1
ATOM 2440 O O . GLU A 1 302 ? 6.420 13.470 7.668 1.00 93.06 302 GLU A O 1
ATOM 2445 N N . ARG A 1 303 ? 8.373 14.406 7.055 1.00 91.81 303 ARG A N 1
ATOM 2446 C CA . ARG A 1 303 ? 7.774 15.590 6.425 1.00 91.81 303 ARG A CA 1
ATOM 2447 C C . ARG A 1 303 ? 6.881 15.228 5.240 1.00 91.81 303 ARG A C 1
ATOM 2449 O O . ARG A 1 303 ? 5.756 15.698 5.191 1.00 91.81 303 ARG A O 1
ATOM 2456 N N . VAL A 1 304 ? 7.333 14.361 4.334 1.00 91.38 304 VAL A N 1
ATOM 2457 C CA . VAL A 1 304 ? 6.524 13.903 3.189 1.00 91.38 304 VAL A CA 1
ATOM 2458 C C . VAL A 1 304 ? 5.218 13.256 3.667 1.00 91.38 304 VAL A C 1
ATOM 2460 O O . VAL A 1 304 ? 4.151 13.509 3.110 1.00 91.38 304 VAL A O 1
ATOM 2463 N N . VAL A 1 305 ? 5.271 12.445 4.729 1.00 91.69 305 VAL A N 1
ATOM 2464 C CA . VAL A 1 305 ? 4.069 11.841 5.322 1.00 91.69 305 VAL A CA 1
ATOM 2465 C C . VAL A 1 305 ? 3.125 12.907 5.882 1.00 91.69 305 VAL A C 1
ATOM 2467 O O . VAL A 1 305 ? 1.918 12.816 5.647 1.00 91.69 305 VAL A O 1
ATOM 2470 N N . VAL A 1 306 ? 3.646 13.910 6.590 1.00 90.75 306 VAL A N 1
ATOM 2471 C CA . VAL A 1 306 ? 2.851 15.012 7.159 1.00 90.75 306 VAL A CA 1
ATOM 2472 C C . VAL A 1 306 ? 2.227 15.873 6.057 1.00 90.75 306 VAL A C 1
ATOM 2474 O O . VAL A 1 306 ? 1.008 16.056 6.048 1.00 90.75 306 VAL A O 1
ATOM 2477 N N . ASP A 1 307 ? 3.036 16.333 5.102 1.00 88.31 307 ASP A N 1
ATOM 2478 C CA . ASP A 1 307 ? 2.637 17.231 4.013 1.00 88.31 307 ASP A CA 1
ATOM 2479 C C . ASP A 1 307 ? 1.590 16.589 3.097 1.00 88.31 307 ASP A C 1
ATOM 2481 O O . ASP A 1 307 ? 0.719 17.284 2.573 1.00 88.31 307 ASP A O 1
ATOM 2485 N N . SER A 1 308 ? 1.613 15.255 2.960 1.00 83.62 308 SER A N 1
ATOM 2486 C CA . SER A 1 308 ? 0.606 14.528 2.182 1.00 83.62 308 SER A CA 1
ATOM 2487 C C . SER A 1 308 ? -0.824 14.741 2.688 1.00 83.62 308 SER A C 1
ATOM 2489 O O . SER A 1 308 ? -1.773 14.631 1.916 1.00 83.62 308 SER A O 1
ATOM 2491 N N . GLY A 1 309 ? -1.016 14.984 3.993 1.00 83.25 309 GLY A N 1
ATOM 2492 C CA . GLY A 1 309 ? -2.330 15.209 4.607 1.00 83.25 309 GLY A CA 1
ATOM 2493 C C . GLY A 1 309 ? -3.325 14.038 4.516 1.00 83.25 309 GLY A C 1
ATOM 2494 O O . GLY A 1 309 ? -4.446 14.150 4.999 1.00 83.25 309 GLY A O 1
ATOM 2495 N N . ARG A 1 310 ? -2.947 12.894 3.929 1.00 86.75 310 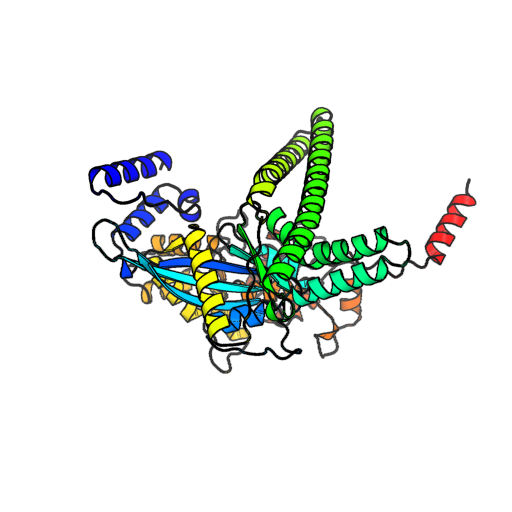ARG A N 1
ATOM 2496 C CA . ARG A 1 310 ? -3.861 11.772 3.624 1.00 86.75 310 ARG A CA 1
ATOM 2497 C C . ARG A 1 310 ? -3.902 10.672 4.695 1.00 86.75 310 ARG A C 1
ATOM 2499 O O . ARG A 1 310 ? -4.551 9.636 4.488 1.00 86.75 310 ARG A O 1
ATOM 2506 N N . SER A 1 311 ? -3.221 10.873 5.823 1.00 89.75 311 SER A N 1
ATOM 2507 C CA . SER A 1 311 ? -3.227 9.961 6.973 1.00 89.75 311 SER A CA 1
ATOM 2508 C C . SER A 1 311 ? -4.638 9.765 7.534 1.00 89.75 311 SER A C 1
ATOM 2510 O O . SER A 1 311 ? -5.434 10.697 7.614 1.00 89.75 311 SER A O 1
ATOM 2512 N N . PHE A 1 312 ? -4.958 8.537 7.937 1.00 92.12 312 PHE A N 1
ATOM 2513 C CA . PHE A 1 312 ? -6.234 8.222 8.568 1.00 92.12 312 PHE A CA 1
ATOM 2514 C C . PHE A 1 312 ? -6.171 8.569 10.057 1.00 92.12 312 PHE A C 1
ATOM 2516 O O . PHE A 1 312 ? -5.332 8.034 10.780 1.00 92.12 312 PHE A O 1
ATOM 2523 N N . LEU A 1 313 ? -7.068 9.432 10.532 1.00 92.75 313 LEU A N 1
ATOM 2524 C CA . LEU A 1 313 ? -7.174 9.749 11.954 1.00 92.75 313 LEU A CA 1
ATOM 2525 C C . LEU A 1 313 ? -7.847 8.591 12.700 1.00 92.75 313 LEU A C 1
ATOM 2527 O O . LEU A 1 313 ? -9.059 8.402 12.595 1.00 92.75 313 LEU A O 1
ATOM 2531 N N . MET A 1 314 ? -7.055 7.823 13.446 1.00 92.88 314 MET A N 1
ATOM 2532 C CA . MET A 1 314 ? -7.499 6.738 14.315 1.00 92.88 314 MET A CA 1
ATOM 2533 C C . MET A 1 314 ? -7.967 7.288 15.666 1.00 92.88 314 MET A C 1
ATOM 2535 O O . MET A 1 314 ? -7.167 7.874 16.401 1.00 92.88 314 MET A O 1
ATOM 2539 N N . PRO A 1 315 ? -9.237 7.057 16.033 1.00 93.25 315 PRO A N 1
ATOM 2540 C CA . PRO A 1 315 ? -9.700 7.237 17.399 1.00 93.25 315 PRO A CA 1
ATOM 2541 C C . PRO A 1 315 ? -9.117 6.182 18.343 1.00 93.25 315 PRO A C 1
ATOM 2543 O O . PRO A 1 315 ? -8.684 5.111 17.906 1.00 93.25 315 PRO A O 1
ATOM 2546 N N . LYS A 1 316 ? -9.218 6.428 19.653 1.00 91.88 316 LYS A N 1
ATOM 2547 C CA . LYS A 1 316 ? -8.657 5.564 20.699 1.00 91.88 316 LYS A CA 1
ATOM 2548 C C . LYS A 1 316 ? -9.009 4.087 20.517 1.00 91.88 316 LYS A C 1
ATOM 2550 O O . LYS A 1 316 ? -8.109 3.251 20.452 1.00 91.88 316 LYS A O 1
ATOM 2555 N N . LYS A 1 317 ? -10.298 3.743 20.397 1.00 93.38 317 LYS A N 1
ATOM 2556 C CA . LYS A 1 317 ? -10.723 2.341 20.213 1.00 93.38 317 LYS A CA 1
ATOM 2557 C C . LYS A 1 317 ? -10.149 1.701 18.950 1.00 93.38 317 LYS A C 1
ATOM 2559 O O . LYS A 1 317 ? -9.813 0.521 18.980 1.00 93.38 317 LYS A O 1
ATOM 2564 N N . TYR A 1 318 ? -10.007 2.452 17.858 1.00 94.69 318 TYR A N 1
ATOM 2565 C CA . TYR A 1 318 ? -9.476 1.922 16.600 1.00 94.69 318 TYR A CA 1
ATOM 2566 C C . TYR A 1 318 ? -7.996 1.569 16.759 1.00 94.69 318 TYR A C 1
ATOM 2568 O O . TYR A 1 318 ? -7.597 0.458 16.406 1.00 94.69 318 TYR A O 1
ATOM 2576 N N . SER A 1 319 ? -7.217 2.468 17.372 1.00 93.62 319 SER A N 1
ATOM 2577 C CA . SER A 1 319 ? -5.813 2.226 17.718 1.00 93.62 319 SER A CA 1
ATOM 2578 C C . SER A 1 319 ? -5.674 1.004 18.628 1.00 93.62 319 SER A C 1
ATOM 2580 O O . SER A 1 319 ? -4.899 0.103 18.324 1.00 93.62 319 SER A O 1
ATOM 2582 N N . ARG A 1 320 ? -6.499 0.889 19.681 1.00 93.81 320 ARG A N 1
ATOM 2583 C CA . ARG A 1 320 ? -6.477 -0.265 20.602 1.00 93.81 320 ARG A CA 1
ATOM 2584 C C . ARG A 1 320 ? -6.827 -1.590 19.933 1.00 93.81 320 ARG A C 1
ATOM 2586 O O . ARG A 1 320 ? -6.196 -2.604 20.221 1.00 93.81 320 ARG A O 1
ATOM 2593 N N . VAL A 1 321 ? -7.814 -1.600 19.039 1.00 95.12 321 VAL A N 1
ATOM 2594 C CA . VAL A 1 321 ? -8.153 -2.803 18.265 1.00 95.12 321 VAL A CA 1
ATOM 2595 C C . VAL A 1 321 ? -6.995 -3.187 17.345 1.00 95.12 321 VAL A C 1
ATOM 2597 O O . VAL A 1 321 ? -6.633 -4.362 17.292 1.00 95.12 321 VAL A O 1
ATOM 2600 N N . LEU A 1 322 ? -6.380 -2.223 16.654 1.00 93.25 322 LEU A N 1
ATOM 2601 C CA . LEU A 1 322 ? -5.226 -2.489 15.798 1.00 93.25 322 LEU A CA 1
ATOM 2602 C C . LEU A 1 322 ? -4.028 -3.014 16.605 1.00 93.25 322 LEU A C 1
ATOM 2604 O O . LEU A 1 322 ? -3.449 -4.024 16.210 1.00 93.25 322 LEU A O 1
ATOM 2608 N N . GLU A 1 323 ? -3.704 -2.400 17.745 1.00 92.00 323 GLU A N 1
ATOM 2609 C CA . GLU A 1 323 ? -2.671 -2.863 18.686 1.00 92.00 323 GLU A CA 1
ATOM 2610 C C . GLU A 1 323 ? -2.935 -4.309 19.130 1.00 92.00 323 GLU A C 1
ATOM 2612 O O . GLU A 1 323 ? -2.060 -5.169 19.020 1.00 92.00 323 GLU A O 1
ATOM 2617 N N . ALA A 1 324 ? -4.164 -4.622 19.558 1.00 93.31 324 ALA A N 1
ATOM 2618 C CA . ALA A 1 324 ? -4.542 -5.974 19.962 1.00 93.31 324 ALA A CA 1
ATOM 2619 C C . ALA A 1 324 ? -4.357 -6.984 18.817 1.00 93.31 324 ALA A C 1
ATOM 2621 O O . ALA A 1 324 ? -3.837 -8.083 19.023 1.00 93.31 324 ALA A O 1
ATOM 2622 N N . ILE A 1 325 ? -4.722 -6.611 17.587 1.00 92.75 325 ILE A N 1
ATOM 2623 C CA . ILE A 1 325 ? -4.500 -7.448 16.406 1.00 92.75 325 ILE A CA 1
ATOM 2624 C C . ILE A 1 325 ? -3.000 -7.603 16.111 1.00 92.75 325 ILE A C 1
ATOM 2626 O O . ILE A 1 325 ? -2.562 -8.697 15.756 1.00 92.75 325 ILE A O 1
ATOM 2630 N N . GLN A 1 326 ? -2.196 -6.552 16.263 1.00 89.00 326 GLN A N 1
ATOM 2631 C CA . GLN A 1 326 ? -0.745 -6.619 16.082 1.00 89.00 326 GLN A CA 1
ATOM 2632 C C . GLN A 1 326 ? -0.093 -7.557 17.106 1.00 89.00 326 GLN A C 1
ATOM 2634 O O . GLN A 1 326 ? 0.727 -8.391 16.721 1.00 89.00 326 GLN A O 1
ATOM 2639 N N . GLU A 1 327 ? -0.512 -7.524 18.373 1.00 88.69 327 GLU A N 1
ATOM 2640 C CA . GLU A 1 327 ? -0.081 -8.499 19.386 1.00 88.69 327 GLU A CA 1
ATOM 2641 C C . GLU A 1 327 ? -0.470 -9.931 18.997 1.00 88.69 327 GLU A C 1
ATOM 2643 O O . GLU A 1 327 ? 0.333 -10.860 19.117 1.00 88.69 327 GLU A O 1
ATOM 2648 N N . LEU A 1 328 ? -1.676 -10.116 18.448 1.00 88.81 328 LEU A N 1
ATOM 2649 C CA . LEU A 1 328 ? -2.108 -11.402 17.906 1.00 88.81 328 LEU A CA 1
ATOM 2650 C C . LEU A 1 328 ? -1.292 -11.845 16.689 1.00 88.81 328 LEU A C 1
ATOM 2652 O O . LEU A 1 328 ? -1.336 -13.028 16.380 1.00 88.81 328 LEU A O 1
ATOM 2656 N N . ARG A 1 329 ? -0.539 -10.976 16.005 1.00 85.94 329 ARG A N 1
ATOM 2657 C CA . ARG A 1 329 ? 0.333 -11.355 14.874 1.00 85.94 329 ARG A CA 1
ATOM 2658 C C . ARG A 1 329 ? 1.746 -11.725 15.295 1.00 85.94 329 ARG A C 1
ATOM 2660 O O . ARG A 1 329 ? 2.402 -12.443 14.543 1.00 85.94 329 ARG A O 1
ATOM 2667 N N . LYS A 1 330 ? 2.221 -11.240 16.448 1.00 82.88 330 LYS A N 1
ATOM 2668 C CA . LYS A 1 330 ? 3.622 -11.403 16.855 1.00 82.88 330 LYS A CA 1
ATOM 2669 C C . LYS A 1 330 ? 4.020 -12.875 16.860 1.00 82.88 330 LYS A C 1
ATOM 2671 O O . LYS A 1 330 ? 3.381 -13.721 17.500 1.00 82.88 330 LYS A O 1
ATOM 2676 N N . GLU A 1 331 ? 5.082 -13.167 16.118 1.00 74.94 331 GLU A N 1
ATOM 2677 C CA . GLU A 1 331 ? 5.627 -14.511 16.027 1.00 74.94 331 GLU A CA 1
ATOM 2678 C C . GLU A 1 331 ? 6.283 -14.895 17.348 1.00 74.94 331 GLU A C 1
ATOM 2680 O O . GLU A 1 331 ? 6.996 -14.113 17.978 1.00 74.94 331 GLU A O 1
ATOM 2685 N N . LYS A 1 332 ? 6.026 -16.126 17.786 1.00 79.06 332 LYS A N 1
ATOM 2686 C CA . LYS A 1 332 ? 6.660 -16.675 18.988 1.00 79.06 332 LYS A CA 1
ATOM 2687 C C . LYS A 1 332 ? 7.937 -17.424 18.595 1.00 79.06 332 LYS A C 1
ATOM 2689 O O . LYS A 1 332 ? 7.944 -18.089 17.556 1.00 79.06 332 LYS A O 1
ATOM 2694 N N . PRO A 1 333 ? 8.997 -17.401 19.423 1.00 74.50 333 PRO A N 1
ATOM 2695 C CA . PRO A 1 333 ? 10.218 -18.149 19.131 1.00 74.50 333 PRO A CA 1
ATOM 2696 C C . PRO A 1 333 ? 9.901 -19.642 18.934 1.00 74.50 333 PRO A C 1
ATOM 2698 O O . PRO A 1 333 ? 9.128 -20.228 19.695 1.00 74.50 333 PRO A O 1
ATOM 2701 N N . ASN A 1 334 ? 10.480 -20.253 17.894 1.00 74.38 334 ASN A N 1
ATOM 2702 C CA . ASN A 1 334 ? 10.261 -21.651 17.480 1.00 74.38 334 ASN A CA 1
ATOM 2703 C C . ASN A 1 334 ? 8.818 -22.003 17.059 1.00 74.38 334 ASN A C 1
ATOM 2705 O O . ASN A 1 334 ? 8.386 -23.161 17.145 1.00 74.38 334 ASN A O 1
ATOM 2709 N N . GLN A 1 335 ? 8.035 -21.028 16.597 1.00 78.06 335 GLN A N 1
ATOM 2710 C CA . GLN A 1 335 ? 6.678 -21.284 16.137 1.00 78.06 335 GLN A CA 1
ATOM 2711 C C . GLN A 1 335 ? 6.638 -22.032 14.796 1.00 78.06 335 GLN A C 1
ATOM 2713 O O . GLN A 1 335 ? 7.118 -21.577 13.767 1.00 78.06 335 GLN A O 1
ATOM 2718 N N . THR A 1 336 ? 5.967 -23.185 14.780 1.00 83.25 336 THR A N 1
ATOM 2719 C CA . THR A 1 336 ? 5.718 -23.932 13.537 1.00 83.25 336 THR A CA 1
ATOM 2720 C C . THR A 1 336 ? 4.803 -23.151 12.582 1.00 83.25 336 THR A C 1
ATOM 2722 O O . THR A 1 336 ? 3.796 -22.599 13.036 1.00 83.25 336 THR A O 1
ATOM 2725 N N . THR A 1 337 ? 5.018 -23.254 11.265 1.00 79.62 337 THR A N 1
ATOM 2726 C CA . THR A 1 337 ? 4.165 -22.641 10.220 1.00 79.62 337 THR A CA 1
ATOM 2727 C C . THR A 1 337 ? 2.671 -22.940 10.405 1.00 79.62 337 THR A C 1
ATOM 2729 O O . THR A 1 337 ? 1.830 -22.065 10.241 1.00 79.62 337 THR A O 1
ATOM 2732 N N . LYS A 1 338 ? 2.309 -24.161 10.832 1.00 82.44 338 LYS A N 1
ATOM 2733 C CA . LYS A 1 338 ? 0.904 -24.539 11.093 1.00 82.44 338 LYS A CA 1
ATOM 2734 C C . LYS A 1 338 ? 0.270 -23.715 12.221 1.00 82.44 338 LYS A C 1
ATOM 2736 O O . LYS A 1 338 ? -0.910 -23.389 12.149 1.00 82.44 338 LYS A O 1
ATOM 2741 N N . LYS A 1 339 ? 1.036 -23.392 13.268 1.00 84.00 339 LYS A N 1
ATOM 2742 C CA . LYS A 1 339 ? 0.577 -22.517 14.358 1.00 84.00 339 LYS A CA 1
ATOM 2743 C C . LYS A 1 339 ? 0.468 -21.066 13.884 1.00 84.00 339 LYS A C 1
ATOM 2745 O O . LYS A 1 339 ? -0.512 -20.429 14.239 1.00 84.00 339 LYS A O 1
ATOM 2750 N N . ARG A 1 340 ? 1.412 -20.587 13.063 1.00 83.44 340 ARG A N 1
ATOM 2751 C CA . ARG A 1 340 ? 1.377 -19.242 12.455 1.00 83.44 340 ARG A CA 1
ATOM 2752 C C . ARG A 1 340 ? 0.120 -19.048 11.598 1.00 83.44 340 ARG A C 1
ATOM 2754 O O . ARG A 1 340 ? -0.637 -18.118 11.834 1.00 83.44 340 ARG A O 1
ATOM 2761 N N . ILE A 1 341 ? -0.190 -19.996 10.708 1.00 84.94 341 ILE A N 1
ATOM 2762 C CA . ILE A 1 341 ? -1.415 -19.960 9.884 1.00 84.94 341 ILE A CA 1
ATOM 2763 C C . ILE A 1 341 ? -2.678 -19.905 10.757 1.00 84.94 341 ILE A C 1
ATOM 2765 O O . ILE A 1 341 ? -3.556 -19.090 10.504 1.00 84.94 341 ILE A O 1
ATOM 2769 N N . LYS A 1 342 ? -2.773 -20.733 11.809 1.00 85.62 342 LYS A N 1
ATOM 2770 C CA . LYS A 1 342 ? -3.928 -20.724 12.729 1.00 85.62 342 LYS A CA 1
ATOM 2771 C C . LYS A 1 342 ? -4.065 -19.438 13.547 1.00 85.62 342 LYS A C 1
ATOM 2773 O O . LYS A 1 342 ? -5.165 -19.126 13.982 1.00 85.62 342 LYS A O 1
ATOM 2778 N N . GLN A 1 343 ? -2.957 -18.756 13.814 1.00 85.81 343 GLN A N 1
ATOM 2779 C CA . GLN A 1 343 ? -2.938 -17.483 14.530 1.00 85.81 343 GLN A CA 1
ATOM 2780 C C . GLN A 1 343 ? -3.373 -16.328 13.622 1.00 85.81 343 GLN A C 1
ATOM 2782 O O . GLN A 1 343 ? -4.044 -15.418 14.086 1.00 85.81 343 GLN A O 1
ATOM 2787 N N . ILE A 1 344 ? -3.020 -16.383 12.336 1.00 86.88 344 ILE A N 1
ATOM 2788 C CA . ILE A 1 344 ? -3.322 -15.320 11.371 1.00 86.88 344 ILE A CA 1
ATOM 2789 C C . ILE A 1 344 ? -4.711 -15.491 10.743 1.00 86.88 344 ILE A C 1
ATOM 2791 O O . ILE A 1 344 ? -5.386 -14.500 10.493 1.00 86.88 344 ILE A O 1
ATOM 2795 N N . ILE A 1 345 ? -5.150 -16.721 10.471 1.00 89.44 345 ILE A N 1
ATOM 2796 C CA . ILE A 1 345 ? -6.464 -17.007 9.880 1.00 89.44 345 ILE A CA 1
ATOM 2797 C C . ILE A 1 345 ? -7.421 -17.388 11.005 1.00 89.44 345 ILE A C 1
ATOM 2799 O O . ILE A 1 345 ? -7.400 -18.520 11.498 1.00 89.44 345 ILE A O 1
ATOM 2803 N N . VAL A 1 346 ? -8.268 -16.443 11.402 1.00 90.94 346 VAL A N 1
ATOM 2804 C CA . VAL A 1 346 ? -9.137 -16.565 12.579 1.00 90.94 346 VAL A CA 1
ATOM 2805 C C . VAL A 1 346 ? -10.610 -16.515 12.193 1.00 90.94 346 VAL A C 1
ATOM 2807 O O . VAL A 1 346 ? -10.980 -15.975 11.154 1.00 90.94 346 VAL A O 1
ATOM 2810 N N . GLN A 1 347 ? -11.469 -17.113 13.021 1.00 90.69 347 GLN A N 1
ATOM 2811 C CA . GLN A 1 347 ? -12.918 -16.978 12.866 1.00 90.69 347 GLN A CA 1
ATOM 2812 C C . GLN A 1 347 ? -13.407 -15.728 13.601 1.00 90.69 347 GLN A C 1
ATOM 2814 O O . GLN A 1 347 ? -13.020 -15.488 14.747 1.00 90.69 347 GLN A O 1
ATOM 2819 N N . LEU A 1 348 ? -14.299 -14.981 12.965 1.00 91.12 348 LEU A N 1
ATOM 2820 C CA . LEU A 1 348 ? -14.840 -13.707 13.415 1.00 91.12 348 LEU A CA 1
ATOM 2821 C C . LEU A 1 348 ? -15.447 -13.779 14.827 1.00 91.12 348 LEU A C 1
ATOM 2823 O O . LEU A 1 348 ? -15.058 -12.950 15.645 1.00 91.12 348 LEU A O 1
ATOM 2827 N N . PRO A 1 349 ? -16.263 -14.788 15.210 1.00 91.75 349 PRO A N 1
ATOM 2828 C CA . PRO A 1 349 ? -16.779 -14.872 16.582 1.00 91.75 349 PRO A CA 1
ATOM 2829 C C . PRO A 1 349 ? -15.677 -15.046 17.638 1.00 91.75 349 PRO A C 1
ATOM 2831 O O . PRO A 1 349 ? -15.781 -14.543 18.756 1.00 91.75 349 PRO A O 1
ATOM 2834 N N . THR A 1 350 ? -14.598 -15.756 17.287 1.00 92.56 350 THR A N 1
ATOM 2835 C CA . THR A 1 350 ? -13.450 -15.946 18.189 1.00 92.56 350 THR A CA 1
ATOM 2836 C C . THR A 1 350 ? -12.642 -14.660 18.306 1.00 92.56 350 THR A C 1
ATOM 2838 O O . THR A 1 350 ? -12.290 -14.268 19.416 1.00 92.56 350 THR A O 1
ATOM 2841 N N . LEU A 1 351 ? -12.396 -13.991 17.176 1.00 93.31 351 LEU A N 1
ATOM 2842 C CA . LEU A 1 351 ? -11.680 -12.723 17.131 1.00 93.31 351 LEU A CA 1
ATOM 2843 C C . LEU A 1 351 ? -12.433 -11.633 17.903 1.00 93.31 351 LEU A C 1
ATOM 2845 O O . LEU A 1 351 ? -11.838 -11.008 18.771 1.00 93.31 351 LEU A O 1
ATOM 2849 N N . ARG A 1 352 ? -13.743 -11.467 17.676 1.00 93.62 352 ARG A N 1
ATOM 2850 C CA . ARG A 1 352 ? -14.595 -10.519 18.419 1.00 93.62 352 ARG A CA 1
ATOM 2851 C C . ARG A 1 352 ? -14.462 -10.712 19.922 1.00 93.62 352 ARG A C 1
ATOM 2853 O O . ARG A 1 352 ? -14.163 -9.766 20.639 1.00 93.62 352 ARG A O 1
ATOM 2860 N N . LYS A 1 353 ? -14.599 -11.955 20.397 1.00 92.75 353 LYS A N 1
ATOM 2861 C CA . LYS A 1 353 ? -14.463 -12.270 21.824 1.00 92.75 353 LYS A CA 1
ATOM 2862 C C . LYS A 1 353 ? -13.085 -11.892 22.371 1.00 92.75 353 LYS A C 1
ATOM 2864 O O . LYS A 1 353 ? -13.010 -11.397 23.488 1.00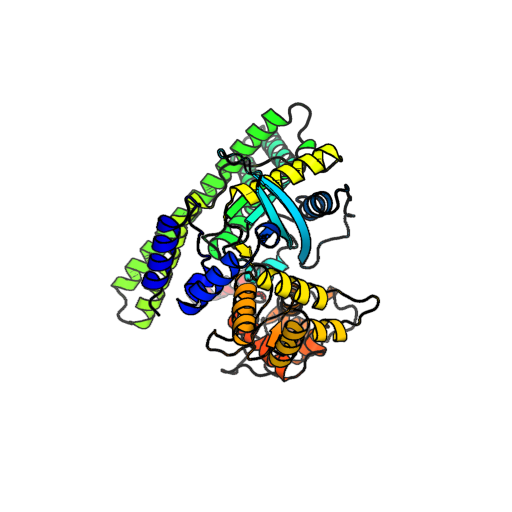 92.75 353 LYS A O 1
ATOM 2869 N N . GLN A 1 354 ? -12.015 -12.132 21.615 1.00 92.56 354 GLN A N 1
ATOM 2870 C CA . GLN A 1 354 ? -10.660 -11.750 22.020 1.00 92.56 354 GLN A CA 1
ATOM 2871 C C . GLN A 1 354 ? -10.490 -10.227 22.065 1.00 92.56 354 GLN A C 1
ATOM 2873 O O . GLN A 1 354 ? -9.979 -9.713 23.054 1.00 92.56 354 GLN A O 1
ATOM 2878 N N . LEU A 1 355 ? -10.971 -9.511 21.046 1.00 94.12 355 LEU A N 1
ATOM 2879 C CA . LEU A 1 355 ? -10.859 -8.053 20.959 1.00 94.12 355 LEU A CA 1
ATOM 2880 C C . LEU A 1 355 ? -11.670 -7.346 22.047 1.00 94.12 355 LEU A C 1
ATOM 2882 O O . LEU A 1 355 ? -11.151 -6.456 22.710 1.00 94.12 355 LEU A O 1
ATOM 2886 N N . MET A 1 356 ? -12.898 -7.798 22.299 1.00 92.94 356 MET A N 1
ATOM 2887 C CA . MET A 1 356 ? -13.757 -7.271 23.368 1.00 92.94 356 MET A CA 1
ATOM 2888 C C . MET A 1 356 ? -13.223 -7.574 24.777 1.00 92.94 356 MET A C 1
ATOM 2890 O O . MET A 1 356 ? -13.642 -6.944 25.739 1.00 92.94 356 MET A O 1
ATOM 2894 N N . GLN A 1 357 ? -12.328 -8.558 24.926 1.00 92.00 357 GLN A N 1
ATOM 2895 C CA . GLN A 1 357 ? -11.633 -8.825 26.191 1.00 92.00 357 GLN A CA 1
ATOM 2896 C C . GLN A 1 357 ? -10.388 -7.954 26.374 1.00 92.00 357 GLN A C 1
ATOM 2898 O O . GLN A 1 357 ? -9.981 -7.723 27.507 1.00 92.00 357 GLN A O 1
ATOM 2903 N N . SER A 1 358 ? -9.760 -7.526 25.277 1.00 90.56 358 SER A N 1
ATOM 2904 C CA . SER A 1 358 ? -8.551 -6.697 25.303 1.00 90.56 358 SER A CA 1
ATOM 2905 C C . SER A 1 358 ? -8.827 -5.195 25.254 1.00 90.56 358 SER A C 1
ATOM 2907 O O . SER A 1 358 ? -7.968 -4.420 25.658 1.00 90.56 358 SER A O 1
ATOM 2909 N N . VAL A 1 359 ? -9.979 -4.786 24.717 1.00 91.06 359 VAL A N 1
ATOM 2910 C CA . VAL A 1 359 ? -10.355 -3.383 24.527 1.00 91.06 359 VAL A CA 1
ATOM 2911 C C . VAL A 1 359 ? -11.586 -3.083 25.372 1.00 91.06 359 VAL A C 1
ATOM 2913 O O . VAL A 1 359 ? -12.648 -3.672 25.162 1.00 91.06 359 VAL A O 1
ATOM 2916 N N . ASP A 1 360 ? -11.431 -2.161 26.317 1.00 86.31 360 ASP A N 1
ATOM 2917 C CA . ASP A 1 360 ? -12.506 -1.743 27.212 1.00 86.31 360 ASP A CA 1
ATOM 2918 C C . ASP A 1 360 ? -13.657 -1.078 26.439 1.00 86.31 360 ASP A C 1
ATOM 2920 O O . ASP A 1 360 ? -13.440 -0.341 25.477 1.00 86.31 360 ASP A O 1
ATOM 2924 N N . GLU A 1 361 ? -14.892 -1.346 26.877 1.00 87.25 361 GLU A N 1
ATOM 2925 C CA . GLU A 1 361 ? -16.127 -0.740 26.345 1.00 87.25 361 GLU A CA 1
ATOM 2926 C C . GLU A 1 361 ? -16.347 -0.918 24.827 1.00 87.25 361 GLU A C 1
ATOM 2928 O O . GLU A 1 361 ? -17.054 -0.131 24.197 1.00 87.25 361 GLU A O 1
ATOM 2933 N N . LEU A 1 362 ? -15.785 -1.971 24.226 1.00 90.38 362 LEU A N 1
ATOM 2934 C CA . LEU A 1 362 ? -15.980 -2.280 22.810 1.00 90.38 362 LEU A CA 1
ATOM 2935 C C . LEU A 1 362 ? -17.273 -3.079 22.580 1.00 90.38 362 LEU A C 1
ATOM 2937 O O . LEU A 1 362 ? -17.368 -4.255 22.941 1.00 90.38 362 LEU A O 1
ATOM 2941 N N . ALA A 1 363 ? -18.266 -2.467 21.930 1.00 90.25 363 ALA A N 1
ATOM 2942 C CA . ALA A 1 363 ? -19.481 -3.171 21.519 1.00 90.25 363 ALA A CA 1
ATOM 2943 C C . ALA A 1 363 ? -19.245 -4.058 20.279 1.00 90.25 363 ALA A C 1
ATOM 2945 O O . ALA A 1 363 ? -18.378 -3.788 19.451 1.00 90.25 363 ALA A O 1
ATOM 2946 N N . GLU A 1 364 ? -20.065 -5.098 20.093 1.00 88.75 364 GLU A N 1
ATOM 2947 C CA . GLU A 1 364 ? -19.899 -6.046 18.977 1.00 88.75 364 GLU A CA 1
ATOM 2948 C C . GLU A 1 364 ? -20.034 -5.372 17.598 1.00 88.75 364 GLU A C 1
ATOM 2950 O O . GLU A 1 364 ? -19.187 -5.552 16.726 1.00 88.75 364 GLU A O 1
ATOM 2955 N N . LYS A 1 365 ? -21.056 -4.522 17.426 1.00 87.50 365 LYS A N 1
ATOM 2956 C CA . LYS A 1 365 ? -21.280 -3.763 16.184 1.00 87.50 365 LYS A CA 1
ATOM 2957 C C . LYS A 1 365 ? -20.163 -2.745 15.912 1.00 87.50 365 LYS A C 1
ATOM 2959 O O . LYS A 1 365 ? -19.803 -2.508 14.757 1.00 87.50 365 LYS A O 1
ATOM 2964 N N . GLU A 1 366 ? -19.605 -2.154 16.969 1.00 89.12 366 GLU A N 1
ATOM 2965 C CA . GLU A 1 366 ? -18.450 -1.256 16.864 1.00 89.12 366 GLU A CA 1
ATOM 2966 C C . GLU A 1 366 ? -17.207 -2.033 16.417 1.00 89.12 366 GLU A C 1
ATOM 2968 O O . GLU A 1 366 ? -16.523 -1.600 15.494 1.00 89.12 366 GLU A O 1
ATOM 2973 N N . CYS A 1 367 ? -16.960 -3.217 16.991 1.00 91.94 367 CYS A N 1
ATOM 2974 C CA . CYS A 1 367 ? -15.858 -4.095 16.597 1.00 91.94 367 CYS A CA 1
ATOM 2975 C C . CYS A 1 367 ? -15.911 -4.447 15.104 1.00 91.94 367 CYS A C 1
ATOM 2977 O O . CYS A 1 367 ? -14.889 -4.368 14.427 1.00 91.94 367 CYS A O 1
ATOM 2979 N N . ASP A 1 368 ? -17.086 -4.796 14.577 1.00 90.62 368 ASP A N 1
ATOM 2980 C CA . ASP A 1 368 ? -17.255 -5.089 13.149 1.00 90.62 368 ASP A CA 1
ATOM 2981 C C . ASP A 1 368 ? -16.944 -3.879 12.276 1.00 90.62 368 ASP A C 1
ATOM 2983 O O . ASP A 1 368 ? -16.201 -3.983 11.305 1.00 90.62 368 ASP A O 1
ATOM 2987 N N . THR A 1 369 ? -17.454 -2.711 12.663 1.00 90.50 369 THR A N 1
ATOM 2988 C CA . THR A 1 369 ? -17.216 -1.462 11.934 1.00 90.50 369 THR A CA 1
ATOM 2989 C C . THR A 1 369 ? -15.727 -1.099 11.929 1.00 90.50 369 THR A C 1
ATOM 2991 O O . THR A 1 369 ? -15.190 -0.651 10.914 1.00 90.50 369 THR A O 1
ATOM 2994 N N . ILE A 1 370 ? -15.021 -1.324 13.041 1.00 92.81 370 ILE A N 1
ATOM 2995 C CA . ILE A 1 370 ? -13.572 -1.115 13.120 1.00 92.81 370 ILE A CA 1
ATOM 2996 C C . ILE A 1 370 ? -12.839 -2.127 12.235 1.00 92.81 370 ILE A C 1
ATOM 2998 O O . ILE A 1 370 ? -11.963 -1.725 11.477 1.00 92.81 370 ILE A O 1
ATOM 3002 N N . LEU A 1 371 ? -13.208 -3.411 12.267 1.00 92.12 371 LEU A N 1
ATOM 3003 C CA . LEU A 1 371 ? -12.589 -4.445 11.428 1.00 92.12 371 LEU A CA 1
ATOM 3004 C C . LEU A 1 371 ? -12.790 -4.183 9.934 1.00 92.12 371 LEU A C 1
ATOM 3006 O O . LEU A 1 371 ? -11.848 -4.353 9.165 1.00 92.12 371 LEU A O 1
ATOM 3010 N N . GLU A 1 372 ? -13.971 -3.718 9.527 1.00 89.75 372 GLU A N 1
ATOM 3011 C CA . GLU A 1 372 ? -14.194 -3.234 8.165 1.00 89.75 372 GLU A CA 1
ATOM 3012 C C . GLU A 1 372 ? -13.250 -2.054 7.876 1.00 89.75 372 GLU A C 1
ATOM 3014 O O . GLU A 1 372 ? -12.645 -1.986 6.813 1.00 89.75 372 GLU A O 1
ATOM 3019 N N . THR A 1 373 ? -13.061 -1.105 8.806 1.00 90.88 373 THR A N 1
ATOM 3020 C CA . THR A 1 373 ? -12.167 0.064 8.595 1.00 90.88 373 THR A CA 1
ATOM 3021 C C . THR A 1 373 ? -10.739 -0.389 8.380 1.00 90.88 373 THR A C 1
ATOM 3023 O O . THR A 1 373 ? -10.089 0.017 7.423 1.00 90.88 373 THR A O 1
ATOM 3026 N N . LEU A 1 374 ? -10.274 -1.299 9.228 1.00 91.31 374 LEU A N 1
ATOM 3027 C CA . LEU A 1 374 ? -8.960 -1.904 9.098 1.00 91.31 374 LEU A CA 1
ATOM 3028 C C . LEU A 1 374 ? -8.838 -2.746 7.820 1.00 91.31 374 LEU A C 1
ATOM 3030 O O . LEU A 1 374 ? -7.723 -2.902 7.325 1.00 91.31 374 LEU A O 1
ATOM 3034 N N . HIS A 1 375 ? -9.941 -3.272 7.277 1.00 89.12 375 HIS A N 1
ATOM 3035 C CA . HIS A 1 375 ? -9.947 -3.940 5.979 1.00 89.12 375 HIS A CA 1
ATOM 3036 C C . HIS A 1 375 ? -9.669 -2.971 4.832 1.00 89.12 375 HIS A C 1
ATOM 3038 O O . HIS A 1 375 ? -8.749 -3.220 4.055 1.00 89.12 375 HIS A O 1
ATOM 3044 N N . ASP A 1 376 ? -10.376 -1.845 4.781 1.00 86.56 376 ASP A N 1
ATOM 3045 C CA . ASP A 1 376 ? -10.185 -0.839 3.727 1.00 86.56 376 ASP A CA 1
ATOM 3046 C C . ASP A 1 376 ? -8.809 -0.165 3.820 1.00 86.56 376 ASP A C 1
ATOM 3048 O O . ASP A 1 376 ? -8.174 0.142 2.811 1.00 86.56 376 ASP A O 1
ATOM 3052 N N . LEU A 1 377 ? -8.293 -0.002 5.042 1.00 87.12 377 LEU A N 1
ATOM 3053 C CA . LEU A 1 377 ? -6.917 0.441 5.267 1.00 87.12 377 LEU A CA 1
ATOM 3054 C C . LEU A 1 377 ? -5.887 -0.642 4.901 1.00 87.12 377 LEU A C 1
ATOM 3056 O O . LEU A 1 377 ? -4.692 -0.351 4.820 1.00 87.12 377 LEU A O 1
ATOM 3060 N N . GLY A 1 378 ? -6.312 -1.891 4.684 1.00 85.31 378 GLY A N 1
ATOM 3061 C CA . GLY A 1 378 ? -5.487 -3.054 4.344 1.00 85.31 378 GLY A CA 1
ATOM 3062 C C . GLY A 1 378 ? -4.692 -3.625 5.519 1.00 85.31 378 GLY A C 1
ATOM 3063 O O . GLY A 1 378 ? -3.668 -4.279 5.319 1.00 85.31 378 GLY A O 1
ATOM 3064 N N . ASP A 1 379 ? -5.025 -3.249 6.758 1.00 87.00 379 ASP A N 1
ATOM 3065 C CA . ASP A 1 379 ? -4.385 -3.783 7.963 1.00 87.00 379 ASP A CA 1
ATOM 3066 C C . ASP A 1 379 ? -4.881 -5.199 8.254 1.00 87.00 379 ASP A C 1
ATOM 3068 O O . ASP A 1 379 ? -4.092 -6.022 8.705 1.00 87.00 379 ASP A O 1
ATOM 3072 N N . VAL A 1 380 ? -6.141 -5.514 7.956 1.00 89.94 380 VAL A N 1
ATOM 3073 C CA . VAL A 1 380 ? -6.700 -6.878 7.970 1.00 89.94 380 VAL A CA 1
ATOM 3074 C C . VAL A 1 380 ? -7.381 -7.176 6.639 1.00 89.94 380 VAL A C 1
ATOM 3076 O O . VAL A 1 380 ? -7.609 -6.275 5.841 1.00 89.94 380 VAL A O 1
ATOM 3079 N N . LEU A 1 381 ? -7.728 -8.433 6.377 1.00 87.38 381 LEU A N 1
ATOM 3080 C CA . LEU A 1 381 ? -8.517 -8.792 5.200 1.00 87.38 381 LEU A CA 1
ATOM 3081 C C . LEU A 1 381 ? -9.789 -9.510 5.624 1.00 87.38 381 LEU A C 1
ATOM 3083 O O . LEU A 1 381 ? -9.731 -10.570 6.259 1.00 87.38 381 LEU A O 1
ATOM 3087 N N . TRP A 1 382 ? -10.930 -8.928 5.258 1.00 88.06 382 TRP A N 1
ATOM 3088 C CA . TRP A 1 382 ? -12.241 -9.470 5.577 1.00 88.06 382 TRP A CA 1
ATOM 3089 C C . TRP A 1 382 ? -13.265 -9.169 4.472 1.00 88.06 382 TRP A C 1
ATOM 3091 O O . TRP A 1 382 ? -13.979 -8.173 4.503 1.00 88.06 382 TRP A O 1
ATOM 3101 N N . TYR A 1 383 ? -13.358 -10.089 3.510 1.00 80.81 383 TYR A N 1
ATOM 3102 C CA . TYR A 1 383 ? -14.241 -10.010 2.338 1.00 80.81 383 TYR A CA 1
ATOM 3103 C C . TYR A 1 383 ? -15.658 -10.538 2.641 1.00 80.81 383 TYR A C 1
ATOM 3105 O O . TYR A 1 383 ? -16.085 -11.570 2.110 1.00 80.81 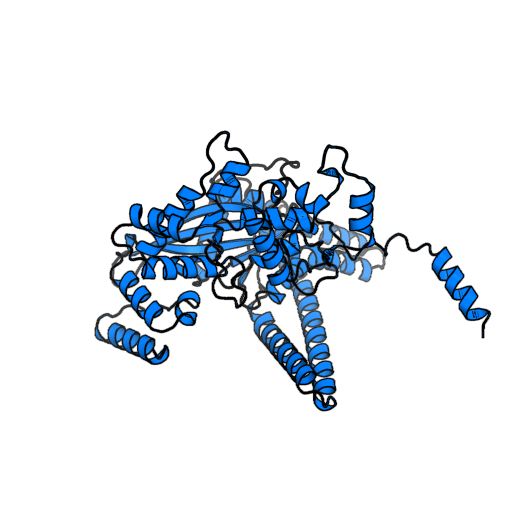383 TYR A O 1
ATOM 3113 N N . ALA A 1 384 ? -16.366 -9.899 3.580 1.00 68.38 384 ALA A N 1
ATOM 3114 C CA . ALA A 1 384 ? -17.725 -10.302 3.978 1.00 68.38 384 ALA A CA 1
ATOM 3115 C C . ALA A 1 384 ? -18.836 -9.746 3.078 1.00 68.38 384 ALA A C 1
ATOM 3117 O O . ALA A 1 384 ? -19.922 -10.316 3.041 1.00 68.38 384 ALA A O 1
ATOM 3118 N N . ARG A 1 385 ? -18.601 -8.633 2.372 1.00 65.38 385 ARG A N 1
ATOM 3119 C CA . ARG A 1 385 ? -19.658 -7.914 1.637 1.00 65.38 385 ARG A CA 1
ATOM 3120 C C . ARG A 1 385 ? -19.549 -8.003 0.111 1.00 65.38 385 ARG A C 1
ATOM 3122 O O . ARG A 1 385 ? -20.455 -7.535 -0.568 1.00 65.38 385 ARG A O 1
ATOM 3129 N N . ASP A 1 386 ? -18.532 -8.672 -0.437 1.00 61.50 386 ASP A N 1
ATOM 3130 C CA . ASP A 1 386 ? -18.245 -8.705 -1.888 1.00 61.50 386 ASP A CA 1
ATOM 3131 C C . ASP A 1 386 ? -19.167 -9.621 -2.716 1.00 61.50 386 ASP A C 1
ATOM 3133 O O . ASP A 1 386 ? -18.767 -10.165 -3.744 1.00 61.50 386 ASP A O 1
ATOM 3137 N N . GLY A 1 387 ? -20.395 -9.872 -2.252 1.00 54.03 387 GLY A N 1
ATOM 3138 C CA . GLY A 1 387 ? -21.404 -10.687 -2.946 1.00 54.03 387 GLY A CA 1
ATOM 3139 C C . GLY A 1 387 ? -21.111 -12.194 -3.019 1.00 54.03 387 GLY A C 1
ATOM 3140 O O . GLY A 1 387 ? -22.025 -12.981 -3.243 1.00 54.03 387 GLY A O 1
ATOM 3141 N N . LEU A 1 388 ? -19.868 -12.610 -2.771 1.00 54.59 388 LEU A N 1
ATOM 3142 C CA . LEU A 1 388 ? -19.399 -13.996 -2.855 1.00 54.59 388 LEU A CA 1
ATOM 3143 C C . LEU A 1 388 ? -19.261 -14.685 -1.484 1.00 54.59 388 LEU A C 1
ATOM 3145 O O . LEU A 1 388 ? -19.028 -15.891 -1.442 1.00 54.59 388 LEU A O 1
ATOM 3149 N N . ASN A 1 389 ? -19.368 -13.944 -0.365 1.00 63.06 389 ASN A N 1
ATOM 3150 C CA . ASN A 1 389 ? -19.087 -14.439 0.996 1.00 63.06 389 ASN A CA 1
ATOM 3151 C C . ASN A 1 389 ? -17.790 -15.280 1.059 1.00 63.06 389 ASN A C 1
ATOM 3153 O O . ASN A 1 389 ? -17.715 -16.266 1.795 1.00 63.06 389 ASN A O 1
ATOM 3157 N N . VAL A 1 390 ? -16.765 -14.890 0.282 1.00 63.72 390 VAL A N 1
ATOM 3158 C CA . VAL A 1 390 ? -15.547 -15.687 0.029 1.00 63.72 390 VAL A CA 1
ATOM 3159 C C . VAL A 1 390 ? -14.894 -16.122 1.331 1.00 63.72 390 VAL A C 1
ATOM 3161 O O . VAL A 1 390 ? -14.521 -17.281 1.494 1.00 63.72 390 VAL A O 1
ATOM 3164 N N . LEU A 1 391 ? -14.781 -15.191 2.279 1.00 68.88 391 LEU A N 1
ATOM 3165 C CA . LEU A 1 391 ? -14.252 -15.484 3.603 1.00 68.88 391 LEU A CA 1
ATOM 3166 C C . LEU A 1 391 ? -15.350 -15.667 4.656 1.00 68.88 391 LEU A C 1
ATOM 3168 O O . LEU A 1 391 ? -15.073 -16.287 5.681 1.00 68.88 391 LEU A O 1
ATOM 3172 N N . GLY A 1 392 ? -16.588 -15.232 4.402 1.00 72.19 392 GLY A N 1
ATOM 3173 C CA . GLY A 1 392 ? -17.725 -15.340 5.322 1.00 72.19 392 GLY A CA 1
ATOM 3174 C C . GLY A 1 392 ? -17.373 -14.827 6.724 1.00 72.19 392 GLY A C 1
ATOM 3175 O O . GLY A 1 392 ? -17.219 -13.631 6.947 1.00 72.19 392 GLY A O 1
ATOM 3176 N N . GLU A 1 393 ? -17.172 -15.756 7.661 1.00 83.75 393 GLU A N 1
ATOM 3177 C CA . GLU A 1 393 ? -16.760 -15.492 9.049 1.00 83.75 393 GLU A CA 1
ATOM 3178 C C . GLU A 1 393 ? -15.243 -15.607 9.282 1.00 83.75 393 GLU A C 1
ATOM 3180 O O . GLU A 1 393 ? -14.796 -15.777 10.409 1.00 83.75 393 GLU A O 1
ATOM 3185 N N . THR A 1 394 ? -14.420 -15.604 8.240 1.00 88.19 394 THR A N 1
ATOM 3186 C CA . THR A 1 394 ? -12.963 -15.758 8.350 1.00 88.19 394 THR A CA 1
ATOM 3187 C C . THR A 1 394 ? -12.289 -14.414 8.141 1.00 88.19 394 THR A C 1
ATOM 3189 O O . THR A 1 394 ? -12.548 -13.730 7.158 1.00 88.19 394 THR A O 1
ATOM 3192 N N . VAL A 1 395 ? -11.398 -14.052 9.055 1.00 90.00 395 VAL A N 1
ATOM 3193 C CA . VAL A 1 395 ? -10.594 -12.834 8.968 1.00 90.00 395 VAL A CA 1
ATOM 3194 C C . VAL A 1 395 ? -9.137 -13.251 8.838 1.00 90.00 395 VAL A C 1
ATOM 3196 O O . VAL A 1 395 ? -8.646 -14.075 9.617 1.00 90.00 395 VAL A O 1
ATOM 3199 N N . ILE A 1 396 ? -8.442 -12.701 7.844 1.00 89.88 396 ILE A N 1
ATOM 3200 C CA . ILE A 1 396 ? -6.998 -12.878 7.698 1.00 89.88 396 ILE A CA 1
ATOM 3201 C C . ILE A 1 396 ? -6.341 -11.665 8.343 1.00 89.88 396 ILE A C 1
ATOM 3203 O O . ILE A 1 396 ? -6.455 -10.540 7.861 1.00 89.88 396 ILE A O 1
ATOM 3207 N N . LEU A 1 397 ? -5.647 -11.893 9.453 1.00 89.31 397 LEU A N 1
ATOM 3208 C CA . LEU A 1 397 ? -5.039 -10.818 10.223 1.00 89.31 397 LEU A CA 1
ATOM 3209 C C . LEU A 1 397 ? -3.799 -10.236 9.546 1.00 89.31 397 LEU A C 1
ATOM 3211 O O . LEU A 1 397 ? -3.405 -9.155 9.941 1.00 89.31 397 LEU A O 1
ATOM 3215 N N . SER A 1 398 ? -3.175 -10.906 8.573 1.00 84.25 398 SER A N 1
ATOM 3216 C CA . SER A 1 398 ? -1.968 -10.409 7.902 1.00 84.25 398 SER A CA 1
ATOM 3217 C C . SER A 1 398 ? -2.029 -10.599 6.393 1.00 84.25 398 SER A C 1
ATOM 3219 O O . SER A 1 398 ? -2.112 -11.727 5.903 1.00 84.25 398 SER A O 1
ATOM 3221 N N . ALA A 1 399 ? -1.895 -9.496 5.664 1.00 80.12 399 ALA A N 1
ATOM 3222 C CA . ALA A 1 399 ? -1.772 -9.475 4.212 1.00 80.12 399 ALA A CA 1
ATOM 3223 C C . ALA A 1 399 ? -0.526 -10.210 3.695 1.00 80.12 399 ALA A C 1
ATOM 3225 O O . ALA A 1 399 ? -0.595 -10.890 2.675 1.00 80.12 399 ALA A O 1
ATOM 3226 N N . THR A 1 400 ? 0.590 -10.160 4.430 1.00 78.56 400 THR A N 1
ATOM 3227 C CA . THR A 1 400 ? 1.843 -10.827 4.031 1.00 78.56 400 THR A CA 1
ATOM 3228 C C . THR A 1 400 ? 1.680 -12.335 3.883 1.00 78.56 400 THR A C 1
ATOM 3230 O O . THR A 1 400 ? 2.226 -12.933 2.960 1.00 78.56 400 THR A O 1
ATOM 3233 N N . LEU A 1 401 ? 0.858 -12.957 4.736 1.00 80.81 401 LEU A N 1
ATOM 3234 C CA . LEU A 1 401 ? 0.563 -14.382 4.626 1.00 80.81 401 LEU A CA 1
ATOM 3235 C C . LEU A 1 401 ? -0.209 -14.684 3.337 1.00 80.81 401 LEU A C 1
ATOM 3237 O O . LEU A 1 401 ? 0.077 -15.676 2.674 1.00 80.81 401 LEU A O 1
ATOM 3241 N N . LEU A 1 402 ? -1.175 -13.836 2.973 1.00 82.38 402 LEU A N 1
ATOM 3242 C CA . LEU A 1 402 ? -1.931 -14.002 1.734 1.00 82.38 402 LEU A CA 1
ATOM 3243 C C . LEU A 1 402 ? -1.023 -13.864 0.505 1.00 82.38 402 LEU A C 1
ATOM 3245 O O . LEU A 1 402 ? -1.121 -14.690 -0.398 1.00 82.38 402 LEU A O 1
ATOM 3249 N N . ILE A 1 403 ? -0.101 -12.897 0.501 1.00 81.12 403 ILE A N 1
ATOM 3250 C CA . ILE A 1 403 ? 0.918 -12.764 -0.553 1.00 81.12 403 ILE A CA 1
ATOM 3251 C C . ILE A 1 403 ? 1.716 -14.061 -0.685 1.00 81.12 403 ILE A C 1
ATOM 3253 O O . ILE A 1 403 ? 1.900 -14.553 -1.794 1.00 81.12 403 ILE A O 1
ATOM 3257 N N . GLU A 1 404 ? 2.131 -14.662 0.432 1.00 79.88 404 GLU A N 1
ATOM 3258 C CA . GLU A 1 404 ? 2.883 -15.921 0.433 1.00 79.88 404 GLU A CA 1
ATOM 3259 C C . GLU A 1 404 ? 2.060 -17.096 -0.139 1.00 79.88 404 GLU A C 1
ATOM 3261 O O . GLU A 1 404 ? 2.588 -17.911 -0.900 1.00 79.88 404 GLU A O 1
ATOM 3266 N N . PHE A 1 405 ? 0.755 -17.168 0.160 1.00 84.62 405 PHE A N 1
ATOM 3267 C CA . PHE A 1 405 ? -0.154 -18.154 -0.443 1.00 84.62 405 PHE A CA 1
ATOM 3268 C C . PHE A 1 405 ? -0.278 -17.972 -1.958 1.00 84.62 405 PHE A C 1
ATOM 3270 O O . PHE A 1 405 ? -0.193 -18.956 -2.697 1.00 84.62 405 PHE A O 1
ATOM 3277 N N . ILE A 1 406 ? -0.464 -16.729 -2.409 1.00 84.19 406 ILE A N 1
ATOM 3278 C CA . ILE A 1 406 ? -0.588 -16.373 -3.826 1.00 84.19 406 ILE A CA 1
ATOM 3279 C C . ILE A 1 406 ? 0.718 -16.692 -4.565 1.00 84.19 406 ILE A C 1
ATOM 3281 O O . ILE A 1 406 ? 0.685 -17.337 -5.612 1.00 84.19 406 ILE A O 1
ATOM 3285 N N . ARG A 1 407 ? 1.869 -16.338 -3.979 1.00 79.25 407 ARG A N 1
ATOM 3286 C CA . ARG A 1 407 ? 3.213 -16.617 -4.512 1.00 79.25 407 ARG A CA 1
ATOM 3287 C C . ARG A 1 407 ? 3.413 -18.098 -4.816 1.00 79.25 407 ARG A C 1
ATOM 3289 O O . ARG A 1 407 ? 3.912 -18.438 -5.881 1.00 79.25 407 ARG A O 1
ATOM 3296 N N . GLN A 1 408 ? 2.991 -18.984 -3.907 1.00 80.88 408 GLN A N 1
ATOM 3297 C CA . GLN A 1 408 ? 3.141 -20.433 -4.097 1.00 80.88 408 GLN A CA 1
ATOM 3298 C C . GLN A 1 408 ? 2.371 -20.971 -5.306 1.00 80.88 408 GLN A C 1
ATOM 3300 O O . GLN A 1 408 ? 2.746 -22.023 -5.809 1.00 80.88 408 GLN A O 1
ATOM 3305 N N . ILE A 1 409 ? 1.333 -20.267 -5.771 1.00 81.69 409 ILE A N 1
ATOM 3306 C CA . ILE A 1 409 ? 0.536 -20.668 -6.935 1.00 81.69 409 ILE A CA 1
ATOM 3307 C C . ILE A 1 409 ? 0.944 -19.942 -8.211 1.00 81.69 409 ILE A C 1
ATOM 3309 O O . ILE A 1 409 ? 0.935 -20.574 -9.255 1.00 81.69 409 ILE A O 1
ATOM 3313 N N . ILE A 1 410 ? 1.242 -18.643 -8.154 1.00 75.81 410 ILE A N 1
ATOM 3314 C CA . ILE A 1 410 ? 1.489 -17.826 -9.355 1.00 75.81 410 ILE A CA 1
ATOM 3315 C C . ILE A 1 410 ? 2.965 -17.843 -9.762 1.00 75.81 410 ILE A C 1
ATOM 3317 O O . ILE A 1 410 ? 3.284 -17.785 -10.944 1.00 75.81 410 ILE A O 1
ATOM 3321 N N . CYS A 1 411 ? 3.869 -17.932 -8.788 1.00 65.31 411 CYS A N 1
ATOM 3322 C CA . CYS A 1 411 ? 5.305 -17.706 -8.969 1.00 65.31 411 CYS A CA 1
ATOM 3323 C C . CYS A 1 411 ? 6.114 -18.967 -8.641 1.00 65.31 411 CYS A C 1
ATOM 3325 O O . CYS A 1 411 ? 7.259 -18.878 -8.205 1.00 65.31 411 CYS A O 1
ATOM 3327 N N . HIS A 1 412 ? 5.505 -20.152 -8.749 1.00 65.94 412 HIS A N 1
ATOM 3328 C CA . HIS A 1 412 ? 6.164 -21.396 -8.365 1.00 65.94 412 HIS A CA 1
ATOM 3329 C C . HIS A 1 412 ? 7.417 -21.655 -9.216 1.00 65.94 412 HIS A C 1
ATOM 3331 O O . HIS A 1 412 ? 7.305 -21.975 -10.399 1.00 65.94 412 HIS A O 1
ATOM 3337 N N . ASN A 1 413 ? 8.602 -21.554 -8.602 1.00 57.16 413 ASN A N 1
ATOM 3338 C CA . ASN A 1 413 ? 9.859 -21.977 -9.208 1.00 57.16 413 ASN A CA 1
ATOM 3339 C C . ASN A 1 413 ? 10.189 -23.409 -8.738 1.00 57.16 413 ASN A C 1
ATOM 3341 O O . ASN A 1 413 ? 10.397 -23.620 -7.537 1.00 57.16 413 ASN A O 1
ATOM 3345 N N . PRO A 1 414 ? 10.263 -24.405 -9.641 1.00 50.09 414 PRO A N 1
ATOM 3346 C CA . PRO A 1 414 ? 10.521 -25.802 -9.278 1.00 50.09 414 PRO A CA 1
ATOM 3347 C C . PRO A 1 414 ? 11.832 -25.998 -8.501 1.00 50.09 414 PRO A C 1
ATOM 3349 O O . PRO A 1 414 ? 11.934 -26.910 -7.678 1.00 50.09 414 PRO A O 1
ATOM 3352 N N . SER A 1 415 ? 12.809 -25.109 -8.718 1.00 46.94 415 SER A N 1
ATOM 3353 C CA . SER A 1 415 ? 14.128 -25.135 -8.074 1.00 46.94 415 SER A CA 1
ATOM 3354 C C . SER A 1 415 ? 14.102 -24.845 -6.563 1.00 46.94 415 SER A C 1
ATOM 3356 O O . SER A 1 415 ? 14.970 -25.336 -5.844 1.00 46.94 415 SER A O 1
ATOM 3358 N N . GLU A 1 416 ? 13.083 -24.142 -6.043 1.00 47.72 416 GLU A N 1
ATOM 3359 C CA . GLU A 1 416 ? 12.914 -23.905 -4.595 1.00 47.72 416 GLU A CA 1
ATOM 3360 C C . GLU A 1 416 ? 12.450 -25.169 -3.842 1.00 47.72 416 GLU A C 1
ATOM 3362 O O . GLU A 1 416 ? 12.594 -25.284 -2.620 1.00 47.72 416 GLU A O 1
ATOM 3367 N N . SER A 1 417 ? 11.892 -26.153 -4.555 1.00 48.91 417 SER A N 1
ATOM 3368 C CA . SER A 1 417 ? 11.412 -27.400 -3.964 1.00 48.91 417 SER A CA 1
ATOM 3369 C C . SER A 1 417 ? 12.524 -28.454 -3.951 1.00 48.91 417 SER A C 1
ATOM 3371 O O . SER A 1 417 ? 12.628 -29.312 -4.818 1.00 48.91 417 SER A O 1
ATOM 3373 N N . GLY A 1 418 ? 13.383 -28.410 -2.930 1.00 43.09 418 GLY A N 1
ATOM 3374 C CA . GLY A 1 418 ? 14.532 -29.315 -2.757 1.00 43.09 418 GLY A CA 1
ATOM 3375 C C . GLY A 1 418 ? 14.229 -30.818 -2.582 1.00 43.09 418 GLY A C 1
ATOM 3376 O O . GLY A 1 418 ? 15.030 -31.520 -1.967 1.00 43.09 418 GLY A O 1
ATOM 3377 N N . LYS A 1 419 ? 13.093 -31.342 -3.063 1.00 45.06 419 LYS A N 1
ATOM 3378 C CA . LYS A 1 419 ? 12.773 -32.778 -3.112 1.00 45.06 419 LYS A CA 1
ATOM 3379 C C . LYS A 1 419 ? 11.842 -33.094 -4.283 1.00 45.06 419 LYS A C 1
ATOM 3381 O O . LYS A 1 419 ? 10.712 -32.628 -4.266 1.00 45.06 419 LYS A O 1
ATOM 3386 N N . SER A 1 420 ? 12.309 -33.960 -5.193 1.00 46.84 420 SER A N 1
ATOM 3387 C CA . SER A 1 420 ? 11.543 -34.916 -6.021 1.00 46.84 420 SER A CA 1
ATOM 3388 C C . SER A 1 420 ? 10.042 -34.614 -6.149 1.00 46.84 420 SER A C 1
ATOM 3390 O O . SER A 1 420 ? 9.210 -35.365 -5.634 1.00 46.84 420 SER A O 1
ATOM 3392 N N . MET A 1 421 ? 9.695 -33.514 -6.811 1.00 53.06 421 MET A N 1
ATOM 3393 C CA . MET A 1 421 ? 8.351 -33.332 -7.348 1.00 53.06 421 MET A CA 1
ATOM 3394 C C . MET A 1 421 ? 8.221 -34.179 -8.608 1.00 53.06 421 MET A C 1
ATOM 3396 O O . MET A 1 421 ? 9.211 -34.453 -9.285 1.00 53.06 421 MET A O 1
ATOM 3400 N N . ASP A 1 422 ? 7.005 -34.631 -8.887 1.00 55.38 422 ASP A N 1
ATOM 3401 C CA . ASP A 1 422 ? 6.701 -35.372 -10.104 1.00 55.38 422 ASP A CA 1
ATOM 3402 C C . ASP A 1 422 ? 6.965 -34.437 -11.294 1.00 55.38 422 ASP A C 1
ATOM 3404 O O . ASP A 1 422 ? 6.222 -33.472 -11.489 1.00 55.38 422 ASP A O 1
ATOM 3408 N N . ASN A 1 423 ? 8.059 -34.658 -12.036 1.00 60.09 423 ASN A N 1
ATOM 3409 C CA . ASN A 1 423 ? 8.478 -33.790 -13.148 1.00 60.09 423 ASN A CA 1
ATOM 3410 C C . ASN A 1 423 ? 7.324 -33.542 -14.134 1.00 60.09 423 ASN A C 1
ATOM 3412 O O . ASN A 1 423 ? 7.206 -32.455 -14.690 1.00 60.09 423 ASN A O 1
ATOM 3416 N N . GLN A 1 424 ? 6.416 -34.512 -14.254 1.00 58.88 424 GLN A N 1
ATOM 3417 C CA . GLN A 1 424 ? 5.218 -34.442 -15.079 1.00 58.88 424 GLN A CA 1
ATOM 3418 C C . GLN A 1 424 ? 4.232 -33.336 -14.646 1.00 58.88 424 GLN A C 1
ATOM 3420 O O . GLN A 1 424 ? 3.674 -32.648 -15.494 1.00 58.88 424 GLN A O 1
ATOM 3425 N N . LEU A 1 425 ? 4.042 -33.100 -13.340 1.00 60.16 425 LEU A N 1
ATOM 3426 C CA . LEU A 1 425 ? 3.147 -32.042 -12.835 1.00 60.16 425 LEU A CA 1
ATOM 3427 C C . LEU A 1 425 ? 3.736 -30.639 -13.034 1.00 60.16 425 LEU A C 1
ATOM 3429 O O . LEU A 1 425 ? 2.996 -29.670 -13.204 1.00 60.16 425 LEU A O 1
ATOM 3433 N N . VAL A 1 426 ? 5.065 -30.529 -13.000 1.00 62.88 426 VAL A N 1
ATOM 3434 C CA . VAL A 1 426 ? 5.783 -29.279 -13.280 1.00 62.88 426 VAL A CA 1
ATOM 3435 C C . VAL A 1 426 ? 5.737 -28.961 -14.776 1.00 62.88 426 VAL A C 1
ATOM 3437 O O . VAL A 1 426 ? 5.495 -27.813 -15.146 1.00 62.88 426 VAL A O 1
ATOM 3440 N N . GLU A 1 427 ? 5.894 -29.971 -15.633 1.00 60.81 427 GLU A N 1
ATOM 3441 C CA . GLU A 1 427 ? 5.738 -29.836 -17.085 1.00 60.81 427 GLU A CA 1
ATOM 3442 C C . GLU A 1 427 ? 4.303 -29.442 -17.478 1.00 60.81 427 GLU A C 1
ATOM 3444 O O . GLU A 1 427 ? 4.122 -28.546 -18.301 1.00 60.81 427 GLU A O 1
ATOM 3449 N N . GLU A 1 428 ? 3.269 -30.026 -16.858 1.00 59.78 428 GLU A N 1
ATOM 3450 C CA . GLU A 1 428 ? 1.867 -29.637 -17.096 1.00 59.78 428 GLU A CA 1
ATOM 3451 C C . GLU A 1 428 ? 1.584 -28.171 -16.719 1.00 59.78 428 GLU A C 1
ATOM 3453 O O . GLU A 1 428 ? 0.897 -27.460 -17.464 1.00 59.78 428 GLU A O 1
ATOM 3458 N N . LEU A 1 429 ? 2.157 -27.703 -15.602 1.00 66.19 429 LEU A N 1
ATOM 3459 C CA . LEU A 1 429 ? 2.071 -26.311 -15.154 1.00 66.19 429 LEU A CA 1
ATOM 3460 C C . LEU A 1 429 ? 2.720 -25.355 -16.165 1.00 66.19 429 LEU A C 1
ATOM 3462 O O . LEU A 1 429 ? 2.120 -24.336 -16.509 1.00 66.19 429 LEU A O 1
ATOM 3466 N N . GLN A 1 430 ? 3.899 -25.709 -16.686 1.00 61.22 430 GLN A N 1
ATOM 3467 C CA . GLN A 1 430 ? 4.639 -24.906 -17.666 1.00 61.22 430 GLN A CA 1
ATOM 3468 C C . GLN A 1 430 ? 4.002 -24.908 -19.064 1.00 61.22 430 GLN A C 1
ATOM 3470 O O . GLN A 1 430 ? 4.094 -23.913 -19.777 1.00 61.22 430 GLN A O 1
ATOM 3475 N N . GLN A 1 431 ? 3.355 -26.004 -19.472 1.00 59.75 431 GLN A N 1
ATOM 3476 C CA . GLN A 1 431 ? 2.821 -26.143 -20.832 1.00 59.75 431 GLN A CA 1
ATOM 3477 C C . GLN A 1 431 ? 1.391 -25.611 -20.999 1.00 59.75 431 GLN A C 1
ATOM 3479 O O . GLN A 1 431 ? 1.055 -25.120 -22.075 1.00 59.75 431 GLN A O 1
ATOM 3484 N N . HIS A 1 432 ? 0.541 -25.709 -19.971 1.00 65.56 432 HIS A N 1
ATOM 3485 C CA . HIS A 1 432 ? -0.898 -25.430 -20.110 1.00 65.56 432 HIS A CA 1
ATOM 3486 C C . HIS A 1 432 ? -1.425 -24.371 -19.137 1.00 65.56 432 HIS A C 1
ATOM 3488 O O . HIS A 1 432 ? -2.610 -24.039 -19.196 1.00 65.56 432 HIS A O 1
ATOM 3494 N N . GLY A 1 433 ? -0.586 -23.860 -18.227 1.00 76.06 433 GLY A N 1
ATOM 3495 C CA . GLY A 1 433 ? -1.018 -22.971 -17.145 1.00 76.06 433 GLY A CA 1
ATOM 3496 C C . GLY A 1 433 ? -2.022 -23.622 -16.191 1.00 76.06 433 GLY A C 1
ATOM 3497 O O . GLY A 1 433 ? -2.748 -22.930 -15.476 1.00 76.06 433 GLY A O 1
ATOM 3498 N N . LYS A 1 434 ? -2.087 -24.960 -16.188 1.00 83.69 434 LYS A N 1
ATOM 3499 C CA . LYS A 1 434 ? -2.972 -25.747 -15.334 1.00 83.69 434 LYS A CA 1
ATOM 3500 C C . LYS A 1 434 ? -2.210 -26.183 -14.085 1.00 83.69 434 LYS A C 1
ATOM 3502 O O . LYS A 1 434 ? -1.231 -26.914 -14.164 1.00 83.69 434 LYS A O 1
ATOM 3507 N N . VAL A 1 435 ? -2.693 -25.777 -12.919 1.00 84.38 435 VAL A N 1
ATOM 3508 C CA . VAL A 1 435 ? -2.173 -26.177 -11.612 1.00 84.38 435 VAL A CA 1
ATOM 3509 C C . VAL A 1 435 ? -3.112 -27.230 -11.029 1.00 84.38 435 VAL A C 1
ATOM 3511 O O . VAL A 1 435 ? -4.203 -26.916 -10.546 1.00 84.38 435 VAL A O 1
ATOM 3514 N N . ALA A 1 436 ? -2.703 -28.498 -11.088 1.00 85.50 436 ALA A N 1
ATOM 3515 C CA . ALA A 1 436 ? -3.490 -29.601 -10.545 1.00 85.50 436 ALA A CA 1
ATOM 3516 C C . ALA A 1 436 ? -3.681 -29.463 -9.025 1.00 85.50 436 ALA A C 1
ATOM 3518 O O . ALA A 1 436 ? -2.769 -29.043 -8.307 1.00 85.50 436 ALA A O 1
ATOM 3519 N N . HIS A 1 437 ? -4.829 -29.885 -8.491 1.00 89.19 437 HIS A N 1
ATOM 3520 C CA . HIS A 1 437 ? -5.098 -29.805 -7.054 1.00 89.19 437 HIS A CA 1
ATOM 3521 C C . HIS A 1 437 ? -4.041 -30.537 -6.215 1.00 89.19 437 HIS A C 1
ATOM 3523 O O . HIS A 1 437 ? -3.604 -30.007 -5.195 1.00 89.19 437 HIS A O 1
ATOM 3529 N N . ARG A 1 438 ? -3.554 -31.692 -6.687 1.00 86.00 438 ARG A N 1
ATOM 3530 C CA . ARG A 1 438 ? -2.462 -32.445 -6.041 1.00 86.00 438 ARG A CA 1
ATOM 3531 C C . ARG A 1 438 ? -1.178 -31.625 -5.907 1.00 86.00 438 ARG A C 1
ATOM 3533 O O . ARG A 1 438 ? -0.466 -31.751 -4.914 1.00 86.00 438 ARG A O 1
ATOM 3540 N N . LEU A 1 439 ? -0.892 -30.770 -6.891 1.00 82.94 439 LEU A N 1
ATOM 3541 C CA . LEU A 1 439 ? 0.252 -29.868 -6.846 1.00 82.94 439 LEU A CA 1
ATOM 3542 C C . LEU A 1 439 ? 0.025 -28.770 -5.801 1.00 82.94 439 LEU A C 1
ATOM 3544 O O . LEU A 1 439 ? 0.901 -28.527 -4.974 1.00 82.94 439 LEU A O 1
ATOM 3548 N N . VAL A 1 440 ? -1.182 -28.200 -5.741 1.00 86.12 440 VAL A N 1
ATOM 3549 C CA . VAL A 1 440 ? -1.563 -27.253 -4.677 1.00 86.12 440 VAL A CA 1
ATOM 3550 C C . VAL A 1 440 ? -1.400 -27.887 -3.288 1.00 86.12 440 VAL A C 1
ATOM 3552 O O . VAL A 1 440 ? -0.846 -27.264 -2.387 1.00 86.12 440 VAL A O 1
ATOM 3555 N N . GLU A 1 441 ? -1.796 -29.149 -3.105 1.00 87.81 441 GLU A N 1
ATOM 3556 C CA . GLU A 1 441 ? -1.625 -29.885 -1.841 1.00 87.81 441 GLU A CA 1
ATOM 3557 C C . GLU A 1 441 ? -0.169 -30.218 -1.491 1.00 87.81 441 GLU A C 1
ATOM 3559 O O . GLU A 1 441 ? 0.130 -30.554 -0.345 1.00 87.81 441 GLU A O 1
ATOM 3564 N N . SER A 1 442 ? 0.759 -30.121 -2.438 1.00 83.25 442 SER A N 1
ATOM 3565 C CA . SER A 1 442 ? 2.183 -30.316 -2.158 1.00 83.25 442 SER A CA 1
ATOM 3566 C C . SER A 1 442 ? 2.821 -29.069 -1.530 1.00 83.25 442 SER A C 1
ATOM 3568 O O . SER A 1 442 ? 3.777 -29.173 -0.743 1.00 83.25 442 SER A O 1
ATOM 3570 N N . PHE A 1 443 ? 2.265 -27.885 -1.823 1.00 83.69 443 PHE A N 1
ATOM 3571 C CA . PHE A 1 443 ? 2.833 -26.614 -1.406 1.00 83.69 443 PHE A CA 1
ATOM 3572 C C . PHE A 1 443 ? 2.823 -26.456 0.109 1.00 83.69 443 PHE A C 1
ATOM 3574 O O . PHE A 1 443 ? 1.935 -26.920 0.834 1.00 83.69 443 PHE A O 1
ATOM 3581 N N . SER A 1 444 ? 3.868 -25.802 0.616 1.00 83.06 444 SER A N 1
ATOM 3582 C CA . SER A 1 444 ? 4.160 -25.806 2.042 1.00 83.06 444 SER A CA 1
ATOM 3583 C C . SER A 1 444 ? 3.019 -25.191 2.862 1.00 83.06 444 SER A C 1
ATOM 3585 O O . SER A 1 444 ? 2.661 -25.751 3.901 1.00 83.06 444 SER A O 1
ATOM 3587 N N . LEU A 1 445 ? 2.407 -24.093 2.418 1.00 85.44 445 LEU A N 1
ATOM 3588 C CA . LEU A 1 445 ? 1.313 -23.453 3.150 1.00 85.44 445 LEU A CA 1
ATOM 3589 C C . LEU A 1 445 ? -0.025 -24.153 2.903 1.00 85.44 445 LEU A C 1
ATOM 3591 O O . LEU A 1 445 ? -0.739 -24.474 3.855 1.00 85.44 445 LEU A O 1
ATOM 3595 N N . TRP A 1 446 ? -0.328 -24.446 1.641 1.00 89.12 446 TRP A N 1
ATOM 3596 C CA . TRP A 1 446 ? -1.607 -24.999 1.194 1.00 89.12 446 TRP A CA 1
ATOM 3597 C C . TRP A 1 446 ? -1.924 -26.366 1.809 1.00 89.12 446 TRP A C 1
ATOM 3599 O O . TRP A 1 446 ? -3.040 -26.575 2.283 1.00 89.12 446 TRP A O 1
ATOM 3609 N N . LYS A 1 447 ? -0.927 -27.248 1.962 1.00 88.44 447 LYS A N 1
ATOM 3610 C CA . LYS A 1 447 ? -1.094 -28.567 2.609 1.00 88.44 447 LYS A CA 1
ATOM 3611 C C . LYS A 1 447 ? -1.516 -28.525 4.079 1.00 88.44 447 LYS A C 1
ATOM 3613 O O . LYS A 1 447 ? -1.781 -29.554 4.698 1.00 88.44 447 LYS A O 1
ATOM 3618 N N . ARG A 1 448 ? -1.467 -27.343 4.701 1.00 88.31 448 ARG A N 1
ATOM 3619 C CA . ARG A 1 448 ? -1.799 -27.129 6.118 1.00 88.31 448 ARG A CA 1
ATOM 3620 C C . ARG A 1 448 ? -3.211 -26.574 6.307 1.00 88.31 448 ARG A C 1
ATOM 3622 O O . ARG A 1 448 ? -3.634 -26.452 7.460 1.00 88.31 448 ARG A O 1
ATOM 3629 N N . LEU A 1 449 ? -3.907 -26.248 5.218 1.00 88.94 449 LEU A N 1
ATOM 3630 C CA . LEU A 1 449 ? -5.275 -25.745 5.220 1.00 88.94 449 LEU A CA 1
ATOM 3631 C C . LEU A 1 449 ? -6.292 -26.880 5.392 1.00 88.94 449 LEU A C 1
ATOM 3633 O O . LEU A 1 449 ? -6.061 -28.023 5.011 1.00 88.94 449 LEU A O 1
ATOM 3637 N N . THR A 1 450 ? -7.442 -26.554 5.978 1.00 88.81 450 THR A N 1
ATOM 3638 C CA . THR A 1 450 ? -8.628 -27.428 5.950 1.00 88.81 450 THR A CA 1
ATOM 3639 C C . THR A 1 450 ? -9.323 -27.351 4.582 1.00 88.81 450 THR A C 1
ATOM 3641 O O . THR A 1 450 ? -9.158 -26.343 3.897 1.00 88.81 450 THR A O 1
ATOM 3644 N N . PRO A 1 451 ? -10.169 -28.326 4.193 1.00 89.31 451 PRO A N 1
ATOM 3645 C CA . PRO A 1 451 ? -10.917 -28.257 2.930 1.00 89.31 451 PRO A CA 1
ATOM 3646 C C . PRO A 1 451 ? -11.767 -26.984 2.785 1.00 89.31 451 PRO A C 1
ATOM 3648 O O . PRO A 1 451 ? -11.820 -26.390 1.710 1.00 89.31 451 PRO A O 1
ATOM 3651 N N . LYS A 1 452 ? -12.362 -26.500 3.888 1.00 87.12 452 LYS A N 1
ATOM 3652 C CA . LYS A 1 452 ? -13.083 -25.216 3.916 1.00 87.12 452 LYS A CA 1
ATOM 3653 C C . LYS A 1 452 ? -12.149 -24.053 3.563 1.00 87.12 452 LYS A C 1
ATOM 3655 O O . LYS A 1 452 ? -12.471 -23.267 2.683 1.00 87.12 452 LYS A O 1
ATOM 3660 N N . GLN A 1 453 ? -10.983 -23.967 4.205 1.00 87.50 453 GLN A N 1
ATOM 3661 C CA . GLN A 1 453 ? -10.001 -22.911 3.930 1.00 87.50 453 GLN A CA 1
ATOM 3662 C C . GLN A 1 453 ? -9.418 -23.013 2.515 1.00 87.50 453 GLN A C 1
ATOM 3664 O O . GLN A 1 453 ? -9.233 -21.993 1.867 1.00 87.50 453 GLN A O 1
ATOM 3669 N N . MET A 1 454 ? -9.172 -24.225 2.014 1.00 90.75 454 MET A N 1
ATOM 3670 C CA . MET A 1 454 ? -8.718 -24.463 0.640 1.00 90.75 454 MET A CA 1
ATOM 3671 C C . MET A 1 454 ? -9.682 -23.833 -0.372 1.00 90.75 454 MET A C 1
ATOM 3673 O O . MET A 1 454 ? -9.256 -23.067 -1.233 1.00 90.75 454 MET A O 1
ATOM 3677 N N . LEU A 1 455 ? -10.985 -24.099 -0.225 1.00 89.69 455 LEU A N 1
ATOM 3678 C CA . LEU A 1 455 ? -12.018 -23.488 -1.059 1.00 89.69 455 LEU A CA 1
ATOM 3679 C C . LEU A 1 455 ? -12.019 -21.959 -0.935 1.00 89.69 455 LEU A C 1
ATOM 3681 O O . LEU A 1 455 ? -12.017 -21.272 -1.950 1.00 89.69 455 LEU A O 1
ATOM 3685 N N . GLN A 1 456 ? -11.973 -21.425 0.289 1.00 87.38 456 GLN A N 1
ATOM 3686 C CA . GLN A 1 456 ? -11.957 -19.976 0.526 1.00 87.38 456 GLN A CA 1
ATOM 3687 C C . GLN A 1 456 ? -10.775 -19.286 -0.171 1.00 87.38 456 GLN A C 1
ATOM 3689 O O . GLN A 1 456 ? -10.959 -18.262 -0.820 1.00 87.38 456 GLN A O 1
ATOM 3694 N N . PHE A 1 457 ? -9.569 -19.857 -0.091 1.00 88.19 457 PHE A N 1
ATOM 3695 C CA . PHE A 1 457 ? -8.390 -19.300 -0.759 1.00 88.19 457 PHE A CA 1
ATOM 3696 C C . PHE A 1 457 ? -8.458 -19.442 -2.285 1.00 88.19 457 PHE A C 1
ATOM 3698 O O . PHE A 1 457 ? -8.046 -18.525 -2.989 1.00 88.19 457 PHE A O 1
ATOM 3705 N N . LYS A 1 458 ? -9.015 -20.536 -2.819 1.00 90.31 458 LYS A N 1
ATOM 3706 C CA . LYS A 1 458 ? -9.246 -20.677 -4.268 1.00 90.31 458 LYS A CA 1
ATOM 3707 C C . LYS A 1 458 ? -10.268 -19.664 -4.791 1.00 90.31 458 LYS A C 1
ATOM 3709 O O . LYS A 1 458 ? -10.026 -19.027 -5.812 1.00 90.31 458 LYS A O 1
ATOM 3714 N N . LEU A 1 459 ? -11.365 -19.462 -4.064 1.00 88.00 459 LEU A N 1
ATOM 3715 C CA . LEU A 1 459 ? -12.349 -18.419 -4.362 1.00 88.00 459 LEU A CA 1
ATOM 3716 C C . LEU A 1 459 ? -11.731 -17.021 -4.279 1.00 88.00 459 LEU A C 1
ATOM 3718 O O . LEU A 1 459 ? -12.062 -16.160 -5.086 1.00 88.00 459 LEU A O 1
ATOM 3722 N N . LEU A 1 460 ? -10.804 -16.800 -3.345 1.00 87.06 460 LEU A N 1
ATOM 3723 C CA . LEU A 1 460 ? -10.087 -15.536 -3.223 1.00 87.06 460 LEU A CA 1
ATOM 3724 C C . LEU A 1 460 ? -9.166 -15.281 -4.429 1.00 87.06 460 LEU A C 1
ATOM 3726 O O . LEU A 1 460 ? -9.153 -14.177 -4.964 1.00 87.06 460 LEU A O 1
ATOM 3730 N N . LEU A 1 461 ? -8.462 -16.304 -4.925 1.00 87.88 461 LEU A N 1
ATOM 3731 C CA . LEU A 1 461 ? -7.690 -16.199 -6.172 1.00 87.88 461 LEU A CA 1
ATOM 3732 C C . LEU A 1 461 ? -8.579 -15.892 -7.380 1.00 87.88 461 LEU A C 1
ATOM 3734 O O . LEU A 1 461 ? -8.193 -15.089 -8.227 1.00 87.88 461 LEU A O 1
ATOM 3738 N N . GLN A 1 462 ? -9.765 -16.500 -7.451 1.00 87.44 462 GLN A N 1
ATOM 3739 C CA . GLN A 1 462 ? -10.748 -16.213 -8.496 1.00 87.44 462 GLN A CA 1
ATOM 3740 C C . GLN A 1 462 ? -11.300 -14.791 -8.383 1.00 87.44 462 GLN A C 1
ATOM 3742 O O . GLN A 1 462 ? -11.417 -14.101 -9.394 1.00 87.44 462 GLN A O 1
ATOM 3747 N N . HIS A 1 463 ? -11.584 -14.326 -7.165 1.00 84.31 463 HIS A N 1
ATOM 3748 C CA . HIS A 1 463 ? -12.020 -12.958 -6.898 1.00 84.31 463 HIS A CA 1
ATOM 3749 C C . HIS A 1 463 ? -10.977 -11.937 -7.376 1.00 84.31 463 HIS 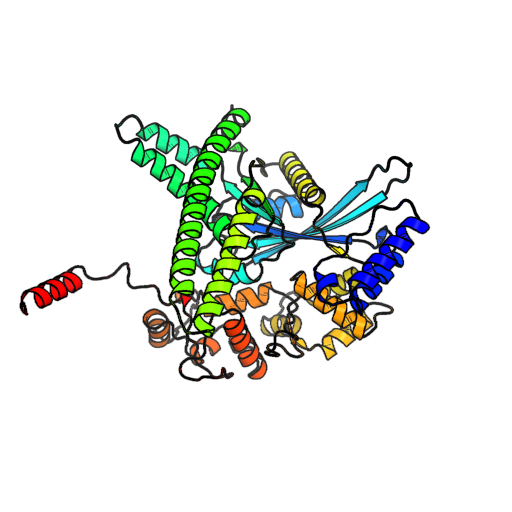A C 1
ATOM 3751 O O . HIS A 1 463 ? -11.319 -10.972 -8.055 1.00 84.31 463 HIS A O 1
ATOM 3757 N N . PHE A 1 464 ? -9.694 -12.212 -7.135 1.00 81.81 464 PHE A N 1
ATOM 3758 C CA . PHE A 1 464 ? -8.583 -11.410 -7.650 1.00 81.81 464 PHE A CA 1
ATOM 3759 C C . PHE A 1 464 ? -8.254 -11.647 -9.132 1.00 81.81 464 PHE A C 1
ATOM 3761 O O . PHE A 1 464 ? -7.307 -11.055 -9.646 1.00 81.81 464 PHE A O 1
ATOM 3768 N N . ARG A 1 465 ? -9.017 -12.502 -9.830 1.00 84.69 465 ARG A N 1
ATOM 3769 C CA . ARG A 1 465 ? -8.812 -12.879 -11.241 1.00 84.69 465 ARG A CA 1
ATOM 3770 C C . ARG A 1 465 ? -7.421 -13.456 -11.532 1.00 84.69 465 ARG A C 1
ATOM 3772 O O . ARG A 1 465 ? -6.884 -13.289 -12.622 1.00 84.69 465 ARG A O 1
ATOM 3779 N N . LEU A 1 466 ? -6.846 -14.142 -10.550 1.00 84.94 466 LEU A N 1
ATOM 3780 C CA . LEU A 1 466 ? -5.520 -14.751 -10.634 1.00 84.94 466 LEU A CA 1
ATOM 3781 C C . LEU A 1 466 ? -5.568 -16.218 -11.044 1.00 84.94 466 LEU A C 1
ATOM 3783 O O . LEU A 1 466 ? -4.638 -16.714 -11.674 1.00 84.94 466 LEU A O 1
ATOM 3787 N N . ALA A 1 467 ? -6.630 -16.916 -10.645 1.00 88.38 467 ALA A N 1
ATOM 3788 C CA . ALA A 1 467 ? -6.822 -18.323 -10.949 1.00 88.38 467 ALA A CA 1
ATOM 3789 C C . ALA A 1 467 ? -8.306 -18.646 -11.137 1.00 88.38 467 ALA A C 1
ATOM 3791 O O . ALA A 1 467 ? -9.158 -18.115 -10.429 1.00 88.38 467 ALA A O 1
ATOM 3792 N N . PHE A 1 468 ? -8.608 -19.555 -12.056 1.00 89.25 468 PHE A N 1
ATOM 3793 C CA . PHE A 1 468 ? -9.967 -19.964 -12.414 1.00 89.25 468 PHE A CA 1
ATOM 3794 C C . PHE A 1 468 ? -10.113 -21.487 -12.298 1.00 89.25 468 PHE A C 1
ATOM 3796 O O . PHE A 1 468 ? -9.111 -22.188 -12.425 1.00 89.25 468 PHE A O 1
ATOM 3803 N N . PRO A 1 469 ? -11.313 -22.035 -12.042 1.00 90.62 469 PRO A N 1
ATOM 3804 C CA . PRO A 1 469 ? -11.494 -23.484 -11.995 1.00 90.62 469 PRO A CA 1
ATOM 3805 C C . PRO A 1 469 ? -11.247 -24.105 -13.378 1.00 90.62 469 PRO A C 1
ATOM 3807 O O . PRO A 1 469 ? -11.759 -23.629 -14.392 1.00 90.62 469 PRO A O 1
ATOM 3810 N N . ALA A 1 470 ? -10.459 -25.180 -13.438 1.00 83.62 470 ALA A N 1
ATOM 3811 C CA . ALA A 1 470 ? -10.230 -25.903 -14.682 1.00 83.62 470 ALA A CA 1
ATOM 3812 C C . ALA A 1 470 ? -11.423 -26.825 -14.985 1.00 83.62 470 ALA A C 1
ATOM 3814 O O . ALA A 1 470 ? -11.638 -27.831 -14.311 1.00 83.62 470 ALA A O 1
ATOM 3815 N N . GLY A 1 471 ? -12.202 -26.488 -16.013 1.00 73.00 471 GLY A N 1
ATOM 3816 C CA . GLY A 1 471 ? -13.269 -27.331 -16.568 1.00 73.00 471 GLY A CA 1
ATOM 3817 C C . GLY A 1 471 ? -14.640 -27.244 -15.882 1.00 73.00 471 GLY A C 1
ATOM 3818 O O . GLY A 1 471 ? -15.643 -27.439 -16.563 1.00 73.00 471 GLY A O 1
ATOM 3819 N N . ALA A 1 472 ? -14.719 -26.937 -14.583 1.00 71.31 472 ALA A N 1
ATOM 3820 C CA . ALA A 1 472 ? -15.989 -26.723 -13.875 1.00 71.31 472 ALA A CA 1
ATOM 3821 C C . ALA A 1 472 ? -16.406 -25.241 -13.884 1.00 71.31 472 ALA A C 1
ATOM 3823 O O . ALA A 1 472 ? -15.550 -24.361 -13.873 1.00 71.31 472 ALA A O 1
ATOM 3824 N N . THR A 1 473 ? -17.715 -24.960 -13.866 1.00 71.31 473 THR A N 1
ATOM 3825 C CA . THR A 1 473 ? -18.243 -23.588 -13.730 1.00 71.31 473 THR A CA 1
ATOM 3826 C C . THR A 1 473 ? -18.025 -23.018 -12.329 1.00 71.31 473 THR A C 1
ATOM 3828 O O . THR A 1 473 ? -17.729 -21.834 -12.195 1.00 71.31 473 THR A O 1
ATOM 3831 N N . ASP A 1 474 ? -18.111 -23.868 -11.302 1.00 83.19 474 ASP A N 1
ATOM 3832 C CA . ASP A 1 474 ? -17.996 -23.472 -9.899 1.00 83.19 474 ASP A CA 1
ATOM 3833 C C . ASP A 1 474 ? -16.709 -24.006 -9.262 1.00 83.19 474 ASP A C 1
ATOM 3835 O O . ASP A 1 474 ? -16.314 -25.158 -9.462 1.00 83.19 474 ASP A O 1
ATOM 3839 N N . MET A 1 475 ? -16.066 -23.168 -8.449 1.00 87.75 475 MET A N 1
ATOM 3840 C CA . MET A 1 475 ? -14.852 -23.521 -7.718 1.00 87.75 475 MET A CA 1
ATOM 3841 C C . MET A 1 475 ? -15.166 -24.433 -6.526 1.00 87.75 475 MET A C 1
ATOM 3843 O O . MET A 1 475 ? -16.016 -24.127 -5.690 1.00 87.75 475 MET A O 1
ATOM 3847 N N . THR A 1 476 ? -14.416 -25.526 -6.393 1.00 90.12 476 THR A N 1
ATOM 3848 C CA . THR A 1 476 ? -14.479 -26.464 -5.261 1.00 90.12 476 THR A CA 1
ATOM 3849 C C . THR A 1 476 ? -13.126 -26.574 -4.549 1.00 90.12 476 THR A C 1
ATOM 3851 O O . THR A 1 476 ? -12.083 -26.185 -5.080 1.00 90.12 476 THR A O 1
ATOM 3854 N N . ALA A 1 477 ? -13.114 -27.145 -3.338 1.00 88.25 477 ALA A N 1
ATOM 3855 C CA . ALA A 1 477 ? -11.873 -27.380 -2.592 1.00 88.25 477 ALA A CA 1
ATOM 3856 C C . ALA A 1 477 ? -10.871 -28.247 -3.377 1.00 88.25 477 ALA A C 1
ATOM 3858 O O . ALA A 1 477 ? -9.668 -28.019 -3.281 1.00 88.25 477 ALA A O 1
ATOM 3859 N N . GLU A 1 478 ? -11.367 -29.164 -4.209 1.00 90.62 478 GLU A N 1
ATOM 3860 C CA . GLU A 1 478 ? -10.573 -30.119 -4.989 1.00 90.62 478 GLU A CA 1
ATOM 3861 C C . GLU A 1 478 ? -10.363 -29.690 -6.449 1.00 90.62 478 GLU A C 1
ATOM 3863 O O . GLU A 1 478 ? -9.740 -30.412 -7.219 1.00 90.62 478 GLU A O 1
ATOM 3868 N N . SER A 1 479 ? -10.855 -28.510 -6.845 1.00 89.44 479 SER A N 1
ATOM 3869 C CA . SER A 1 479 ? -10.747 -28.042 -8.231 1.00 89.44 479 SER A CA 1
ATOM 3870 C C . SER A 1 479 ? -9.295 -27.852 -8.659 1.00 89.44 479 SER A C 1
ATOM 3872 O O . SER A 1 479 ? -8.513 -27.211 -7.952 1.00 89.44 479 SER A O 1
ATOM 3874 N N . ASP A 1 480 ? -8.954 -28.350 -9.839 1.00 89.62 480 ASP A N 1
ATOM 3875 C CA . ASP A 1 480 ? -7.759 -27.911 -10.550 1.00 89.62 480 ASP A CA 1
ATOM 3876 C C . ASP A 1 480 ? -7.899 -26.424 -10.910 1.00 89.62 480 ASP A C 1
ATOM 3878 O O . ASP A 1 480 ? -9.011 -25.921 -11.096 1.00 89.62 480 ASP A O 1
ATOM 3882 N N . LEU A 1 481 ? -6.778 -25.715 -11.007 1.00 89.81 481 LEU A N 1
ATOM 3883 C CA . LEU A 1 481 ? -6.755 -24.285 -11.294 1.00 89.81 481 LEU A CA 1
ATOM 3884 C C . LEU A 1 481 ? -6.146 -24.018 -12.669 1.00 89.81 481 LEU A C 1
ATOM 3886 O O . LEU A 1 481 ? -5.205 -24.685 -13.081 1.00 89.81 481 LEU A O 1
ATOM 3890 N N . ILE A 1 482 ? -6.657 -23.007 -13.352 1.00 88.31 482 ILE A N 1
ATOM 3891 C CA . ILE A 1 482 ? -6.042 -22.368 -14.509 1.00 88.31 482 ILE A CA 1
ATOM 3892 C C . ILE A 1 482 ? -5.476 -21.042 -14.021 1.00 88.31 482 ILE A C 1
ATOM 3894 O O . ILE A 1 482 ? -6.225 -20.217 -13.499 1.00 88.31 482 ILE A O 1
ATOM 3898 N N . VAL A 1 483 ? -4.174 -20.839 -14.181 1.00 85.94 483 VAL A N 1
ATOM 3899 C CA . VAL A 1 483 ? -3.460 -19.637 -13.744 1.00 85.94 483 VAL A CA 1
ATOM 3900 C C . VAL A 1 483 ? -2.914 -18.938 -14.988 1.00 85.94 483 VAL A C 1
ATOM 3902 O O . VAL A 1 483 ? -1.883 -19.357 -15.521 1.00 85.94 483 VAL A O 1
ATOM 3905 N N . PRO A 1 484 ? -3.578 -17.867 -15.467 1.00 81.12 484 PRO A N 1
ATOM 3906 C CA . PRO A 1 484 ? -3.202 -17.216 -16.719 1.00 81.12 484 PRO A CA 1
ATOM 3907 C C . PRO A 1 484 ? -1.781 -16.660 -16.749 1.00 81.12 484 PRO A C 1
ATOM 3909 O O . PRO A 1 484 ? -1.198 -16.544 -17.819 1.00 81.12 484 PRO A O 1
ATOM 3912 N N . ALA A 1 485 ? -1.203 -16.353 -15.584 1.00 75.19 485 ALA A N 1
ATOM 3913 C CA . ALA A 1 485 ? 0.176 -15.882 -15.482 1.00 75.19 485 ALA A CA 1
ATOM 3914 C C . ALA A 1 485 ? 1.198 -16.867 -16.083 1.00 75.19 485 ALA A C 1
ATOM 3916 O O . ALA A 1 485 ? 2.250 -16.439 -16.546 1.00 75.19 485 ALA A O 1
ATOM 3917 N N . TYR A 1 486 ? 0.882 -18.167 -16.131 1.00 74.00 486 TYR A N 1
ATOM 3918 C CA . TYR A 1 486 ? 1.744 -19.180 -16.743 1.00 74.00 486 TYR A CA 1
ATOM 3919 C C . TYR A 1 486 ? 1.595 -19.302 -18.263 1.00 74.00 486 TYR A C 1
ATOM 3921 O O . TYR A 1 486 ? 2.361 -20.037 -18.880 1.00 74.00 486 TYR A O 1
ATOM 3929 N N . TRP A 1 487 ? 0.665 -18.589 -18.909 1.00 71.75 487 TRP A N 1
ATOM 3930 C CA . TRP A 1 487 ? 0.446 -18.706 -20.359 1.00 71.75 487 TRP A CA 1
ATOM 3931 C C . TRP A 1 487 ? 1.522 -18.046 -21.245 1.00 71.75 487 TRP A C 1
ATOM 3933 O O . TRP A 1 487 ? 1.296 -17.828 -22.435 1.00 71.75 487 TRP A O 1
ATOM 3943 N N . HIS A 1 488 ? 2.733 -17.818 -20.726 1.00 55.22 488 HIS A N 1
ATOM 3944 C CA . HIS A 1 488 ? 3.840 -17.231 -21.482 1.00 55.22 488 HIS A CA 1
ATOM 3945 C C . HIS A 1 488 ? 5.188 -17.949 -21.278 1.00 55.22 488 HIS A C 1
ATOM 3947 O O . HIS A 1 488 ? 6.044 -17.462 -20.553 1.00 55.22 488 HIS A O 1
ATOM 3953 N N . VAL A 1 489 ? 5.409 -19.054 -22.015 1.00 42.66 489 VAL A N 1
ATOM 3954 C CA . VAL A 1 489 ? 6.733 -19.518 -22.504 1.00 42.66 489 VAL A CA 1
ATOM 3955 C C . VAL A 1 489 ? 6.572 -20.185 -23.889 1.00 42.66 489 VAL A C 1
ATOM 3957 O O . VAL A 1 489 ? 6.645 -21.398 -24.042 1.00 42.66 489 VAL A O 1
ATOM 3960 N N . ARG A 1 490 ? 6.329 -19.387 -24.937 1.00 38.47 490 ARG A N 1
ATOM 3961 C CA . ARG A 1 490 ? 6.600 -19.750 -26.350 1.00 38.47 490 ARG A CA 1
ATOM 3962 C C . ARG A 1 490 ? 7.077 -18.530 -27.146 1.00 38.47 490 ARG A C 1
ATOM 3964 O O . ARG A 1 490 ? 6.600 -18.268 -28.243 1.00 38.47 490 ARG A O 1
ATOM 3971 N N . GLN A 1 491 ? 7.996 -17.749 -26.582 1.00 36.34 491 GLN A N 1
ATOM 3972 C CA . GLN A 1 491 ? 8.655 -16.678 -27.344 1.00 36.34 491 GLN A CA 1
ATOM 3973 C C . GLN A 1 491 ? 10.180 -16.800 -27.444 1.00 36.34 491 GLN A C 1
ATOM 3975 O O . GLN A 1 491 ? 10.743 -16.106 -28.273 1.00 36.34 491 GLN A O 1
ATOM 3980 N N . ASN A 1 492 ? 10.835 -17.749 -26.754 1.00 35.09 492 ASN A N 1
ATOM 3981 C CA . ASN A 1 492 ? 12.292 -17.959 -26.888 1.00 35.09 492 ASN A CA 1
ATOM 3982 C C . ASN A 1 492 ? 12.732 -19.362 -27.354 1.00 35.09 492 ASN A C 1
ATOM 3984 O O . ASN A 1 492 ? 13.920 -19.657 -27.359 1.00 35.09 492 ASN A O 1
ATOM 3988 N N . GLN A 1 493 ? 11.802 -20.208 -27.801 1.00 31.95 493 GLN A N 1
ATOM 3989 C CA . GLN A 1 493 ? 12.084 -21.414 -28.595 1.00 31.95 493 GLN A CA 1
ATOM 3990 C C . GLN A 1 493 ? 10.904 -21.651 -29.544 1.00 31.95 493 GLN A C 1
ATOM 3992 O O . GLN A 1 493 ? 10.159 -22.620 -29.428 1.00 31.95 493 GLN A O 1
ATOM 3997 N N . VAL A 1 494 ? 10.651 -20.701 -30.441 1.00 35.38 494 VAL A N 1
ATOM 3998 C CA . VAL A 1 494 ? 10.021 -21.075 -31.705 1.00 35.38 494 VAL A CA 1
ATOM 3999 C C . VAL A 1 494 ? 11.197 -21.368 -32.614 1.00 35.38 494 VAL A C 1
ATOM 4001 O O . VAL A 1 494 ? 11.915 -20.444 -32.989 1.00 35.38 494 VAL A O 1
ATOM 4004 N N . ASP A 1 495 ? 11.440 -22.652 -32.876 1.00 38.03 495 ASP A N 1
ATOM 4005 C CA . ASP A 1 495 ? 12.306 -23.076 -33.969 1.00 38.03 495 ASP A CA 1
ATOM 4006 C C . ASP A 1 495 ? 11.926 -22.245 -35.196 1.00 38.03 495 ASP A C 1
ATOM 4008 O O . ASP A 1 495 ? 10.813 -22.366 -35.718 1.00 38.03 495 ASP A O 1
ATOM 4012 N N . LEU A 1 496 ? 12.837 -21.374 -35.637 1.00 37.59 496 LEU A N 1
ATOM 4013 C CA . LEU A 1 496 ? 12.710 -20.665 -36.910 1.00 37.59 496 LEU A CA 1
ATOM 4014 C C . LEU A 1 496 ? 12.447 -21.663 -38.055 1.00 37.59 496 LEU A C 1
ATOM 4016 O O . LEU A 1 496 ? 11.693 -21.350 -38.971 1.00 37.59 496 LEU A O 1
ATOM 4020 N N . GLU A 1 497 ? 12.926 -22.904 -37.922 1.00 37.72 497 GLU A N 1
ATOM 4021 C CA . GLU A 1 497 ? 12.646 -24.019 -38.833 1.00 37.72 497 GLU A CA 1
ATOM 4022 C C . GLU A 1 497 ? 11.156 -24.423 -38.880 1.00 37.72 497 GLU A C 1
ATOM 4024 O O . GLU A 1 497 ? 10.658 -24.833 -39.928 1.00 37.72 497 GLU A O 1
ATOM 4029 N N . ALA A 1 498 ? 10.397 -24.283 -37.785 1.00 38.22 498 ALA A N 1
ATOM 4030 C CA . ALA A 1 498 ? 8.973 -24.630 -37.751 1.00 38.22 498 ALA A CA 1
ATOM 4031 C C . ALA A 1 498 ? 8.088 -23.558 -38.410 1.00 38.22 498 ALA A C 1
ATOM 4033 O O . ALA A 1 498 ? 7.053 -23.889 -38.992 1.00 38.22 498 ALA A O 1
ATOM 4034 N N . LEU A 1 499 ? 8.497 -22.285 -38.349 1.00 39.16 499 LEU A N 1
ATOM 4035 C CA . LEU A 1 499 ? 7.840 -21.191 -39.072 1.00 39.16 499 LEU A CA 1
ATOM 4036 C C . LEU A 1 499 ? 8.196 -21.206 -40.567 1.00 39.16 499 LEU A C 1
ATOM 4038 O O . LEU A 1 499 ? 7.306 -20.985 -41.389 1.00 39.16 499 LEU A O 1
ATOM 4042 N N . GLU A 1 500 ? 9.432 -21.561 -40.934 1.00 42.81 500 GLU A N 1
ATOM 4043 C CA . GLU A 1 500 ? 9.816 -21.797 -42.335 1.00 42.81 500 GLU A CA 1
ATOM 4044 C C . GLU A 1 500 ? 9.068 -23.002 -42.935 1.00 42.81 500 GLU A C 1
ATOM 4046 O O . GLU A 1 500 ? 8.508 -22.897 -44.025 1.00 42.81 500 GLU A O 1
ATOM 4051 N N . ALA A 1 501 ? 8.902 -24.099 -42.186 1.00 43.06 501 ALA A N 1
ATOM 4052 C CA . ALA A 1 501 ? 8.134 -25.265 -42.640 1.00 43.06 501 ALA A CA 1
ATOM 4053 C C . ALA A 1 501 ? 6.619 -25.000 -42.808 1.00 43.06 501 ALA A C 1
ATOM 4055 O O . ALA A 1 501 ? 5.942 -25.696 -43.571 1.00 43.06 501 ALA A O 1
ATOM 4056 N N . LEU A 1 502 ? 6.067 -24.011 -42.095 1.00 37.34 502 LEU A N 1
ATOM 4057 C CA . LEU A 1 502 ? 4.681 -23.549 -42.254 1.00 37.34 502 LEU A CA 1
ATOM 4058 C C . LEU A 1 502 ? 4.537 -22.560 -43.421 1.00 37.34 502 LEU A C 1
ATOM 4060 O O . LEU A 1 502 ? 3.540 -22.626 -44.140 1.00 37.34 502 LEU A O 1
ATOM 4064 N N . SER A 1 503 ? 5.543 -21.716 -43.660 1.00 37.91 503 SER A N 1
ATOM 4065 C CA . SER A 1 503 ? 5.631 -20.847 -44.842 1.00 37.91 503 SER A CA 1
ATOM 4066 C C . SER A 1 503 ? 5.717 -21.661 -46.141 1.00 37.91 503 SER A C 1
ATOM 4068 O O . SER A 1 503 ? 4.961 -21.418 -47.084 1.00 37.91 503 SER A O 1
ATOM 4070 N N . ASP A 1 504 ? 6.553 -22.701 -46.177 1.00 39.47 504 ASP A N 1
ATOM 4071 C CA . ASP A 1 504 ? 6.710 -23.557 -47.360 1.00 39.47 504 ASP A CA 1
ATOM 4072 C C . ASP A 1 504 ? 5.453 -24.385 -47.669 1.00 39.47 504 ASP A C 1
ATOM 4074 O O . ASP A 1 504 ? 5.142 -24.633 -48.835 1.00 39.47 504 ASP A O 1
ATOM 4078 N N . LYS A 1 505 ? 4.669 -24.754 -46.647 1.00 42.31 505 LYS A N 1
ATOM 4079 C CA . LYS A 1 505 ? 3.376 -25.432 -46.842 1.00 42.31 505 LYS A CA 1
ATOM 4080 C C . LYS A 1 505 ? 2.281 -24.513 -47.374 1.00 42.31 505 LYS A C 1
ATOM 4082 O O . LYS A 1 505 ? 1.468 -24.963 -48.173 1.00 42.31 505 LYS A O 1
ATOM 4087 N N . ILE A 1 506 ? 2.266 -23.240 -46.978 1.00 41.62 506 ILE A N 1
ATOM 4088 C CA . ILE A 1 506 ? 1.278 -22.266 -47.471 1.00 41.62 506 ILE A CA 1
ATOM 4089 C C . ILE A 1 506 ? 1.575 -21.866 -48.926 1.00 41.62 506 ILE A C 1
ATOM 4091 O O . ILE A 1 506 ? 0.652 -21.575 -49.679 1.00 41.62 506 ILE A O 1
ATOM 4095 N N . THR A 1 507 ? 2.838 -21.934 -49.353 1.00 42.22 507 THR A N 1
ATOM 4096 C CA . THR A 1 507 ? 3.250 -21.572 -50.721 1.00 42.22 507 THR A CA 1
ATOM 4097 C C . THR A 1 507 ? 3.122 -22.729 -51.728 1.00 42.22 507 THR A C 1
ATOM 4099 O O . THR A 1 507 ? 3.211 -22.504 -52.931 1.00 42.22 507 THR A O 1
ATOM 4102 N N . GLN A 1 508 ? 2.899 -23.969 -51.272 1.00 40.53 508 GLN A N 1
ATOM 4103 C CA . GLN A 1 508 ? 2.690 -25.141 -52.144 1.00 40.53 508 GLN A CA 1
ATOM 4104 C C . GLN A 1 508 ? 1.212 -25.514 -52.365 1.00 40.53 508 GLN A C 1
ATOM 4106 O O . GLN A 1 508 ? 0.931 -26.372 -53.201 1.00 40.53 508 GLN A O 1
ATOM 4111 N N . GLU A 1 509 ? 0.269 -24.873 -51.664 1.00 40.81 509 GLU A N 1
ATOM 4112 C CA . GLU A 1 509 ? -1.183 -25.051 -51.869 1.00 40.81 509 GLU A CA 1
ATOM 4113 C C . GLU A 1 509 ? -1.893 -23.811 -52.461 1.00 40.81 509 GLU A C 1
ATOM 4115 O O . GLU A 1 509 ? -3.123 -23.760 -52.512 1.00 40.81 509 GLU A O 1
ATOM 4120 N N . SER A 1 510 ? -1.130 -22.844 -52.983 1.00 35.66 510 SER A N 1
ATOM 4121 C CA . SER A 1 510 ? -1.596 -21.787 -53.901 1.00 35.66 510 SER A CA 1
ATOM 4122 C C . SER A 1 510 ? -1.019 -22.003 -55.291 1.00 35.66 510 SER A C 1
ATOM 4124 O O . SER A 1 510 ? -1.743 -21.760 -56.283 1.00 35.66 510 SER A O 1
#

InterPro domains:
  IPR027417 P-loop containing nucleoside triphosphate hydrolase [G3DSA:3.40.50.300] (56-275)
  IPR027417 P-loop containing nucleoside triphosphate hydrolase [SSF52540] (55-223)

Secondary structure (DSSP, 8-state):
--HHHHHHHHHHHHHHH--PPP-PPPHHHHTT-HHHHHHHHHHHHHS-TTT-EEEEEEEEE-STTSSHHHHHHHHHHSS-----TT---SSEEEEEEEEEEEEE-TTS-EEEEEEEEEEEEE--SGGGHHHHGGG--TTEEEEEEEEHHHHHHHHHHHHHHGGGT-HHHHHHHHHHHHIIIIIHHHHHHHTT-TT-EEEEEEE-GGGS-TTHHHHHHHHHHHHHHHHHHHHHHHHHHHHHHHHHHHHHHHH---HHHHHHHHHHHHHHHHHHHHHHHHS-S-EEE---SSHHHHHHHHHHHHHHHHHT---EEE-HHHHHHHHHHHHHHPPPTT--HHHHHHHHEEEHHHHHHHHHHHSTT--HHHHHHHHHHHHHTTSSB--SSSSS-SSTTEEES-HHHHHHHHHHHHS--GGG--S---HHHHHHHHHH-EE-HHHHHHSTTGGGS-HHHHHHHHHHHHHTTS-EESS-SS--TT--EE-GGG----SS---HHHHHHHHHHHHS--

Organism: Pythium oligandrum (NCBI:txid41045)

Foldseek 3Di:
DALVVLLVVQVVVDVVPDPDDDDDQDPLQSVVDRVSSVVQVVLQVVFDLVLKEFEAEAEEAWAPPLCRVQLQCCLQVLDRDDDPPPPFDPAKDKGKDKDWDWDDDPVPDTGIYIYIYIYIYGGNDPLQLLLVLVLQALRYAYEQRDAVLVLVVLLVVLVVCVVPVCNVVSLVSNLVCLVSTPVVGLCSNCLSHVSYAYAYAHEPLVSCDDVSPVVLVVSFVSSVVSVVVVLVVVLVVLVVLLVVLVVCLVVDPDPVSNVVSVVSNVSSVSSSVRSVVRDDPGHHYAYSPDSVSSVVSSVVVVVVSVVVVSTDTDRNLLVQLLVLLVVLQDDDPPDDLLVNQDSQKDFQVVSLVSSPVRGDPQDSVNSVSSLSSCCSVVQKPDPCPVVPCLQVRIIGRDSSVLSVLLCCLRVPDVVVPPDDDPVVQVVCCLPQQKRALVNLCVDPNSVSDDQSVLQSSQVVCVVSVQWDFDPDPDGGSRTIIRGVSSVDDDPPDPPPVVVVVVVVVVVVVD

Sequence (510 aa):
MDIVAVCVKHWADEQQHRKRALTEIPFEILIRGGETIETYLKEVRESSEEDLVLRRKVCIVGSSRAGKTSLVKSITSMSSTLVADDDHTISVDLFHLSFTEEIEDKDSRAGKKYHDVSFWDFAGQDEYHVAHSLFFSRRMLYLLCVDVTAFNNEVEKSRSHKDQDNEDAAEAVIDAFVRERVWRWFRMIFTRQPDAEFVLIATEADGVGNNGEERLQELAVELFGVLDDFKSSFMDEMEKEIEILRKRTSSETDAETQQVSKSRISELEKLLMQLDESLPSSWTPLNVCDQESIQHARTVIERVVVDSGRSFLMPKKYSRVLEAIQELRKEKPNQTTKKRIKQIIVQLPTLRKQLMQSVDELAEKECDTILETLHDLGDVLWYARDGLNVLGETVILSATLLIEFIRQIICHNPSESGKSMDNQLVEELQQHGKVAHRLVESFSLWKRLTPKQMLQFKLLLQHFRLAFPAGATDMTAESDLIVPAYWHVRQNQVDLEALEALSDKITQES

pLDDT: mean 79.49, std 15.04, range [31.95, 95.12]